Protein AF-0000000076953175 (afdb_homodimer)

Solvent-accessible surface area (backbone atoms only — not comparable to full-atom values): 42336 Å² total; per-residue (Å²): 135,84,92,77,88,82,84,87,78,85,85,77,87,72,84,75,77,73,80,81,76,85,78,78,78,75,76,77,74,78,77,77,80,79,76,82,78,74,74,75,77,75,74,74,71,75,77,72,78,69,76,72,73,77,72,82,75,68,86,70,78,71,70,77,67,73,76,77,66,72,72,71,77,74,44,68,45,70,54,71,80,36,67,68,45,49,49,44,35,42,33,47,74,29,67,67,53,16,61,74,66,42,35,39,68,47,70,28,50,66,33,52,51,50,39,46,75,67,66,64,50,57,43,69,32,35,38,30,36,66,88,61,81,72,60,70,69,53,47,61,60,23,72,66,40,53,33,33,24,32,70,68,33,49,30,61,49,67,68,48,93,70,52,90,81,54,52,28,35,33,35,28,52,51,53,84,43,55,39,65,39,74,71,76,77,61,75,68,53,53,57,75,45,47,80,80,65,45,35,35,42,31,38,42,32,39,57,53,36,50,46,49,11,37,40,43,26,42,37,37,25,26,50,40,57,31,39,38,34,29,67,72,38,49,63,69,75,31,56,57,5,36,56,46,14,52,50,26,69,57,74,39,31,37,35,34,34,49,68,70,55,49,50,51,53,32,62,74,66,62,40,45,48,33,26,64,39,64,76,64,82,77,64,76,66,80,85,59,42,66,62,42,70,66,54,33,60,71,44,63,86,48,29,38,33,42,33,40,35,16,90,88,73,36,61,52,71,69,53,62,72,69,27,50,39,32,15,74,81,53,78,23,90,57,76,71,70,58,56,35,28,49,46,34,38,52,44,60,62,59,33,74,70,75,75,74,70,75,75,73,73,70,129,138,76,92,79,89,82,90,76,79,88,78,74,94,76,90,79,89,87,82,84,89,78,83,79,86,78,77,82,77,82,81,79,82,83,75,85,76,78,76,77,79,77,74,77,72,76,78,72,78,70,77,76,71,80,75,77,83,73,76,71,75,78,68,76,66,72,72,78,65,72,72,70,77,74,44,69,46,70,56,70,80,36,68,67,46,49,50,45,35,42,32,45,73,28,67,68,53,16,62,74,69,42,34,38,66,48,70,28,51,67,33,50,51,51,40,47,73,68,67,63,50,57,42,68,32,32,38,31,36,67,89,59,80,74,58,70,69,54,47,62,60,23,72,64,37,52,32,32,23,32,71,69,34,48,29,59,50,66,68,47,93,69,52,89,80,53,53,27,35,32,34,27,51,52,56,84,43,55,40,66,38,75,69,80,72,58,76,70,52,53,58,73,45,47,80,80,64,46,34,34,41,32,36,42,32,40,58,53,36,50,46,48,11,35,39,44,26,42,36,37,26,26,48,40,56,29,38,38,34,29,68,71,38,50,62,70,74,30,56,57,6,36,56,45,14,52,47,27,68,58,73,39,31,34,35,33,32,49,68,69,56,49,49,49,52,31,63,74,66,63,41,45,47,33,26,61,39,64,75,61,83,76,67,76,73,83,82,59,41,65,63,42,71,66,53,33,60,71,45,63,87,48,29,37,34,40,34,39,35,15,92,86,74,36,61,52,70,68,52,62,71,70,28,48,38,31,15,75,81,52,77,23,89,57,76,71,71,58,57,36,29,50,46,33,39,51,44,60,63,60,33,74,72,77,76,74,72,74,75,74,72,71,127

Secondary structure (DSSP, 8-state):
--------------------------------------------------------------------------EEE--TTSHHHHHHHHHHH-HHHHHHHTEEEEE-HHHHHHHHHTT---EEEEEEETTPPPPHHHHHHTTT-EEEE-HHHHHHHH--S--TT--EEEEEEPPTTEEETTTS--SHHHHHH-SS-SEEEEEES---HHHHHHHHHHHHHTT--EEEE-TTPPPTTSHHHHHHHTTGGGTS-EEE--HHHHHHHHHHHT-EEEEE----STT--S-PEEP-HHHHHHTTTS-EEEEEEBTTTBS-HHHHHHSEEEE---SSS-S---HHHHHHHHHHHTSPP----------/--------------------------------------------------------------------------EEE--TTSHHHHHHHHHHH-HHHHHHHTEEEEE-HHHHHHHHHTT---EEEEEEETTPPPPHHHHHHTTT-EEEE-HHHHHHHH--S--TT--EEEEEEPPTTEEETTSS--SHHHHHH-SS-SEEEEEES---HHHHHHHHHHHHHTT--EEEE-TTPPPTTSHHHHHHHTTGGGTS-EEE--HHHHHHHHHHHT-EEEEE----SS---S-PEEP-HHHHHHTTTS-EEEEEEBTTTBS-HHHHHHSEEEE---SSS-S---HHHHHHHHHHHTSPP----------

Organism: Aegilops tauschii subsp. strangulata (NCBI:txid200361)

InterPro domains:
  IPR001537 tRNA/rRNA methyltransferase, SpoU type [PF00588] (200-348)
  IPR029026 tRNA (guanine-N1-)-methyltransferase, N-terminal [G3DSA:3.40.1280.10] (189-360)
  IPR029028 Alpha/beta knot methyltransferases [SSF75217] (195-348)
  IPR029064 Ribosomal protein eL30-like superfamily [G3DSA:3.30.1330.30] (76-176)
  IPR029064 Ribosomal protein eL30-like superfamily [SSF55315] (76-176)
  IPR051259 Ribosomal RNA Methyltransferase [PTHR43191] (64-355)

Nearest PDB structures (foldseek):
  7qiu-assembly1_B  TM=8.625E-01  e=1.341E-22  Bacillus subtilis
  5l0z-assembly1_B  TM=8.353E-01  e=1.717E-20  Sinorhizobium meliloti 1021
  1x7o-assembly1_B  TM=8.271E-01  e=5.355E-19  Streptomyces viridochromogenes
  1x7p-assembly1_A  TM=8.003E-01  e=8.753E-19  Streptomyces viridochromogenes
  5gmc-assembly1_A  TM=7.758E-01  e=1.680E-09  Pseudomonas aeruginosa

pLDDT: mean 72.5, std 28.85, range [13.16, 98.44]

Structure (mmCIF, N/CA/C/O backbone):
data_AF-0000000076953175-model_v1
#
loop_
_entity.id
_entity.type
_entity.pdbx_description
1 polymer 'tRNA/rRNA methyltransferase SpoU type domain-containing protein'
#
loop_
_atom_site.group_PDB
_atom_site.id
_atom_site.type_symbol
_atom_site.label_atom_id
_atom_site.label_alt_id
_atom_site.label_comp_id
_atom_site.label_asym_id
_atom_site.label_entity_id
_atom_site.label_seq_id
_atom_site.pdbx_PDB_ins_code
_atom_site.Cartn_x
_atom_site.Cartn_y
_atom_site.Cartn_z
_atom_site.occupancy
_atom_site.B_iso_or_equiv
_atom_site.auth_seq_id
_atom_site.auth_comp_id
_atom_site.auth_asym_id
_atom_site.auth_atom_id
_atom_site.pdbx_PDB_model_num
ATOM 1 N N . ARG A 1 1 ? 21.5 -18.016 81.625 1 15.23 1 ARG A N 1
ATOM 2 C CA . ARG A 1 1 ? 20.859 -16.984 82.438 1 15.23 1 ARG A CA 1
ATOM 3 C C . ARG A 1 1 ? 20.047 -16.031 81.562 1 15.23 1 ARG A C 1
ATOM 5 O O . ARG A 1 1 ? 18.859 -15.805 81.812 1 15.23 1 ARG A O 1
ATOM 12 N N . ARG A 1 2 ? 20.562 -14.758 81.188 1 13.16 2 ARG A N 1
ATOM 13 C CA . ARG A 1 2 ? 20.016 -13.641 81.938 1 13.16 2 ARG A CA 1
ATOM 14 C C . ARG A 1 2 ? 18.766 -13.07 81.25 1 13.16 2 ARG A C 1
ATOM 16 O O . ARG A 1 2 ? 17.75 -12.883 81.938 1 13.16 2 ARG A O 1
ATOM 23 N N . ALA A 1 3 ? 19 -12.094 80.312 1 14.31 3 ALA A N 1
ATOM 24 C CA . ALA A 1 3 ? 18.766 -10.68 80.562 1 14.31 3 ALA A CA 1
ATOM 25 C C . ALA A 1 3 ? 17.312 -10.297 80.312 1 14.31 3 ALA A C 1
ATOM 27 O O . ALA A 1 3 ? 16.688 -10.805 79.375 1 14.31 3 ALA A O 1
ATOM 28 N N . LEU A 1 4 ? 16.766 -9.359 81 1 15.67 4 LEU A N 1
ATOM 29 C CA . LEU A 1 4 ? 15.703 -8.695 81.75 1 15.67 4 LEU A CA 1
ATOM 30 C C . LEU A 1 4 ? 14.828 -7.875 80.812 1 15.67 4 LEU A C 1
ATOM 32 O O . LEU A 1 4 ? 13.594 -7.984 80.812 1 15.67 4 LEU A O 1
ATOM 36 N N . SER A 1 5 ? 15.406 -6.754 80.188 1 15.97 5 SER A N 1
ATOM 37 C CA . SER A 1 5 ? 14.867 -5.488 80.688 1 15.97 5 SER A CA 1
ATOM 38 C C . SER A 1 5 ? 13.547 -5.141 80 1 15.97 5 SER A C 1
ATOM 40 O O . SER A 1 5 ? 13.281 -5.613 78.875 1 15.97 5 SER A O 1
ATOM 42 N N . PRO A 1 6 ? 12.742 -4.117 80.438 1 16.41 6 PRO A N 1
ATOM 43 C CA . PRO A 1 6 ? 11.414 -3.627 80.875 1 16.41 6 PRO A CA 1
ATOM 44 C C . PRO A 1 6 ? 10.758 -2.771 79.75 1 16.41 6 PRO A C 1
ATOM 46 O O . PRO A 1 6 ? 9.523 -2.748 79.688 1 16.41 6 PRO A O 1
ATOM 49 N N . ARG A 1 7 ? 11.586 -1.95 78.938 1 15.09 7 ARG A N 1
ATOM 50 C CA . ARG A 1 7 ? 11.359 -0.516 79.062 1 15.09 7 ARG A CA 1
ATOM 51 C C . ARG A 1 7 ? 9.953 -0.138 78.625 1 15.09 7 ARG A C 1
ATOM 53 O O . ARG A 1 7 ? 9.312 -0.897 77.875 1 15.09 7 ARG A O 1
ATOM 60 N N . SER A 1 8 ? 9.758 1.207 78.312 1 15.62 8 SER A N 1
ATOM 61 C CA . SER A 1 8 ? 9.031 2.422 78.688 1 15.62 8 SER A CA 1
ATOM 62 C C . SER A 1 8 ? 7.836 2.633 77.75 1 15.62 8 SER A C 1
ATOM 64 O O . SER A 1 8 ? 7.754 2.016 76.688 1 15.62 8 SER A O 1
ATOM 66 N N . GLU A 1 9 ? 7.156 3.807 77.812 1 16.2 9 GLU A N 1
ATOM 67 C CA . GLU A 1 9 ? 5.926 4.527 78.125 1 16.2 9 GLU A CA 1
ATOM 68 C C . GLU A 1 9 ? 5.273 5.09 76.875 1 16.2 9 GLU A C 1
ATOM 70 O O . GLU A 1 9 ? 4.148 5.586 76.938 1 16.2 9 GLU A O 1
ATOM 75 N N . VAL A 1 10 ? 5.832 4.82 75.625 1 17.19 10 VAL A N 1
ATOM 76 C CA . VAL A 1 10 ? 5.715 5.992 74.75 1 17.19 10 VAL A CA 1
ATOM 77 C C . VAL A 1 10 ? 4.246 6.363 74.562 1 17.19 10 VAL A C 1
ATOM 79 O O . VAL A 1 10 ? 3.396 5.484 74.375 1 17.19 10 VAL A O 1
ATOM 82 N N . GLY A 1 11 ? 3.945 7.672 74.625 1 16.02 11 GLY A N 1
ATOM 83 C CA . GLY A 1 11 ? 2.973 8.719 74.938 1 16.02 11 GLY A CA 1
ATOM 84 C C . GLY A 1 11 ? 1.82 8.742 73.938 1 16.02 11 GLY A C 1
ATOM 85 O O . GLY A 1 11 ? 1.866 8.07 72.875 1 16.02 11 GLY A O 1
ATOM 86 N N . GLY A 1 12 ? 0.849 9.766 74.062 1 16.17 12 GLY A N 1
ATOM 87 C CA . GLY A 1 12 ? -0.542 10.133 74.25 1 16.17 12 GLY A CA 1
ATOM 88 C C . GLY A 1 12 ? -1.206 10.664 73 1 16.17 12 GLY A C 1
ATOM 89 O O . GLY A 1 12 ? -2.406 10.938 73 1 16.17 12 GLY A O 1
ATOM 90 N N . ALA A 1 13 ? -0.376 11 71.812 1 16.91 13 ALA A N 1
ATOM 91 C CA . ALA A 1 13 ? -0.803 12.281 71.25 1 16.91 13 ALA A CA 1
ATOM 92 C C . ALA A 1 13 ? -2.244 12.211 70.75 1 16.91 13 ALA A C 1
ATOM 94 O O . ALA A 1 13 ? -2.664 11.195 70.188 1 16.91 13 ALA A O 1
ATOM 95 N N . SER A 1 14 ? -3.086 13.25 71.062 1 16.61 14 SER A N 1
ATOM 96 C CA . SER A 1 14 ? -4.457 13.695 71.312 1 16.61 14 SER A CA 1
ATOM 97 C C . SER A 1 14 ? -5.16 14.008 70 1 16.61 14 SER A C 1
ATOM 99 O O . SER A 1 14 ? -6.371 14.242 69.938 1 16.61 14 SER A O 1
ATOM 101 N N . ASP A 1 15 ? -4.426 13.977 68.75 1 17.8 15 ASP A N 1
ATOM 102 C CA . ASP A 1 15 ? -4.844 15.102 67.938 1 17.8 15 ASP A CA 1
ATOM 103 C C . ASP A 1 15 ? -6.316 14.984 67.5 1 17.8 15 ASP A C 1
ATOM 105 O O . ASP A 1 15 ? -6.785 13.898 67.188 1 17.8 15 ASP A O 1
ATOM 109 N N . THR A 1 16 ? -7.086 16.031 67.812 1 18.12 16 THR A N 1
ATOM 110 C CA . THR A 1 16 ? -8.445 16.547 68 1 18.12 16 THR A CA 1
ATOM 111 C C . THR A 1 16 ? -9.125 16.703 66.625 1 18.12 16 THR A C 1
ATOM 113 O O . THR A 1 16 ? -8.781 17.594 65.875 1 18.12 16 THR A O 1
ATOM 116 N N . THR A 1 17 ? -9.25 15.641 65.812 1 19.3 17 THR A N 1
ATOM 117 C CA . THR A 1 17 ? -9.703 15.781 64.438 1 19.3 17 THR A CA 1
ATOM 118 C C . THR A 1 17 ? -11.117 16.344 64.375 1 19.3 17 THR A C 1
ATOM 120 O O . THR A 1 17 ? -12.062 15.719 64.812 1 19.3 17 THR A O 1
ATOM 123 N N . PRO A 1 18 ? -11.141 17.719 64.438 1 18.03 18 PRO A N 1
ATOM 124 C CA . PRO A 1 18 ? -12.453 18.312 64.688 1 18.03 18 PRO A CA 1
ATOM 125 C C . PRO A 1 18 ? -13.508 17.891 63.656 1 18.03 18 PRO A C 1
ATOM 127 O O . PRO A 1 18 ? -13.156 17.453 62.562 1 18.03 18 PRO A O 1
ATOM 130 N N . PRO A 1 19 ? -14.82 18.016 64 1 18.75 19 PRO A N 1
ATOM 131 C CA . PRO A 1 19 ? -16.109 17.453 63.625 1 18.75 19 PRO A CA 1
ATOM 132 C C . PRO A 1 19 ? -16.688 18.172 62.375 1 18.75 19 PRO A C 1
ATOM 134 O O . PRO A 1 19 ? -17.797 17.844 61.938 1 18.75 19 PRO A O 1
ATOM 137 N N . LEU A 1 20 ? -15.703 18.828 61.562 1 16.55 20 LEU A N 1
ATOM 138 C CA . LEU A 1 20 ? -16.406 19.969 60.969 1 16.55 20 LEU A CA 1
ATOM 139 C C . LEU A 1 20 ? -17.703 19.516 60.312 1 16.55 20 LEU A C 1
ATOM 141 O O . LEU A 1 20 ? -17.797 18.391 59.812 1 16.55 20 LEU A O 1
ATOM 145 N N . ALA A 1 21 ? -18.656 20.484 60.312 1 16.14 21 ALA A N 1
ATOM 146 C CA . ALA A 1 21 ? -20.078 20.766 60.188 1 16.14 21 ALA A CA 1
ATOM 147 C C . ALA A 1 21 ? -20.609 20.5 58.781 1 16.14 21 ALA A C 1
ATOM 149 O O . ALA A 1 21 ? -19.891 20.719 57.812 1 16.14 21 ALA A O 1
ATOM 150 N N . ALA A 1 22 ? -21.734 19.766 58.656 1 18.44 22 ALA A N 1
ATOM 151 C CA . ALA A 1 22 ? -22.672 19.141 57.719 1 18.44 22 ALA A CA 1
ATOM 152 C C . ALA A 1 22 ? -23.312 20.172 56.812 1 18.44 22 ALA A C 1
ATOM 154 O O . ALA A 1 22 ? -24.328 19.906 56.156 1 18.44 22 ALA A O 1
ATOM 155 N N . GLY A 1 23 ? -22.438 21.344 56.438 1 16.88 23 GLY A N 1
ATOM 156 C CA . GLY A 1 23 ? -23.281 22.422 55.969 1 16.88 23 GLY A CA 1
ATOM 157 C C . GLY A 1 23 ? -24.266 21.984 54.906 1 16.88 23 GLY A C 1
ATOM 158 O O . GLY A 1 23 ? -24.078 20.938 54.25 1 16.88 23 GLY A O 1
ATOM 159 N N . MET A 1 24 ? -25.422 22.75 54.812 1 18.34 24 MET A N 1
ATOM 160 C CA . MET A 1 24 ? -26.797 22.828 54.375 1 18.34 24 MET A CA 1
ATOM 161 C C . MET A 1 24 ? -26.875 22.875 52.844 1 18.34 24 MET A C 1
ATOM 163 O O . MET A 1 24 ? -26.094 23.562 52.219 1 18.34 24 MET A O 1
ATOM 167 N N . LEU A 1 25 ? -27.531 21.875 52.25 1 19.64 25 LEU A N 1
ATOM 168 C CA . LEU A 1 25 ? -27.891 21.359 50.938 1 19.64 25 LEU A CA 1
ATOM 169 C C . LEU A 1 25 ? -28.656 22.422 50.125 1 19.64 25 LEU A C 1
ATOM 171 O O . LEU A 1 25 ? -29.281 22.109 49.125 1 19.64 25 LEU A O 1
ATOM 175 N N . LEU A 1 26 ? -28.156 23.781 50.312 1 17.47 26 LEU A N 1
ATOM 176 C CA . LEU A 1 26 ? -29.188 24.703 49.844 1 17.47 26 LEU A CA 1
ATOM 177 C C . LEU A 1 26 ? -29.609 24.375 48.406 1 17.47 26 LEU A C 1
ATOM 179 O O . LEU A 1 26 ? -28.75 24.125 47.562 1 17.47 26 LEU A O 1
ATOM 183 N N . ALA A 1 27 ? -30.891 24.109 48.188 1 19.84 27 ALA A N 1
ATOM 184 C CA . ALA A 1 27 ? -31.812 23.688 47.125 1 19.84 27 ALA A CA 1
ATOM 185 C C . ALA A 1 27 ? -31.875 24.734 46 1 19.84 27 ALA A C 1
ATOM 187 O O . ALA A 1 27 ? -32.531 25.781 46.156 1 19.84 27 ALA A O 1
ATOM 188 N N . ARG A 1 28 ? -30.609 25.297 45.625 1 18.83 28 ARG A N 1
ATOM 189 C CA . ARG A 1 28 ? -30.844 26.5 44.844 1 18.83 28 ARG A CA 1
ATOM 190 C C . ARG A 1 28 ? -31.828 26.219 43.719 1 18.83 28 ARG A C 1
ATOM 192 O O . ARG A 1 28 ? -31.859 25.125 43.156 1 18.83 28 ARG A O 1
ATOM 199 N N . ALA A 1 29 ? -32.75 27.234 43.562 1 21.25 29 ALA A N 1
ATOM 200 C CA . ALA A 1 29 ? -34 27.469 42.844 1 21.25 29 ALA A CA 1
ATOM 201 C C . ALA A 1 29 ? -33.812 27.297 41.344 1 21.25 29 ALA A C 1
ATOM 203 O O . ALA A 1 29 ? -32.75 27.578 40.812 1 21.25 29 ALA A O 1
ATOM 204 N N . PRO A 1 30 ? -34.75 26.531 40.719 1 25.05 30 PRO A N 1
ATOM 205 C CA . PRO A 1 30 ? -34.812 25.984 39.375 1 25.05 30 PRO A CA 1
ATOM 206 C C . PRO A 1 30 ? -34.812 27.078 38.312 1 25.05 30 PRO A C 1
ATOM 208 O O . PRO A 1 30 ? -35.594 28.031 38.375 1 25.05 30 PRO A O 1
ATOM 211 N N . PRO A 1 31 ? -33.594 27.656 37.969 1 23.56 31 PRO A N 1
ATOM 212 C CA . PRO A 1 31 ? -33.781 28.922 37.25 1 23.56 31 PRO A CA 1
ATOM 213 C C . PRO A 1 31 ? -34.781 28.812 36.125 1 23.56 31 PRO A C 1
ATOM 215 O O . PRO A 1 31 ? -35.062 27.719 35.625 1 23.56 31 PRO A O 1
ATOM 218 N N . PRO A 1 32 ? -35.531 29.938 35.969 1 21.44 32 PRO A N 1
ATOM 219 C CA . PRO A 1 32 ? -36.75 30.125 35.156 1 21.44 32 PRO A CA 1
ATOM 220 C C . PRO A 1 32 ? -36.531 29.828 33.688 1 21.44 32 PRO A C 1
ATOM 222 O O . PRO A 1 32 ? -35.406 29.828 33.188 1 21.44 32 PRO A O 1
ATOM 225 N N . SER A 1 33 ? -37.594 29.281 33.062 1 23.11 33 SER A N 1
ATOM 226 C CA . SER A 1 33 ? -37.906 28.656 31.766 1 23.11 33 SER A CA 1
ATOM 227 C C . SER A 1 33 ? -37.688 29.625 30.609 1 23.11 33 SER A C 1
ATOM 229 O O . SER A 1 33 ? -38.469 30.578 30.469 1 23.11 33 SER A O 1
ATOM 231 N N . PRO A 1 34 ? -36.375 30.062 30.344 1 21.86 34 PRO A N 1
ATOM 232 C CA . PRO A 1 34 ? -36.375 31.234 29.469 1 21.86 34 PRO A CA 1
ATOM 233 C C . PRO A 1 34 ? -37.281 31.062 28.25 1 21.86 34 PRO A C 1
ATOM 235 O O . PRO A 1 34 ? -37.531 29.938 27.828 1 21.86 34 PRO A O 1
ATOM 238 N N . SER A 1 35 ? -38 32.125 27.953 1 19.17 35 SER A N 1
ATOM 239 C CA . SER A 1 35 ? -39.094 32.438 27 1 19.17 35 SER A CA 1
ATOM 240 C C . SER A 1 35 ? -38.656 32.125 25.562 1 19.17 35 SER A C 1
ATOM 242 O O . SER A 1 35 ? -37.469 32.188 25.234 1 19.17 35 SER A O 1
ATOM 244 N N . ALA A 1 36 ? -39.594 31.531 24.844 1 23.23 36 ALA A N 1
ATOM 245 C CA . ALA A 1 36 ? -39.719 30.938 23.516 1 23.23 36 ALA A CA 1
ATOM 246 C C . ALA A 1 36 ? -39.375 31.953 22.438 1 23.23 36 ALA A C 1
ATOM 248 O O . ALA A 1 36 ? -40.125 32.938 22.219 1 23.23 36 ALA A O 1
ATOM 249 N N . PHE A 1 37 ? -38.094 32.594 22.453 1 19.44 37 PHE A N 1
ATOM 250 C CA . PHE A 1 37 ? -37.938 33.719 21.5 1 19.44 37 PHE A CA 1
ATOM 251 C C . PHE A 1 37 ? -38.375 33.281 20.109 1 19.44 37 PHE A C 1
ATOM 253 O O . PHE A 1 37 ? -38.031 32.188 19.641 1 19.44 37 PHE A O 1
ATOM 260 N N . ASN A 1 38 ? -39.531 33.812 19.672 1 20.75 38 ASN A N 1
ATOM 261 C CA . ASN A 1 38 ? -40.312 33.781 18.438 1 20.75 38 ASN A CA 1
ATOM 262 C C . ASN A 1 38 ? -39.438 34.031 17.219 1 20.75 38 ASN A C 1
ATOM 264 O O . ASN A 1 38 ? -38.844 35.094 17.109 1 20.75 38 ASN A O 1
ATOM 268 N N . SER A 1 39 ? -38.625 33.031 16.859 1 22.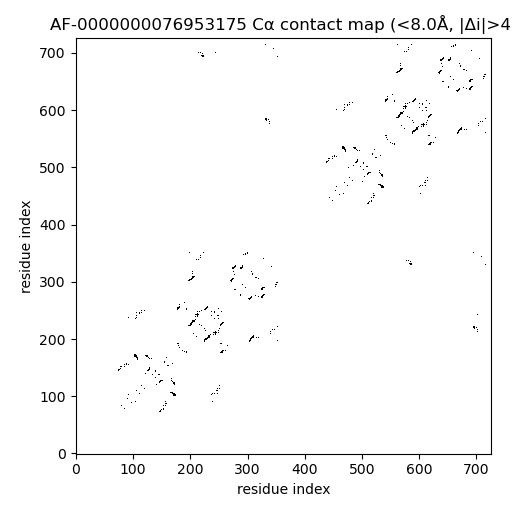17 39 SER A N 1
ATOM 269 C CA . SER A 1 39 ? -37.688 33.25 15.742 1 22.17 39 SER A CA 1
ATOM 270 C C . SER A 1 39 ? -38.438 33.75 14.516 1 22.17 39 SER A C 1
ATOM 272 O O . SER A 1 39 ? -39.438 33.188 14.086 1 22.17 39 SER A O 1
ATOM 274 N N . PRO A 1 40 ? -38.438 35.125 14.398 1 23.22 40 PRO A N 1
ATOM 275 C CA . PRO A 1 40 ? -39.188 35.719 13.297 1 23.22 40 PRO A CA 1
ATOM 276 C C . PRO A 1 40 ? -38.938 35.031 11.961 1 23.22 40 PRO A C 1
ATOM 278 O O . PRO A 1 40 ? -37.875 34.438 11.766 1 23.22 40 PRO A O 1
ATOM 281 N N . THR A 1 41 ? -40.062 34.562 11.398 1 23.53 41 THR A N 1
ATOM 282 C CA . THR A 1 41 ? -40.312 33.875 10.133 1 23.53 41 THR A CA 1
ATOM 283 C C . THR A 1 41 ? -39.75 34.688 8.969 1 23.53 41 THR A C 1
ATOM 285 O O . THR A 1 41 ? -40.219 35.781 8.664 1 23.53 41 THR A O 1
ATOM 288 N N . ILE A 1 42 ? -38.375 34.969 8.969 1 21.55 42 ILE A N 1
ATOM 289 C CA . ILE A 1 42 ? -37.906 35.844 7.906 1 21.55 42 ILE A CA 1
ATOM 290 C C . ILE A 1 42 ? -38.375 35.344 6.555 1 21.55 42 ILE A C 1
ATOM 292 O O . ILE A 1 42 ? -38.188 34.156 6.211 1 21.55 42 ILE A O 1
ATOM 296 N N . SER A 1 43 ? -39.469 35.969 6.129 1 20.89 43 SER A N 1
ATOM 297 C CA . SER A 1 43 ? -40.219 35.844 4.875 1 20.89 43 SER A CA 1
ATOM 298 C C . SER A 1 43 ? -39.281 35.812 3.68 1 20.89 43 SER A C 1
ATOM 300 O O . SER A 1 43 ? -38.469 36.75 3.512 1 20.89 43 SER A O 1
ATOM 302 N N . VAL A 1 44 ? -38.844 34.656 3.369 1 21.5 44 VAL A N 1
ATOM 303 C CA . VAL A 1 44 ? -37.969 34.406 2.213 1 21.5 44 VAL A CA 1
ATOM 304 C C . VAL A 1 44 ? -38.625 35 0.958 1 21.5 44 VAL A C 1
ATOM 306 O O . VAL A 1 44 ? -39.688 34.531 0.53 1 21.5 44 VAL A O 1
ATOM 309 N N . ARG A 1 45 ? -38.688 36.375 0.987 1 19.55 45 ARG A N 1
ATOM 310 C CA . ARG A 1 45 ? -39.281 37 -0.191 1 19.55 45 ARG A CA 1
ATOM 311 C C . ARG A 1 45 ? -38.781 36.344 -1.472 1 19.55 45 ARG A C 1
ATOM 313 O O . ARG A 1 45 ? -37.594 35.969 -1.582 1 19.55 45 ARG A O 1
ATOM 320 N N . ALA A 1 46 ? -39.719 35.719 -2.1 1 22.12 46 ALA A N 1
ATOM 321 C CA . ALA A 1 46 ? -39.75 35.031 -3.389 1 22.12 46 ALA A CA 1
ATOM 322 C C . ALA A 1 46 ? -39.156 35.906 -4.488 1 22.12 46 ALA A C 1
ATOM 324 O O . ALA A 1 46 ? -39.719 36.938 -4.844 1 22.12 46 ALA A O 1
ATOM 325 N N . PHE A 1 47 ? -37.781 36.375 -4.32 1 19.38 47 PHE A N 1
ATOM 326 C CA . PHE A 1 47 ? -37.312 37.281 -5.34 1 19.38 47 PHE A CA 1
ATOM 327 C C . PHE A 1 47 ? -37.688 36.812 -6.734 1 19.38 47 PHE A C 1
ATOM 329 O O . PHE A 1 47 ? -37.469 35.625 -7.066 1 19.38 47 PHE A O 1
ATOM 336 N N . HIS A 1 48 ? -38.812 37.312 -7.215 1 20.38 48 HIS A N 1
ATOM 337 C CA . HIS A 1 48 ? -39.375 37.219 -8.547 1 20.38 48 HIS A CA 1
ATOM 338 C C . HIS A 1 48 ? -38.312 37.344 -9.633 1 20.38 48 HIS A C 1
ATOM 340 O O . HIS A 1 48 ? -37.438 38.188 -9.539 1 20.38 48 HIS A O 1
ATOM 346 N N . ARG A 1 49 ? -38.125 36.188 -10.273 1 21.83 49 ARG A N 1
ATOM 347 C CA . ARG A 1 49 ? -37.281 35.906 -11.414 1 21.83 49 ARG A CA 1
ATOM 348 C C . ARG A 1 49 ? -37.531 36.906 -12.547 1 21.83 49 ARG A C 1
ATOM 350 O O . ARG A 1 49 ? -38.5 36.781 -13.297 1 21.83 49 ARG A O 1
ATOM 357 N N . ARG A 1 50 ? -37.594 38.25 -12.141 1 21.38 50 ARG A N 1
ATOM 358 C CA . ARG A 1 50 ? -37.906 39.094 -13.281 1 21.38 50 ARG A CA 1
ATOM 359 C C . ARG A 1 50 ? -37.094 38.719 -14.508 1 21.38 50 ARG A C 1
ATOM 361 O O . ARG A 1 50 ? -35.906 38.438 -14.398 1 21.38 50 ARG A O 1
ATOM 368 N N . ARG A 1 51 ? -37.812 38.312 -15.516 1 23.42 51 ARG A N 1
ATOM 369 C CA . ARG A 1 51 ? -37.531 37.938 -16.891 1 23.42 51 ARG A CA 1
ATOM 370 C C . ARG A 1 51 ? -36.688 39.031 -17.578 1 23.42 51 ARG A C 1
ATOM 372 O O . ARG A 1 51 ? -37.219 39.844 -18.328 1 23.42 51 ARG A O 1
ATOM 379 N N . LEU A 1 52 ? -35.812 39.781 -16.75 1 20.64 52 LEU A N 1
ATOM 380 C CA . LEU A 1 52 ? -35.344 40.969 -17.438 1 20.64 52 LEU A CA 1
ATOM 381 C C . LEU A 1 52 ? -34.875 40.625 -18.844 1 20.64 52 LEU A C 1
ATOM 383 O O . LEU A 1 52 ? -34.156 39.625 -19.031 1 20.64 52 LEU A O 1
ATOM 387 N N . ALA A 1 53 ? -35.562 41.219 -19.797 1 23.55 53 ALA A N 1
ATOM 388 C CA . ALA A 1 53 ? -35.406 41.406 -21.25 1 23.55 53 ALA A CA 1
ATOM 389 C C . ALA A 1 53 ? -34 41.844 -21.594 1 23.55 53 ALA A C 1
ATOM 391 O O . ALA A 1 53 ? -33.562 42.938 -21.203 1 23.55 53 ALA A O 1
ATOM 392 N N . ALA A 1 54 ? -33 41 -21.438 1 23.38 54 ALA A N 1
ATOM 393 C CA . ALA A 1 54 ? -31.656 41.531 -21.594 1 23.38 54 ALA A CA 1
ATOM 394 C C . ALA A 1 54 ? -31.547 42.344 -22.875 1 23.38 54 ALA A C 1
ATOM 396 O O . ALA A 1 54 ? -31.953 41.906 -23.953 1 23.38 54 ALA A O 1
ATOM 397 N N . PRO A 1 55 ? -31.531 43.688 -22.688 1 24.25 55 PRO A N 1
ATOM 398 C CA . PRO A 1 55 ? -31.391 44.625 -23.797 1 24.25 55 PRO A CA 1
ATOM 399 C C . PRO A 1 55 ? -30.328 44.188 -24.812 1 24.25 55 PRO A C 1
ATOM 401 O O . PRO A 1 55 ? -29.484 43.344 -24.5 1 24.25 55 PRO A O 1
ATOM 404 N N . GLY A 1 56 ? -30.609 44.594 -26.141 1 23.77 56 GLY A N 1
ATOM 405 C CA . GLY A 1 56 ? -29.875 44.5 -27.391 1 23.77 56 GLY A CA 1
ATOM 406 C C . GLY A 1 56 ? -28.469 45.031 -27.312 1 23.77 56 GLY A C 1
ATOM 407 O O . GLY A 1 56 ? -28.281 46.25 -27.203 1 23.77 56 GLY A O 1
ATOM 408 N N . ALA A 1 57 ? -27.641 44.625 -26.391 1 22.95 57 ALA A N 1
ATOM 409 C CA . ALA A 1 57 ? -26.406 45.375 -26.188 1 22.95 57 ALA A CA 1
ATOM 410 C C . ALA A 1 57 ? -25.703 45.656 -27.531 1 22.95 57 ALA A C 1
ATOM 412 O O . ALA A 1 57 ? -25.516 44.75 -28.328 1 22.95 57 ALA A O 1
ATOM 413 N N . ALA A 1 58 ? -25.797 46.906 -27.969 1 21.62 58 ALA A N 1
ATOM 414 C CA . ALA A 1 58 ? -24.984 47.531 -29.016 1 21.62 58 ALA A CA 1
ATOM 415 C C . ALA A 1 58 ? -23.531 47.062 -28.938 1 21.62 58 ALA A C 1
ATOM 417 O O . ALA A 1 58 ? -23.047 46.688 -27.875 1 21.62 58 ALA A O 1
ATOM 418 N N . ALA A 1 59 ? -22.906 46.938 -30.125 1 30.59 59 ALA A N 1
ATOM 419 C CA . ALA A 1 59 ? -21.562 46.531 -30.547 1 30.59 59 ALA A CA 1
ATOM 420 C C . ALA A 1 59 ? -20.5 47.375 -29.844 1 30.59 59 ALA A C 1
ATOM 422 O O . ALA A 1 59 ? -20.25 48.531 -30.219 1 30.59 59 ALA A O 1
ATOM 423 N N . THR A 1 60 ? -20.766 47.656 -28.406 1 23.78 60 THR A N 1
ATOM 424 C CA . THR A 1 60 ? -19.766 48.625 -27.969 1 23.78 60 THR A CA 1
ATOM 425 C C . THR A 1 60 ? -18.359 48.156 -28.312 1 23.78 60 THR A C 1
ATOM 427 O O . THR A 1 60 ? -18.031 47 -28.188 1 23.78 60 THR A O 1
ATOM 430 N N . ALA A 1 61 ? -17.656 48.938 -29.156 1 26.7 61 ALA A N 1
ATOM 431 C CA . ALA A 1 61 ? -16.25 48.938 -29.562 1 26.7 61 ALA A CA 1
ATOM 432 C C . ALA A 1 61 ? -15.344 48.75 -28.359 1 26.7 61 ALA A C 1
ATOM 434 O O . ALA A 1 61 ? -15.25 49.656 -27.516 1 26.7 61 ALA A O 1
ATOM 435 N N . ALA A 1 62 ? -15.398 47.688 -27.719 1 27.94 62 ALA A N 1
ATOM 436 C CA . ALA A 1 62 ? -14.531 47.438 -26.578 1 27.94 62 ALA A CA 1
ATOM 437 C C . ALA A 1 62 ? -13.109 47.938 -26.844 1 27.94 62 ALA A C 1
ATOM 439 O O . ALA A 1 62 ? -12.469 47.5 -27.812 1 27.94 62 ALA A O 1
ATOM 440 N N . SER A 1 63 ? -12.945 49.156 -26.516 1 26.92 63 SER A N 1
ATOM 441 C CA . SER A 1 63 ? -11.57 49.656 -26.547 1 26.92 63 SER A CA 1
ATOM 442 C C . SER A 1 63 ? -10.617 48.656 -25.906 1 26.92 63 SER A C 1
ATOM 444 O O . SER A 1 63 ? -11.008 47.906 -25 1 26.92 63 SER A O 1
ATOM 446 N N . LYS A 1 64 ? -9.539 48.312 -26.609 1 30.28 64 LYS A N 1
ATOM 447 C CA . LYS A 1 64 ? -8.336 47.531 -26.266 1 30.28 64 LYS A CA 1
ATOM 448 C C . LYS A 1 64 ? -7.789 47.969 -24.906 1 30.28 64 LYS A C 1
ATOM 450 O O . LYS A 1 64 ? -7.273 49.094 -24.75 1 30.28 64 LYS A O 1
ATOM 455 N N . SER A 1 65 ? -8.617 47.812 -23.797 1 31.55 65 SER A N 1
ATOM 456 C CA . SER A 1 65 ? -7.859 48.188 -22.609 1 31.55 65 SER A CA 1
ATOM 457 C C . SER A 1 65 ? -6.434 47.625 -22.672 1 31.55 65 SER A C 1
ATOM 459 O O . SER A 1 65 ? -6.211 46.5 -23.094 1 31.55 65 SER A O 1
ATOM 461 N N . PRO A 1 66 ? -5.457 48.438 -22.766 1 30.67 66 PRO A N 1
ATOM 462 C CA . PRO A 1 66 ? -4.082 47.938 -22.766 1 30.67 66 PRO A CA 1
ATOM 463 C C . PRO A 1 66 ? -3.846 46.906 -21.672 1 30.67 66 PRO A C 1
ATOM 465 O O . PRO A 1 66 ? -4.324 47.062 -20.547 1 30.67 66 PRO A O 1
ATOM 468 N N . SER A 1 67 ? -4.027 45.625 -21.953 1 33.66 67 SER A N 1
ATOM 469 C CA . SER A 1 67 ? -3.506 44.594 -21.078 1 33.66 67 SER A CA 1
ATOM 470 C C . SER A 1 67 ? -2.27 45.062 -20.328 1 33.66 67 SER A C 1
ATOM 472 O O . SER A 1 67 ? -1.243 45.375 -20.938 1 33.66 67 SER A O 1
ATOM 474 N N . LEU A 1 68 ? -2.43 46.031 -19.422 1 30.95 68 LEU A N 1
ATOM 475 C CA . LEU A 1 68 ? -1.298 46.344 -18.562 1 30.95 68 LEU A CA 1
ATOM 476 C C . LEU A 1 68 ? -0.515 45.094 -18.219 1 30.95 68 LEU A C 1
ATOM 478 O O . LEU A 1 68 ? -0.974 44.25 -17.422 1 30.95 68 LEU A O 1
ATOM 482 N N . ARG A 1 69 ? 0.034 44.375 -19.172 1 34.5 69 ARG A N 1
ATOM 483 C CA . ARG A 1 69 ? 1.21 43.531 -19.016 1 34.5 69 ARG A CA 1
ATOM 484 C C . ARG A 1 69 ? 2.209 44.125 -18.047 1 34.5 69 ARG A C 1
ATOM 486 O O . ARG A 1 69 ? 3.057 44.938 -18.438 1 34.5 69 ARG A O 1
ATOM 493 N N . VAL A 1 70 ? 1.806 44.875 -17.062 1 34.16 70 VAL A N 1
ATOM 494 C CA . VAL A 1 70 ? 2.922 45.125 -16.156 1 34.16 70 VAL A CA 1
ATOM 495 C C . VAL A 1 70 ? 3.85 43.938 -16.109 1 34.16 70 VAL A C 1
ATOM 497 O O . VAL A 1 70 ? 3.404 42.812 -15.844 1 34.16 70 VAL A O 1
ATOM 500 N N . GLY A 1 71 ? 4.84 43.781 -16.922 1 38.78 71 GLY A N 1
ATOM 501 C CA . GLY A 1 71 ? 5.973 42.875 -17.094 1 38.78 71 GLY A CA 1
ATOM 502 C C . GLY A 1 71 ? 6.457 42.281 -15.781 1 38.78 71 GLY A C 1
ATOM 503 O O . GLY A 1 71 ? 7.391 42.781 -15.164 1 38.78 71 GLY A O 1
ATOM 504 N N . GLN A 1 72 ? 5.695 42.094 -14.805 1 43.59 72 GLN A N 1
ATOM 505 C CA . GLN A 1 72 ? 6.285 41.469 -13.625 1 43.59 72 GLN A CA 1
ATOM 506 C C . GLN A 1 72 ? 7.289 40.406 -14.016 1 43.59 72 GLN A C 1
ATOM 508 O O . GLN A 1 72 ? 6.98 39.5 -14.82 1 43.59 72 GLN A O 1
ATOM 513 N N . LYS A 1 73 ? 8.531 40.719 -14.086 1 48.97 73 LYS A N 1
ATOM 514 C CA . LYS A 1 73 ? 9.719 39.938 -14.422 1 48.97 73 LYS A CA 1
ATOM 515 C C . LYS A 1 73 ? 9.586 38.5 -13.938 1 48.97 73 LYS A C 1
ATOM 517 O O . LYS A 1 73 ? 9.469 38.25 -12.734 1 48.97 73 LYS A O 1
ATOM 522 N N . ARG A 1 74 ? 9.086 37.625 -14.773 1 65.69 74 ARG A N 1
ATOM 523 C CA . ARG A 1 74 ? 9.016 36.188 -14.578 1 65.69 74 ARG A CA 1
ATOM 524 C C . ARG A 1 74 ? 10.383 35.625 -14.188 1 65.69 74 ARG A C 1
ATOM 526 O O . ARG A 1 74 ? 11.336 35.719 -14.953 1 65.69 74 ARG A O 1
ATOM 533 N N . LYS A 1 75 ? 10.633 35.5 -12.875 1 75.44 75 LYS A N 1
ATOM 534 C CA . LYS A 1 75 ? 11.875 34.906 -12.414 1 75.44 75 LYS A CA 1
ATOM 535 C C . LYS A 1 75 ? 12.047 33.5 -13.008 1 75.44 75 LYS A C 1
ATOM 537 O O . LYS A 1 75 ? 11.156 32.656 -12.898 1 75.44 75 LYS A O 1
ATOM 542 N N . GLN A 1 76 ? 13.055 33.375 -13.945 1 81.19 76 GLN A N 1
ATOM 543 C CA . GLN A 1 76 ? 13.352 32.094 -14.586 1 81.19 76 GLN A CA 1
ATOM 544 C C . GLN A 1 76 ? 14.672 31.516 -14.086 1 81.19 76 GLN A C 1
ATOM 546 O O . GLN A 1 76 ? 15.641 32.25 -13.875 1 81.19 76 GLN A O 1
ATOM 551 N N . VAL A 1 77 ? 14.703 30.359 -13.727 1 80.44 77 VAL A N 1
ATOM 552 C CA . VAL A 1 77 ? 15.906 29.656 -13.336 1 80.44 77 VAL A CA 1
ATOM 553 C C . VAL A 1 77 ? 16.109 28.438 -14.242 1 80.44 77 VAL A C 1
ATOM 555 O O . VAL A 1 77 ? 15.281 27.531 -14.266 1 80.44 77 VAL A O 1
ATOM 558 N N . ALA A 1 78 ? 17.203 28.484 -15.016 1 76.19 78 ALA A N 1
ATOM 559 C CA . ALA A 1 78 ? 17.469 27.406 -15.961 1 76.19 78 ALA A CA 1
ATOM 560 C C . ALA A 1 78 ? 18.688 26.594 -15.516 1 76.19 78 ALA A C 1
ATOM 562 O O . ALA A 1 78 ? 18.891 25.469 -15.984 1 76.19 78 ALA A O 1
ATOM 563 N N . SER A 1 79 ? 19.438 27.25 -14.562 1 78.75 79 SER A N 1
ATOM 564 C CA . SER A 1 79 ? 20.703 26.594 -14.195 1 78.75 79 SER A CA 1
ATOM 565 C C . SER A 1 79 ? 20.547 25.766 -12.93 1 78.75 79 SER A C 1
ATOM 567 O O . SER A 1 79 ? 19.984 26.25 -11.938 1 78.75 79 SER A O 1
ATOM 569 N N . VAL A 1 80 ? 21.172 24.562 -12.898 1 83.25 80 VAL A N 1
ATOM 570 C CA . VAL A 1 80 ? 21.156 23.641 -11.766 1 83.25 80 VAL A CA 1
ATOM 571 C C . VAL A 1 80 ? 22.078 24.188 -10.664 1 83.25 80 VAL A C 1
ATOM 573 O O . VAL A 1 80 ? 21.984 23.766 -9.508 1 83.25 80 VAL A O 1
ATOM 576 N N . ALA A 1 81 ? 22.875 25.156 -11.016 1 82.94 81 ALA A N 1
ATOM 577 C CA . ALA A 1 81 ? 23.844 25.703 -10.055 1 82.94 81 ALA A CA 1
ATOM 578 C C . ALA A 1 81 ? 23.234 26.859 -9.273 1 82.94 81 ALA A C 1
ATOM 580 O O . ALA A 1 81 ? 23.844 27.375 -8.336 1 82.94 81 ALA A O 1
ATOM 581 N N . ASN A 1 82 ? 22.047 27.234 -9.609 1 88.5 82 ASN A N 1
ATOM 582 C CA . ASN A 1 82 ? 21.359 28.328 -8.93 1 88.5 82 ASN A CA 1
ATOM 583 C C . ASN A 1 82 ? 21.172 28.031 -7.441 1 88.5 82 ASN A C 1
ATOM 585 O O . ASN A 1 82 ? 20.844 26.906 -7.062 1 88.5 82 ASN A O 1
ATOM 589 N N . PRO A 1 83 ? 21.453 29.016 -6.598 1 92.12 83 PRO A N 1
ATOM 590 C CA . PRO A 1 83 ? 21.344 28.828 -5.148 1 92.12 83 PRO A CA 1
ATOM 591 C C . PRO A 1 83 ? 19.969 28.312 -4.727 1 92.12 83 PRO A C 1
ATOM 593 O O . PRO A 1 83 ? 19.859 27.531 -3.771 1 92.12 83 PRO A O 1
ATOM 596 N N . LEU A 1 84 ? 18.984 28.719 -5.383 1 93 84 LEU A N 1
ATOM 597 C CA . LEU A 1 84 ? 17.641 28.25 -5.078 1 93 84 LEU A CA 1
ATOM 598 C C . LEU A 1 84 ? 17.531 26.75 -5.332 1 93 84 LEU A C 1
ATOM 600 O O . LEU A 1 84 ? 16.906 26.031 -4.539 1 93 84 LEU A O 1
ATOM 604 N N . VAL A 1 85 ? 18.109 26.312 -6.426 1 94.75 85 VAL A N 1
ATOM 605 C CA . VAL A 1 85 ? 18.094 24.906 -6.773 1 94.75 85 VAL A CA 1
ATOM 606 C C . VAL A 1 85 ? 18.828 24.094 -5.711 1 94.75 85 VAL A C 1
ATOM 608 O O . VAL A 1 85 ? 18.344 23.062 -5.238 1 94.75 85 VAL A O 1
ATOM 611 N N . LYS A 1 86 ? 19.969 24.578 -5.309 1 95.06 86 LYS A N 1
ATOM 612 C CA . LYS A 1 86 ? 20.766 23.922 -4.277 1 95.06 86 LYS A CA 1
ATOM 613 C C . LYS A 1 86 ? 20 23.859 -2.957 1 95.06 86 LYS A C 1
ATOM 615 O O . LYS A 1 86 ? 20.031 22.828 -2.262 1 95.06 86 LYS A O 1
ATOM 620 N N . HIS A 1 87 ? 19.391 25 -2.697 1 95.75 87 HIS A N 1
ATOM 621 C CA . HIS A 1 87 ? 18.562 25.078 -1.498 1 95.75 87 HIS A CA 1
ATOM 622 C C . HIS A 1 87 ? 17.469 24.016 -1.516 1 95.75 87 HIS A C 1
ATOM 624 O O . HIS A 1 87 ? 17.312 23.25 -0.553 1 95.75 87 HIS A O 1
ATOM 630 N N . CYS A 1 88 ? 16.781 23.859 -2.598 1 95.94 88 CYS A N 1
ATOM 631 C CA . CYS A 1 88 ? 15.68 22.906 -2.727 1 95.94 88 CYS A CA 1
ATOM 632 C C . CYS A 1 88 ? 16.172 21.469 -2.65 1 95.94 88 CYS A C 1
ATOM 634 O O . CYS A 1 88 ? 15.562 20.625 -1.997 1 95.94 88 CYS A O 1
ATOM 636 N N . VAL A 1 89 ? 17.25 21.188 -3.262 1 96.06 89 VAL A N 1
ATOM 637 C CA . VAL A 1 89 ? 17.828 19.844 -3.252 1 96.06 89 VAL A CA 1
ATOM 638 C C . VAL A 1 89 ? 18.25 19.484 -1.834 1 96.06 89 VAL A C 1
ATOM 640 O O .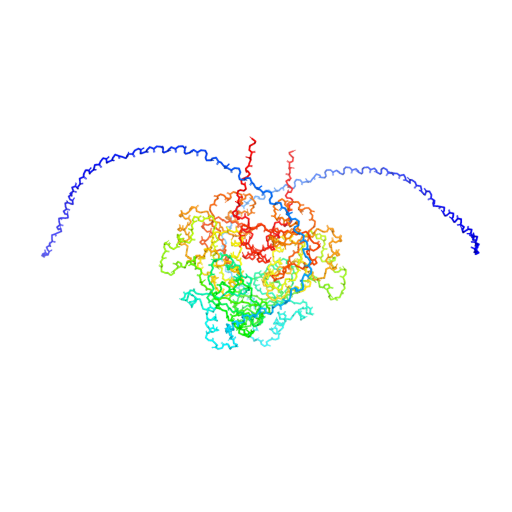 VAL A 1 89 ? 18.031 18.359 -1.385 1 96.06 89 VAL A O 1
ATOM 643 N N . LYS A 1 90 ? 18.828 20.438 -1.155 1 95.88 90 LYS A N 1
ATOM 644 C CA . LYS A 1 90 ? 19.25 20.203 0.222 1 95.88 90 LYS A CA 1
ATOM 645 C C . LYS A 1 90 ? 18.047 19.938 1.128 1 95.88 90 LYS A C 1
ATOM 647 O O . LYS A 1 90 ? 18.109 19.094 2.018 1 95.88 90 LYS A O 1
ATOM 652 N N . LEU A 1 91 ? 16.984 20.703 0.917 1 95.69 91 LEU A N 1
ATOM 653 C CA . LEU A 1 91 ? 15.75 20.469 1.655 1 95.69 91 LEU A CA 1
ATOM 654 C C . LEU A 1 91 ? 15.234 19.062 1.416 1 95.69 91 LEU A C 1
ATOM 656 O O . LEU A 1 91 ? 14.742 18.406 2.34 1 95.69 91 LEU A O 1
ATOM 660 N N . ARG A 1 92 ? 15.352 18.547 0.246 1 94.31 92 ARG A N 1
ATOM 661 C CA . ARG A 1 92 ? 14.859 17.219 -0.117 1 94.31 92 ARG A CA 1
ATOM 662 C C . ARG A 1 92 ? 15.727 16.125 0.492 1 94.31 92 ARG A C 1
ATOM 664 O O . ARG A 1 92 ? 15.211 15.148 1.042 1 94.31 92 ARG A O 1
ATOM 671 N N . ASP A 1 93 ? 17.016 16.359 0.623 1 93.62 93 ASP A N 1
ATOM 672 C CA . ASP A 1 93 ? 17.969 15.297 0.925 1 93.62 93 ASP A CA 1
ATOM 673 C C . ASP A 1 93 ? 18.297 15.25 2.416 1 93.62 93 ASP A C 1
ATOM 675 O O . ASP A 1 93 ? 18.641 14.195 2.953 1 93.62 93 ASP A O 1
ATOM 679 N N . SER A 1 94 ? 18.203 16.438 3.076 1 94.5 94 SER A N 1
ATOM 680 C CA . SER A 1 94 ? 18.703 16.516 4.445 1 94.5 94 SER A CA 1
ATOM 681 C C . SER A 1 94 ? 17.578 16.812 5.43 1 94.5 94 SER A C 1
ATOM 683 O O . SER A 1 94 ? 17.047 17.922 5.453 1 94.5 94 SER A O 1
ATOM 685 N N . ALA A 1 95 ? 17.391 15.891 6.258 1 91.12 95 ALA A N 1
ATOM 686 C CA . ALA A 1 95 ? 16.406 16.078 7.309 1 91.12 95 ALA A CA 1
ATOM 687 C C . ALA A 1 95 ? 16.812 17.188 8.266 1 91.12 95 ALA A C 1
ATOM 689 O O . ALA A 1 95 ? 15.984 18 8.68 1 91.12 95 ALA A O 1
ATOM 690 N N . ALA A 1 96 ? 18.031 17.156 8.602 1 91.31 96 ALA A N 1
ATOM 691 C CA . ALA A 1 96 ? 18.562 18.172 9.508 1 91.31 96 ALA A CA 1
ATOM 692 C C . ALA A 1 96 ? 18.359 19.578 8.93 1 91.31 96 ALA A C 1
ATOM 694 O O . ALA A 1 96 ? 17.969 20.5 9.656 1 91.31 96 ALA A O 1
ATOM 695 N N . TYR A 1 97 ? 18.656 19.703 7.684 1 94.56 97 TYR A N 1
ATOM 696 C CA . TYR A 1 97 ? 18.5 20.984 7.023 1 94.56 97 TYR A CA 1
ATOM 697 C C . TYR A 1 97 ? 17.031 21.422 7.012 1 94.56 97 TYR A C 1
ATOM 699 O O . TYR A 1 97 ? 16.719 22.578 7.281 1 94.56 97 TYR A O 1
ATOM 707 N N . ARG A 1 98 ? 16.094 20.531 6.754 1 93.75 98 ARG A N 1
ATOM 708 C CA . ARG A 1 98 ? 14.664 20.812 6.801 1 93.75 98 ARG A CA 1
ATOM 709 C C . ARG A 1 98 ? 14.25 21.328 8.172 1 93.75 98 ARG A C 1
ATOM 711 O O . ARG A 1 98 ? 13.516 22.312 8.281 1 93.75 98 ARG A O 1
ATOM 718 N N . ARG A 1 99 ? 14.711 20.719 9.125 1 88.44 99 ARG A N 1
ATOM 719 C CA . ARG A 1 99 ? 14.344 21.078 10.484 1 88.44 99 ARG A CA 1
ATOM 720 C C . ARG A 1 99 ? 14.93 22.438 10.867 1 88.44 99 ARG A C 1
ATOM 722 O O . ARG A 1 99 ? 14.258 23.25 11.508 1 88.44 99 ARG A O 1
ATOM 729 N N . SER A 1 100 ? 16.156 22.609 10.477 1 91.75 100 SER A N 1
ATOM 730 C CA . SER A 1 100 ? 16.812 23.875 10.797 1 91.75 100 SER A CA 1
ATOM 731 C C . SER A 1 100 ? 16.125 25.047 10.109 1 91.75 100 SER A C 1
ATOM 733 O O . SER A 1 100 ? 15.93 26.109 10.719 1 91.75 100 SER A O 1
ATOM 735 N N . CYS A 1 101 ? 15.695 24.859 8.852 1 92.25 101 CYS A N 1
ATOM 736 C CA . CYS A 1 101 ? 15.047 25.922 8.078 1 92.25 101 CYS A CA 1
ATOM 737 C C . CYS A 1 101 ? 13.547 25.953 8.344 1 92.25 101 CYS A C 1
ATOM 739 O O . CYS A 1 101 ? 12.875 26.922 7.996 1 92.25 101 CYS A O 1
ATOM 741 N N . ARG A 1 102 ? 13.016 24.844 8.867 1 90.75 102 ARG A N 1
ATOM 742 C CA . ARG A 1 102 ? 11.586 24.672 9.062 1 90.75 102 ARG A CA 1
ATOM 743 C C . ARG A 1 102 ? 10.828 24.828 7.742 1 90.75 102 ARG A C 1
ATOM 745 O O . ARG A 1 102 ? 9.812 25.516 7.676 1 90.75 102 ARG A O 1
ATOM 752 N N . ARG A 1 103 ? 11.492 24.219 6.715 1 93.75 103 ARG A N 1
ATOM 753 C CA . ARG A 1 103 ? 10.914 24.234 5.375 1 93.75 103 ARG A CA 1
ATOM 754 C C . ARG A 1 103 ? 10.984 22.844 4.738 1 93.75 103 ARG A C 1
ATOM 756 O O . ARG A 1 103 ? 11.781 22 5.156 1 93.75 103 ARG A O 1
ATOM 763 N N . LEU A 1 104 ? 10.062 22.609 3.777 1 94.69 104 LEU A N 1
ATOM 764 C CA . LEU A 1 104 ? 10.078 21.375 3.012 1 94.69 104 LEU A CA 1
ATOM 765 C C . LEU A 1 104 ? 9.711 21.625 1.555 1 94.69 104 LEU A C 1
ATOM 767 O O . LEU A 1 104 ? 9.266 22.719 1.206 1 94.69 104 LEU A O 1
ATOM 771 N N . VAL A 1 105 ? 9.992 20.641 0.71 1 95.19 105 VAL A N 1
ATOM 772 C CA . VAL A 1 105 ? 9.664 20.719 -0.71 1 95.19 105 VAL A CA 1
ATOM 773 C C . VAL A 1 105 ? 8.492 19.781 -1.016 1 95.19 105 VAL A C 1
ATOM 775 O O . VAL A 1 105 ? 8.562 18.578 -0.742 1 95.19 105 VAL A O 1
ATOM 778 N N . LEU A 1 106 ? 7.414 20.328 -1.483 1 94.06 106 LEU A N 1
ATOM 779 C CA . LEU A 1 106 ? 6.266 19.547 -1.914 1 94.06 106 LEU A CA 1
ATOM 780 C C . LEU A 1 106 ? 6.176 19.5 -3.436 1 94.06 106 LEU A C 1
ATOM 782 O O . LEU A 1 106 ? 6.066 20.547 -4.086 1 94.06 106 LEU A O 1
ATOM 786 N N . VAL A 1 107 ? 6.195 18.312 -3.906 1 92.5 107 VAL A N 1
ATOM 787 C CA . VAL A 1 107 ? 6.227 18.109 -5.352 1 92.5 107 VAL A CA 1
ATOM 788 C C . VAL A 1 107 ? 4.832 17.734 -5.848 1 92.5 107 VAL A C 1
ATOM 790 O O . VAL A 1 107 ? 4.168 16.875 -5.266 1 92.5 107 VAL A O 1
ATOM 793 N N . GLY A 1 108 ? 4.371 18.375 -6.914 1 89.44 108 GLY A N 1
ATOM 794 C CA . GLY A 1 108 ? 3.117 18.031 -7.566 1 89.44 108 GLY A CA 1
ATOM 795 C C . GLY A 1 108 ? 2.072 19.125 -7.449 1 89.44 108 GLY A C 1
ATOM 796 O O . GLY A 1 108 ? 1.884 19.703 -6.371 1 89.44 108 GLY A O 1
ATOM 797 N N . LEU A 1 109 ? 1.38 19.359 -8.516 1 87.38 109 LEU A N 1
ATOM 798 C CA . LEU A 1 109 ? 0.39 20.422 -8.555 1 87.38 109 LEU A CA 1
ATOM 799 C C . LEU A 1 109 ? -0.816 20.078 -7.688 1 87.38 109 LEU A C 1
ATOM 801 O O . LEU A 1 109 ? -1.294 20.922 -6.922 1 87.38 109 LEU A O 1
ATOM 805 N N . ALA A 1 110 ? -1.243 18.891 -7.711 1 83.19 110 ALA A N 1
ATOM 806 C CA . ALA A 1 110 ? -2.467 18.484 -7.02 1 83.19 110 ALA A CA 1
ATOM 807 C C . ALA A 1 110 ? -2.307 18.609 -5.508 1 83.19 110 ALA A C 1
ATOM 809 O O . ALA A 1 110 ? -3.121 19.25 -4.84 1 83.19 110 ALA A O 1
ATOM 810 N N . PRO A 1 111 ? -1.249 18.062 -4.98 1 88.19 111 PRO A N 1
ATOM 811 C CA . PRO A 1 111 ? -1.099 18.219 -3.531 1 88.19 111 PRO A CA 1
ATOM 812 C C . PRO A 1 111 ? -0.894 19.672 -3.109 1 88.19 111 PRO A C 1
ATOM 814 O O . PRO A 1 111 ? -1.371 20.078 -2.051 1 88.19 111 PRO A O 1
ATOM 817 N N . ILE A 1 112 ? -0.224 20.469 -3.898 1 90.19 112 ILE A N 1
ATOM 818 C CA . ILE A 1 112 ? 0.005 21.875 -3.576 1 90.19 112 ILE A CA 1
ATOM 819 C C . ILE A 1 112 ? -1.329 22.609 -3.531 1 90.19 112 ILE A C 1
ATOM 821 O O . ILE A 1 112 ? -1.602 23.359 -2.584 1 90.19 112 ILE A O 1
ATOM 825 N N . LEU A 1 113 ? -2.121 22.344 -4.496 1 85.44 113 LEU A N 1
ATOM 826 C CA . LEU A 1 113 ? -3.426 22.984 -4.566 1 85.44 113 LEU A CA 1
ATOM 827 C C . LEU A 1 113 ? -4.297 22.594 -3.377 1 85.44 113 LEU A C 1
ATOM 829 O O . LEU A 1 113 ? -4.984 23.438 -2.795 1 85.44 113 LEU A O 1
ATOM 833 N N . GLU A 1 114 ? -4.184 21.391 -3.057 1 83.12 114 GLU A N 1
ATOM 834 C CA . GLU A 1 114 ? -4.988 20.875 -1.947 1 83.12 114 GLU A CA 1
ATOM 835 C C . GLU A 1 114 ? -4.59 21.547 -0.631 1 83.12 114 GLU A C 1
ATOM 837 O O . GLU A 1 114 ? -5.453 22 0.122 1 83.12 114 GLU A O 1
ATOM 842 N N . ILE A 1 115 ? -3.393 21.641 -0.395 1 85.94 115 ILE A N 1
ATOM 843 C CA . ILE A 1 115 ? -2.891 22.219 0.847 1 85.94 115 ILE A CA 1
ATOM 844 C C . ILE A 1 115 ? -3.221 23.703 0.891 1 85.94 115 ILE A C 1
ATOM 846 O O . ILE A 1 115 ? -3.604 24.234 1.938 1 85.94 115 ILE A O 1
ATOM 850 N N . CYS A 1 116 ? -3.121 24.312 -0.214 1 83.94 116 CYS A N 1
ATOM 851 C CA . CYS A 1 116 ? -3.402 25.734 -0.285 1 83.94 116 CYS A CA 1
ATOM 852 C C . CYS A 1 116 ? -4.887 26.016 -0.079 1 83.94 116 CYS A C 1
ATOM 854 O O . CYS A 1 116 ? -5.258 26.969 0.6 1 83.94 116 CYS A O 1
ATOM 856 N N . ARG A 1 117 ? -5.625 25.188 -0.658 1 79.88 117 ARG A N 1
ATOM 857 C CA . ARG A 1 117 ? -7.07 25.344 -0.527 1 79.88 117 ARG A CA 1
ATOM 858 C C . ARG A 1 117 ? -7.508 25.188 0.926 1 79.88 117 ARG A C 1
ATOM 860 O O . ARG A 1 117 ? -8.461 25.844 1.363 1 79.88 117 ARG A O 1
ATOM 867 N N . LEU A 1 118 ? -6.816 24.406 1.616 1 81.31 118 LEU A N 1
ATOM 868 C CA . LEU A 1 118 ? -7.145 24.172 3.018 1 81.31 118 LEU A CA 1
ATOM 869 C C . LEU A 1 118 ? -6.52 25.234 3.91 1 81.31 118 LEU A C 1
ATOM 871 O O . LEU A 1 118 ? -6.809 25.297 5.105 1 81.31 118 LEU A O 1
ATOM 875 N N . GLY A 1 119 ? -5.719 26.078 3.373 1 79.25 119 GLY A N 1
ATOM 876 C CA . GLY A 1 119 ? -5.086 27.141 4.137 1 79.25 119 GLY A CA 1
ATOM 877 C C . GLY A 1 119 ? -4.109 26.625 5.18 1 79.25 119 GLY A C 1
ATOM 878 O O . GLY A 1 119 ? -3.908 27.266 6.219 1 79.25 119 GLY A O 1
ATOM 879 N N . LEU A 1 120 ? -3.521 25.5 4.945 1 76.19 120 LEU A N 1
ATOM 880 C CA . LEU A 1 120 ? -2.754 24.828 5.98 1 76.19 120 LEU A CA 1
ATOM 881 C C . LEU A 1 120 ? -1.289 25.234 5.938 1 76.19 120 LEU A C 1
ATOM 883 O O . LEU A 1 120 ? -0.568 25.109 6.93 1 76.19 120 LEU A O 1
ATOM 887 N N . ALA A 1 121 ? -0.836 25.656 4.797 1 71.81 121 ALA A N 1
ATOM 888 C CA . ALA A 1 121 ? 0.581 26.016 4.719 1 71.81 121 ALA A CA 1
ATOM 889 C C . ALA A 1 121 ? 0.804 27.172 3.764 1 71.81 121 ALA A C 1
ATOM 891 O O . ALA A 1 121 ? 0.125 27.297 2.742 1 71.81 121 ALA A O 1
ATOM 892 N N . ALA A 1 122 ? 1.759 27.953 4.168 1 80.5 122 ALA A N 1
ATOM 893 C CA . ALA A 1 122 ? 2.168 29.078 3.324 1 80.5 122 ALA A CA 1
ATOM 894 C C . ALA A 1 122 ? 3.246 28.641 2.334 1 80.5 122 ALA A C 1
ATOM 896 O O . ALA A 1 122 ? 4.105 27.828 2.658 1 80.5 122 ALA A O 1
ATOM 897 N N . ILE A 1 123 ? 3.068 29.172 1.166 1 88.06 123 ILE A N 1
ATOM 898 C CA . ILE A 1 123 ? 4.066 28.906 0.135 1 88.06 123 ILE A CA 1
ATOM 899 C C . ILE A 1 123 ? 5.164 29.969 0.202 1 88.06 123 ILE A C 1
ATOM 901 O O . ILE A 1 123 ? 4.879 31.172 0.135 1 88.06 123 ILE A O 1
ATOM 905 N N . ASP A 1 124 ? 6.363 29.547 0.406 1 89.94 124 ASP A N 1
ATOM 906 C CA . ASP A 1 124 ? 7.504 30.469 0.352 1 89.94 124 ASP A CA 1
ATOM 907 C C . ASP A 1 124 ? 7.902 30.75 -1.092 1 89.94 124 ASP A C 1
ATOM 909 O O . ASP A 1 124 ? 8.227 31.891 -1.43 1 89.94 124 ASP A O 1
ATOM 913 N N . CYS A 1 125 ? 7.895 29.688 -1.847 1 91.94 125 CYS A N 1
ATOM 914 C CA . CYS A 1 125 ? 8.305 29.781 -3.244 1 91.94 125 CYS A CA 1
ATOM 915 C C . CYS A 1 125 ? 7.625 28.703 -4.086 1 91.94 125 CYS A C 1
ATOM 917 O O . CYS A 1 125 ? 7.523 27.547 -3.662 1 91.94 125 CYS A O 1
ATOM 919 N N . LEU A 1 126 ? 7.043 29.156 -5.203 1 92.56 126 LEU A N 1
ATOM 920 C CA . LEU A 1 126 ? 6.418 28.234 -6.145 1 92.56 126 LEU A CA 1
ATOM 921 C C . LEU A 1 126 ? 7.258 28.094 -7.41 1 92.56 126 LEU A C 1
ATOM 923 O O . LEU A 1 126 ? 7.547 29.094 -8.078 1 92.56 126 LEU A O 1
ATOM 927 N N . LEU A 1 127 ? 7.695 26.922 -7.691 1 93.12 127 LEU A N 1
ATOM 928 C CA . LEU A 1 127 ? 8.438 26.625 -8.914 1 93.12 127 LEU A CA 1
ATOM 929 C C . LEU A 1 127 ? 7.543 25.969 -9.953 1 93.12 127 LEU A C 1
ATOM 931 O O . LEU A 1 127 ? 6.902 24.953 -9.672 1 93.12 127 LEU A O 1
ATOM 935 N N . LEU A 1 128 ? 7.512 26.531 -11.094 1 91.5 128 LEU A N 1
ATOM 936 C CA . LEU A 1 128 ? 6.688 26.031 -12.188 1 91.5 128 LEU A CA 1
ATOM 937 C C . LEU A 1 128 ? 7.539 25.688 -13.398 1 91.5 128 LEU A C 1
ATOM 939 O O . LEU A 1 128 ? 8.516 26.375 -13.688 1 91.5 128 LEU A O 1
ATOM 943 N N . LEU A 1 129 ? 7.105 24.578 -13.992 1 89.81 129 LEU A N 1
ATOM 944 C CA . LEU A 1 129 ? 7.766 24.25 -15.25 1 89.81 129 LEU A CA 1
ATOM 945 C C . LEU A 1 129 ? 7.52 25.344 -16.281 1 89.81 129 LEU A C 1
ATOM 947 O O . LEU A 1 129 ? 6.402 25.844 -16.406 1 89.81 129 LEU A O 1
ATOM 951 N N . ASP A 1 130 ? 8.562 25.531 -17.047 1 86.56 130 ASP A N 1
ATOM 952 C CA . ASP A 1 130 ? 8.453 26.562 -18.094 1 86.56 130 ASP A CA 1
ATOM 953 C C . ASP A 1 130 ? 7.32 26.234 -19.062 1 86.56 130 ASP A C 1
ATOM 955 O O . ASP A 1 130 ? 7.207 25.109 -19.531 1 86.56 130 ASP A O 1
ATOM 959 N N . GLY A 1 131 ? 6.43 27.172 -19.266 1 81.56 131 GLY A N 1
ATOM 960 C CA . GLY A 1 131 ? 5.316 26.984 -20.172 1 81.56 131 GLY A CA 1
ATOM 961 C C . GLY A 1 131 ? 4.059 26.484 -19.484 1 81.56 131 GLY A C 1
ATOM 962 O O . GLY A 1 131 ? 2.988 26.438 -20.094 1 81.56 131 GLY A O 1
ATOM 963 N N . ALA A 1 132 ? 4.266 26.078 -18.281 1 81.06 132 ALA A N 1
ATOM 964 C CA . ALA A 1 132 ? 3.098 25.594 -17.562 1 81.06 132 ALA A CA 1
ATOM 965 C C . ALA A 1 132 ? 2.164 26.734 -17.172 1 81.06 132 ALA A C 1
ATOM 967 O O . ALA A 1 132 ? 2.611 27.859 -16.969 1 81.06 132 ALA A O 1
ATOM 968 N N . GLU A 1 133 ? 0.872 26.484 -17.312 1 77.12 133 GLU A N 1
ATOM 969 C CA . GLU A 1 133 ? -0.118 27.469 -16.875 1 77.12 133 GLU A CA 1
ATOM 970 C C . GLU A 1 133 ? -0.375 27.359 -15.367 1 77.12 133 GLU A C 1
ATOM 972 O O . GLU A 1 133 ? -0.435 26.25 -14.82 1 77.12 133 GLU A O 1
ATOM 977 N N . VAL A 1 134 ? -0.202 28.484 -14.742 1 71.44 134 VAL A N 1
ATOM 978 C CA . VAL A 1 134 ? -0.425 28.5 -13.297 1 71.44 134 VAL A CA 1
ATOM 979 C C . VAL A 1 134 ? -1.914 28.672 -13.008 1 71.44 134 VAL A C 1
ATOM 981 O O . VAL A 1 134 ? -2.541 29.609 -13.484 1 71.44 134 VAL A O 1
ATOM 984 N N . PRO A 1 135 ? -2.416 27.688 -12.25 1 74.38 135 PRO A N 1
ATOM 985 C CA . PRO A 1 135 ? -3.758 28.016 -11.781 1 74.38 135 PRO A CA 1
ATOM 986 C C . PRO A 1 135 ? -3.793 29.328 -11 1 74.38 135 PRO A C 1
ATOM 988 O O . PRO A 1 135 ? -2.881 29.609 -10.211 1 74.38 135 PRO A O 1
ATOM 991 N N . GLY A 1 136 ? -4.668 30.266 -11.344 1 74.19 136 GLY A N 1
ATOM 992 C CA . GLY A 1 136 ? -4.781 31.578 -10.734 1 74.19 136 GLY A CA 1
ATOM 993 C C . GLY A 1 136 ? -4.75 31.531 -9.219 1 74.19 136 GLY A C 1
ATOM 994 O O . GLY A 1 136 ? -4.098 32.375 -8.586 1 74.19 136 GLY A O 1
ATOM 995 N N . GLU A 1 137 ? -5.301 30.5 -8.688 1 77.94 137 GLU A N 1
ATOM 996 C CA . GLU A 1 137 ? -5.371 30.344 -7.234 1 77.94 137 GLU A CA 1
ATOM 997 C C . GLU A 1 137 ? -3.98 30.203 -6.625 1 77.94 137 GLU A C 1
ATOM 999 O O . GLU A 1 137 ? -3.711 30.75 -5.551 1 77.94 137 GLU A O 1
ATOM 1004 N N . LEU A 1 138 ? -3.084 29.641 -7.328 1 82.12 138 LEU A N 1
ATOM 1005 C CA . LEU A 1 138 ? -1.748 29.391 -6.797 1 82.12 138 LEU A CA 1
ATOM 1006 C C . LEU A 1 138 ? -0.89 30.641 -6.859 1 82.12 138 LEU A C 1
ATOM 1008 O O . LEU A 1 138 ? -0.028 30.859 -6.004 1 82.12 138 LEU A O 1
ATOM 1012 N N . HIS A 1 139 ? -1.211 31.422 -7.836 1 77.56 139 HIS A N 1
ATOM 1013 C CA . HIS A 1 139 ? -0.474 32.656 -7.949 1 77.56 139 HIS A CA 1
ATOM 1014 C C . HIS A 1 139 ? -0.743 33.562 -6.75 1 77.56 139 HIS A C 1
ATOM 1016 O O . HIS A 1 139 ? 0.188 34.156 -6.18 1 77.56 139 HIS A O 1
ATOM 1022 N N . GLU A 1 140 ? -1.9 33.594 -6.371 1 77.62 140 GLU A N 1
ATOM 1023 C CA . GLU A 1 140 ? -2.289 34.438 -5.242 1 77.62 140 GLU A CA 1
ATOM 1024 C C . GLU A 1 140 ? -1.746 33.906 -3.928 1 77.62 140 GLU A C 1
ATOM 1026 O O . GLU A 1 140 ? -1.25 34.656 -3.088 1 77.62 140 GLU A O 1
ATOM 1031 N N . LEU A 1 141 ? -1.792 32.625 -3.854 1 79.94 141 LEU A N 1
ATOM 1032 C CA . LEU A 1 141 ? -1.414 31.969 -2.602 1 79.94 141 LEU A CA 1
ATOM 1033 C C . LEU A 1 141 ? 0.098 32 -2.408 1 79.94 141 LEU A C 1
ATOM 1035 O O . LEU A 1 141 ? 0.584 31.953 -1.275 1 79.94 141 LEU A O 1
ATOM 1039 N N . SER A 1 142 ? 0.819 32.156 -3.465 1 80.56 142 SER A N 1
ATOM 1040 C CA . SER A 1 142 ? 2.275 32.188 -3.385 1 80.56 142 SER A CA 1
ATOM 1041 C C . SER A 1 142 ? 2.777 33.594 -3.162 1 80.56 142 SER A C 1
ATOM 1043 O O . SER A 1 142 ? 3.984 33.844 -3.08 1 80.56 142 SER A O 1
ATOM 1045 N N . GLY A 1 143 ? 1.852 34.531 -3.055 1 77.38 143 GLY A N 1
ATOM 1046 C CA . GLY A 1 143 ? 2.242 35.938 -2.895 1 77.38 143 GLY A CA 1
ATOM 1047 C C . GLY A 1 143 ? 3.061 36.469 -4.059 1 77.38 143 GLY A C 1
ATOM 1048 O O . GLY A 1 143 ? 3.902 37.344 -3.881 1 77.38 143 GLY A O 1
ATOM 1049 N N . GLY A 1 144 ? 3.014 35.781 -5.078 1 78 144 GLY A N 1
ATOM 1050 C CA . GLY A 1 144 ? 3.715 36.25 -6.266 1 78 144 GLY A CA 1
ATOM 1051 C C . GLY A 1 144 ? 5.121 35.688 -6.383 1 78 144 GLY A C 1
ATOM 1052 O O . GLY A 1 144 ? 5.816 35.938 -7.367 1 78 144 GLY A O 1
ATOM 1053 N N . ASN A 1 145 ? 5.539 34.969 -5.426 1 87.38 145 ASN A N 1
ATOM 1054 C CA . ASN A 1 145 ? 6.875 34.406 -5.496 1 87.38 145 ASN A CA 1
ATOM 1055 C C . ASN A 1 145 ? 6.883 33.125 -6.324 1 87.38 145 ASN A C 1
ATOM 1057 O O . ASN A 1 145 ? 7.016 32 -5.781 1 87.38 145 ASN A O 1
ATOM 1061 N N . VAL A 1 146 ? 6.762 33.344 -7.625 1 89.88 146 VAL A N 1
ATOM 1062 C CA . VAL A 1 146 ? 6.715 32.25 -8.594 1 89.88 146 VAL A CA 1
ATOM 1063 C C . VAL A 1 146 ? 7.973 32.281 -9.453 1 89.88 146 VAL A C 1
ATOM 1065 O O . VAL A 1 146 ? 8.367 33.312 -9.969 1 89.88 146 VAL A O 1
ATOM 1068 N N . VAL A 1 147 ? 8.625 31.156 -9.555 1 91.75 147 VAL A N 1
ATOM 1069 C CA . VAL A 1 147 ? 9.82 31.016 -10.367 1 91.75 147 VAL A CA 1
ATOM 1070 C C . VAL A 1 147 ? 9.594 29.938 -11.438 1 91.75 147 VAL A C 1
ATOM 1072 O O . VAL A 1 147 ? 9.148 28.828 -11.133 1 91.75 147 VAL A O 1
ATOM 1075 N N . TYR A 1 148 ? 9.82 30.25 -12.648 1 91.31 148 TYR A N 1
ATOM 1076 C CA . TYR A 1 148 ? 9.719 29.297 -13.742 1 91.31 148 TYR A CA 1
ATOM 1077 C C . TYR A 1 148 ? 11.055 28.594 -13.969 1 91.31 148 TYR A C 1
ATOM 1079 O O . TYR A 1 148 ? 12.102 29.234 -14.008 1 91.31 148 TYR A O 1
ATOM 1087 N N . VAL A 1 149 ? 10.953 27.297 -14.109 1 92.62 149 VAL A N 1
ATOM 1088 C CA . VAL A 1 149 ? 12.195 26.531 -14.18 1 92.62 149 VAL A CA 1
ATOM 1089 C C . VAL A 1 149 ? 12.164 25.594 -15.391 1 92.62 149 VAL A C 1
ATOM 1091 O O . VAL A 1 149 ? 11.086 25.25 -15.891 1 92.62 149 VAL A O 1
ATOM 1094 N N . SER A 1 150 ? 13.375 25.188 -15.828 1 90 150 SER A N 1
ATOM 1095 C CA . SER A 1 150 ? 13.508 24.25 -16.938 1 90 150 SER A CA 1
ATOM 1096 C C . SER A 1 150 ? 13.188 22.828 -16.5 1 90 150 SER A C 1
ATOM 1098 O O . SER A 1 150 ? 13.125 22.547 -15.305 1 90 150 SER A O 1
ATOM 1100 N N . ALA A 1 151 ? 13.047 21.984 -17.484 1 88.31 151 ALA A N 1
ATOM 1101 C CA . ALA A 1 151 ? 12.781 20.562 -17.219 1 88.31 151 ALA A CA 1
ATOM 1102 C C . ALA A 1 151 ? 13.945 19.922 -16.469 1 88.31 151 ALA A C 1
ATOM 1104 O O . ALA A 1 151 ? 13.734 19.078 -15.594 1 88.31 151 ALA A O 1
ATOM 1105 N N . THR A 1 152 ? 15.086 20.359 -16.797 1 89.69 152 THR A N 1
ATOM 1106 C CA . THR A 1 152 ? 16.281 19.828 -16.156 1 89.69 152 THR A CA 1
ATOM 1107 C C . THR A 1 152 ? 16.328 20.203 -14.688 1 89.69 152 THR A C 1
ATOM 1109 O O . THR A 1 152 ? 16.625 19.359 -13.836 1 89.69 152 THR A O 1
ATOM 1112 N N . VAL A 1 153 ? 15.984 21.453 -14.453 1 92.06 153 VAL A N 1
ATOM 1113 C CA . VAL A 1 153 ? 15.977 21.938 -13.078 1 92.06 153 VAL A CA 1
ATOM 1114 C C . VAL A 1 153 ? 14.852 21.25 -12.305 1 92.06 153 VAL A C 1
ATOM 1116 O O . VAL A 1 153 ? 15.047 20.828 -11.164 1 92.06 153 VAL A O 1
ATOM 1119 N N . MET A 1 154 ? 13.766 21.094 -12.906 1 91.88 154 MET A N 1
ATOM 1120 C CA . MET A 1 154 ? 12.625 20.422 -12.289 1 91.88 154 MET A CA 1
ATOM 1121 C C . MET A 1 154 ? 12.977 19 -11.883 1 91.88 154 MET A C 1
ATOM 1123 O O . MET A 1 154 ? 12.648 18.562 -10.781 1 91.88 154 MET A O 1
ATOM 1127 N N . LYS A 1 155 ? 13.594 18.328 -12.719 1 90.94 155 LYS A N 1
ATOM 1128 C CA . LYS A 1 155 ? 14.016 16.953 -12.461 1 90.94 155 LYS A CA 1
ATOM 1129 C C . LYS A 1 155 ? 14.984 16.891 -11.289 1 90.94 155 LYS A C 1
ATOM 1131 O O . LYS A 1 155 ? 14.852 16.031 -10.414 1 90.94 155 LYS A O 1
ATOM 1136 N N . LYS A 1 156 ? 15.898 17.75 -11.273 1 91.62 156 LYS A N 1
ATOM 1137 C CA . LYS A 1 156 ? 16.906 17.781 -10.219 1 91.62 156 LYS A CA 1
ATOM 1138 C C . LYS A 1 156 ? 16.266 18.031 -8.859 1 91.62 156 LYS A C 1
ATOM 1140 O O . LYS A 1 156 ? 16.578 17.344 -7.879 1 91.62 156 LYS A O 1
ATOM 1145 N N . ILE A 1 157 ? 15.344 18.984 -8.836 1 93.5 157 ILE A N 1
ATOM 1146 C CA . ILE A 1 157 ? 14.734 19.375 -7.574 1 93.5 157 ILE A CA 1
ATOM 1147 C C . ILE A 1 157 ? 13.773 18.281 -7.105 1 93.5 157 ILE A C 1
ATOM 1149 O O . ILE A 1 157 ? 13.734 17.953 -5.918 1 93.5 157 ILE A O 1
ATOM 1153 N N . SER A 1 158 ? 13.055 17.688 -7.984 1 91.69 158 SER A N 1
ATOM 1154 C CA . SER A 1 158 ? 12.047 16.688 -7.621 1 91.69 158 SER A CA 1
ATOM 1155 C C . SER A 1 158 ? 12.695 15.367 -7.223 1 91.69 158 SER A C 1
ATOM 1157 O O . SER A 1 158 ? 12.125 14.602 -6.445 1 91.69 158 SER A O 1
ATOM 1159 N N . GLY A 1 159 ? 13.797 15.055 -7.801 1 87 159 GLY A N 1
ATOM 1160 C CA . GLY A 1 159 ? 14.445 13.773 -7.559 1 87 159 GLY A CA 1
ATOM 1161 C C . GLY A 1 159 ? 13.773 12.617 -8.281 1 87 159 GLY A C 1
ATOM 1162 O O . GLY A 1 159 ? 14.07 11.453 -8.016 1 87 159 GLY A O 1
ATOM 1163 N N . MET A 1 160 ? 12.898 12.867 -9.148 1 82.81 160 MET A N 1
ATOM 1164 C CA . MET A 1 160 ? 12.172 11.836 -9.875 1 82.81 160 MET A CA 1
ATOM 1165 C C . MET A 1 160 ? 12.875 11.477 -11.18 1 82.81 160 MET A C 1
ATOM 1167 O O . MET A 1 160 ? 13.633 12.289 -11.719 1 82.81 160 MET A O 1
ATOM 1171 N N . GLN A 1 161 ? 12.586 10.25 -11.586 1 73.81 161 GLN A N 1
ATOM 1172 C CA . GLN A 1 161 ? 13.188 9.812 -12.836 1 73.81 161 GLN A CA 1
ATOM 1173 C C . GLN A 1 161 ? 12.469 10.414 -14.039 1 73.81 161 GLN A C 1
ATOM 1175 O O . GLN A 1 161 ? 13.094 10.758 -15.047 1 73.81 161 GLN A O 1
ATOM 1180 N N . SER A 1 162 ? 11.195 10.477 -13.906 1 69.62 162 SER A N 1
ATOM 1181 C CA . SER A 1 162 ? 10.391 11.102 -14.953 1 69.62 162 SER A CA 1
ATOM 1182 C C . SER A 1 162 ? 9.586 12.273 -14.398 1 69.62 162 SER A C 1
ATOM 1184 O O . SER A 1 162 ? 9.086 12.211 -13.273 1 69.62 162 SER A O 1
ATOM 1186 N N . VAL A 1 163 ? 9.68 13.391 -15.164 1 62.66 163 VAL A N 1
ATOM 1187 C CA . VAL A 1 163 ? 8.992 14.586 -14.68 1 62.66 163 VAL A CA 1
ATOM 1188 C C . VAL A 1 163 ? 7.809 14.914 -15.594 1 62.66 163 VAL A C 1
ATOM 1190 O O . VAL A 1 163 ? 7.281 16.031 -15.562 1 62.66 163 VAL A O 1
ATOM 1193 N N . ASP A 1 164 ? 7.391 13.961 -16.328 1 61.31 164 ASP A N 1
ATOM 1194 C CA . ASP A 1 164 ? 6.348 14.25 -17.312 1 61.31 164 ASP A CA 1
ATOM 1195 C C . ASP A 1 164 ? 5.066 14.727 -16.625 1 61.31 164 ASP A C 1
ATOM 1197 O O . ASP A 1 164 ? 4.344 15.57 -17.156 1 61.31 164 ASP A O 1
ATOM 1201 N N . SER A 1 165 ? 5 14.344 -15.391 1 65.69 165 SER A N 1
ATOM 1202 C CA . SER A 1 165 ? 3.736 14.688 -14.742 1 65.69 165 SER A CA 1
ATOM 1203 C C . SER A 1 165 ? 3.949 15.711 -13.625 1 65.69 165 SER A C 1
ATOM 1205 O O . SER A 1 165 ? 3.02 16.016 -12.883 1 65.69 165 SER A O 1
ATOM 1207 N N . THR A 1 166 ? 5.25 16.172 -13.602 1 74.06 166 THR A N 1
ATOM 1208 C CA . THR A 1 166 ? 5.527 17.125 -12.539 1 74.06 166 THR A CA 1
ATOM 1209 C C . THR A 1 166 ? 5.512 18.562 -13.078 1 74.06 166 THR A C 1
ATOM 1211 O O . THR A 1 166 ? 6.43 18.969 -13.797 1 74.06 166 THR A O 1
ATOM 1214 N N . GLU A 1 167 ? 4.48 19.328 -12.648 1 81.56 167 GLU A N 1
ATOM 1215 C CA . GLU A 1 167 ? 4.301 20.672 -13.188 1 81.56 167 GLU A CA 1
ATOM 1216 C C . GLU A 1 167 ? 4.652 21.734 -12.141 1 81.56 167 GLU A C 1
ATOM 1218 O O . GLU A 1 167 ? 4.93 22.891 -12.484 1 81.56 167 GLU A O 1
ATOM 1223 N N . ALA A 1 168 ? 4.688 21.344 -10.961 1 91.12 168 ALA A N 1
ATOM 1224 C CA . ALA A 1 168 ? 4.855 22.359 -9.922 1 91.12 168 ALA A CA 1
ATOM 1225 C C . ALA A 1 168 ? 5.559 21.781 -8.695 1 91.12 168 ALA A C 1
ATOM 1227 O O . ALA A 1 168 ? 5.359 20.609 -8.352 1 91.12 168 ALA A O 1
ATOM 1228 N N . ILE A 1 169 ? 6.395 22.594 -8.125 1 93.94 169 ILE A N 1
ATOM 1229 C CA . ILE A 1 169 ? 7.031 22.312 -6.848 1 93.94 169 ILE A CA 1
ATOM 1230 C C . ILE A 1 169 ? 6.891 23.516 -5.922 1 93.94 169 ILE A C 1
ATOM 1232 O O . ILE A 1 169 ? 7.055 24.656 -6.355 1 93.94 169 ILE A O 1
ATOM 1236 N N . ALA A 1 170 ? 6.625 23.312 -4.668 1 94.25 170 ALA A N 1
ATOM 1237 C CA . ALA A 1 170 ? 6.48 24.406 -3.709 1 94.25 170 ALA A CA 1
ATOM 1238 C C . ALA A 1 170 ? 7.406 24.203 -2.51 1 94.25 170 ALA A C 1
ATOM 1240 O O . ALA A 1 170 ? 7.547 23.078 -2.008 1 94.25 170 ALA A O 1
ATOM 1241 N N . VAL A 1 171 ? 8.047 25.219 -2.191 1 94.62 171 VAL A N 1
ATOM 1242 C CA . VAL A 1 171 ? 8.711 25.281 -0.892 1 94.62 171 VAL A CA 1
ATOM 1243 C C . VAL A 1 171 ? 7.746 25.812 0.159 1 94.62 171 VAL A C 1
ATOM 1245 O O . VAL A 1 171 ? 7.211 26.922 0.014 1 94.62 171 VAL A O 1
ATOM 1248 N N . MET A 1 172 ? 7.59 25.016 1.177 1 92.94 172 MET A N 1
ATOM 1249 C CA . MET A 1 172 ? 6.578 25.359 2.172 1 92.94 172 MET A CA 1
ATOM 1250 C C . MET A 1 172 ? 7.148 25.25 3.584 1 92.94 172 MET A C 1
ATOM 1252 O O . MET A 1 172 ? 8.18 24.609 3.797 1 92.94 172 MET A O 1
ATOM 1256 N N . HIS A 1 173 ? 6.395 25.953 4.477 1 90.06 173 HIS A N 1
ATOM 1257 C CA . HIS A 1 173 ? 6.742 25.844 5.891 1 90.06 173 HIS A CA 1
ATOM 1258 C C . HIS A 1 173 ? 6.371 24.453 6.43 1 90.06 173 HIS A C 1
ATOM 1260 O O . HIS A 1 173 ? 5.328 23.906 6.074 1 90.06 173 HIS A O 1
ATOM 1266 N N . MET A 1 174 ? 7.199 23.953 7.238 1 88.19 174 MET A N 1
ATOM 1267 C CA . MET A 1 174 ? 6.844 22.719 7.949 1 88.19 174 MET A CA 1
ATOM 1268 C C . MET A 1 174 ? 5.668 22.953 8.883 1 88.19 174 MET A C 1
ATOM 1270 O O . MET A 1 174 ? 5.52 24.047 9.438 1 88.19 174 MET A O 1
ATOM 1274 N N . PRO A 1 175 ? 4.922 21.906 9.023 1 83.31 175 PRO A N 1
ATOM 1275 C CA . PRO A 1 175 ? 3.758 22.109 9.891 1 83.31 175 PRO A CA 1
ATOM 1276 C C . PRO A 1 175 ? 4.145 22.344 11.352 1 83.31 175 PRO A C 1
ATOM 1278 O O . PRO A 1 175 ? 5.152 21.812 11.82 1 83.31 175 PRO A O 1
ATOM 1281 N N . LYS A 1 176 ? 3.301 23.156 12.047 1 72.62 176 LYS A N 1
ATOM 1282 C CA . LYS A 1 176 ? 3.521 23.484 13.453 1 72.62 176 LYS A CA 1
ATOM 1283 C C . LYS A 1 176 ? 3.27 22.281 14.344 1 72.62 176 LYS A C 1
ATOM 1285 O O . LYS A 1 176 ? 3.871 22.141 15.414 1 72.62 176 LYS A O 1
ATOM 1290 N N . HIS A 1 177 ? 2.453 21.438 13.844 1 67.44 177 HIS A N 1
ATOM 1291 C CA . HIS A 1 177 ? 1.99 20.328 14.672 1 67.44 177 HIS A CA 1
ATOM 1292 C C . HIS A 1 177 ? 2.924 19.125 14.562 1 67.44 177 HIS A C 1
ATOM 1294 O O . HIS A 1 177 ? 2.598 18.031 15.039 1 67.44 177 HIS A O 1
ATOM 1300 N N . PHE A 1 178 ? 3.965 19.297 13.883 1 71.06 178 PHE A N 1
ATOM 1301 C CA . PHE A 1 178 ? 4.988 18.25 13.961 1 71.06 178 PHE A CA 1
ATOM 1302 C C . PHE A 1 178 ? 5.848 18.438 15.211 1 71.06 178 PHE A C 1
ATOM 1304 O O . PHE A 1 178 ? 6.422 19.5 15.43 1 71.06 178 PHE A O 1
ATOM 1311 N N . CYS A 1 179 ? 5.73 17.391 16.094 1 71.38 179 CYS A N 1
ATOM 1312 C CA . CYS A 1 179 ? 6.484 17.453 17.344 1 71.38 179 CYS A CA 1
ATOM 1313 C C . CYS A 1 179 ? 7.445 16.281 17.469 1 71.38 179 CYS A C 1
ATOM 1315 O O . CYS A 1 179 ? 7.047 15.125 17.297 1 71.38 179 CYS A O 1
ATOM 1317 N N . ASP A 1 180 ? 8.703 16.531 17.453 1 70.25 180 ASP A N 1
ATOM 1318 C CA . ASP A 1 180 ? 9.719 15.531 17.75 1 70.25 180 ASP A CA 1
ATOM 1319 C C . ASP A 1 180 ? 10.102 15.555 19.219 1 70.25 180 ASP A C 1
ATOM 1321 O O . ASP A 1 180 ? 10.82 16.453 19.672 1 70.25 180 ASP A O 1
ATOM 1325 N N . LEU A 1 181 ? 9.555 14.695 20 1 66.31 181 LEU A N 1
ATOM 1326 C CA . LEU A 1 181 ? 9.727 14.688 21.438 1 66.31 181 LEU A CA 1
ATOM 1327 C C . LEU A 1 181 ? 11.125 14.203 21.812 1 66.31 181 LEU A C 1
ATOM 1329 O O . LEU A 1 181 ? 11.539 14.32 22.969 1 66.31 181 LEU A O 1
ATOM 1333 N N . GLY A 1 182 ? 11.773 13.305 20.969 1 58.62 182 GLY A N 1
ATOM 1334 C CA . GLY A 1 182 ? 13.109 12.8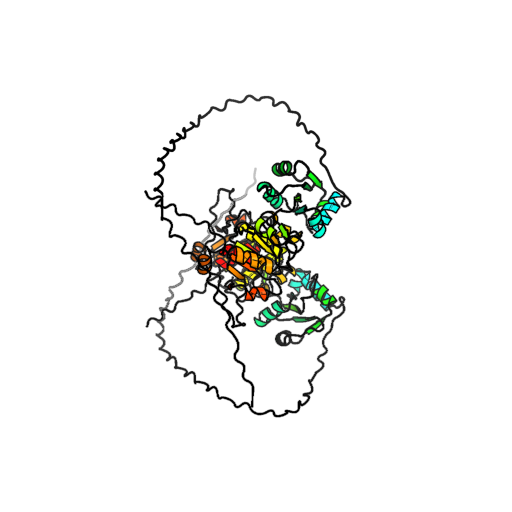52 21.312 1 58.62 182 GLY A CA 1
ATOM 1335 C C . GLY A 1 182 ? 14.07 13.984 21.609 1 58.62 182 GLY A C 1
ATOM 1336 O O . GLY A 1 182 ? 15.086 13.789 22.281 1 58.62 182 GLY A O 1
ATOM 1337 N N . ASP A 1 183 ? 14.172 14.969 20.719 1 52.97 183 ASP A N 1
ATOM 1338 C CA . ASP A 1 183 ? 15.172 15.984 21.016 1 52.97 183 ASP A CA 1
ATOM 1339 C C . ASP A 1 183 ? 14.852 16.719 22.312 1 52.97 183 ASP A C 1
ATOM 1341 O O . ASP A 1 183 ? 15.734 16.922 23.156 1 52.97 183 ASP A O 1
ATOM 1345 N N . ASP A 1 184 ? 14.273 18.062 22.391 1 44.31 184 ASP A N 1
ATOM 1346 C CA . ASP A 1 184 ? 14.258 18.891 23.578 1 44.31 184 ASP A CA 1
ATOM 1347 C C . ASP A 1 184 ? 13.133 18.484 24.531 1 44.31 184 ASP A C 1
ATOM 1349 O O . ASP A 1 184 ? 13.367 17.844 25.547 1 44.31 184 ASP A O 1
ATOM 1353 N N . GLU A 1 185 ? 11.992 19.5 24.703 1 43.34 185 GLU A N 1
ATOM 1354 C CA . GLU A 1 185 ? 11.102 19.812 25.828 1 43.34 185 GLU A CA 1
ATOM 1355 C C . GLU A 1 185 ? 9.945 18.828 25.906 1 43.34 185 GLU A C 1
ATOM 1357 O O . GLU A 1 185 ? 9.195 18.656 24.953 1 43.34 185 GLU A O 1
ATOM 1362 N N . GLY A 1 186 ? 10.016 17.797 26.656 1 44.28 186 GLY A N 1
ATOM 1363 C CA . GLY A 1 186 ? 9.234 16.625 27.047 1 44.28 186 GLY A CA 1
ATOM 1364 C C . GLY A 1 186 ? 7.77 16.75 26.688 1 44.28 186 GLY A C 1
ATOM 1365 O O . GLY A 1 186 ? 7.309 16.141 25.719 1 44.28 186 GLY A O 1
ATOM 1366 N N . GLY A 1 187 ? 6.859 16.859 27.844 1 46.78 187 GLY A N 1
ATOM 1367 C CA . GLY A 1 187 ? 5.457 16.734 28.219 1 46.78 187 GLY A CA 1
ATOM 1368 C C . GLY A 1 187 ? 4.562 17.734 27.516 1 46.78 187 GLY A C 1
ATOM 1369 O O . GLY A 1 187 ? 3.447 17.406 27.109 1 46.78 187 GLY A O 1
ATOM 1370 N N . ALA A 1 188 ? 4.945 18.844 27.406 1 46.84 188 ALA A N 1
ATOM 1371 C CA . ALA A 1 188 ? 4.094 19.969 27.016 1 46.84 188 ALA A CA 1
ATOM 1372 C C . ALA A 1 188 ? 3.768 19.922 25.531 1 46.84 188 ALA A C 1
ATOM 1374 O O . ALA A 1 188 ? 2.693 20.359 25.109 1 46.84 188 ALA A O 1
ATOM 1375 N N . GLY A 1 189 ? 4.578 19.25 24.781 1 54.78 189 GLY A N 1
ATOM 1376 C CA . GLY A 1 189 ? 4.441 19.234 23.328 1 54.78 189 GLY A CA 1
ATOM 1377 C C . GLY A 1 189 ? 3.312 18.344 22.844 1 54.78 189 GLY A C 1
ATOM 1378 O O . GLY A 1 189 ? 2.664 18.656 21.844 1 54.78 189 GLY A O 1
ATOM 1379 N N . LEU A 1 190 ? 3.01 17.344 23.625 1 58.38 190 LEU A N 1
ATOM 1380 C CA . LEU A 1 190 ? 1.952 16.422 23.234 1 58.38 190 LEU A CA 1
ATOM 1381 C C . LEU A 1 190 ? 0.586 17.094 23.297 1 58.38 190 LEU A C 1
ATOM 1383 O O . LEU A 1 190 ? -0.264 16.875 22.438 1 58.38 190 LEU A O 1
ATOM 1387 N N . ASP A 1 191 ? 0.441 17.875 24.359 1 57.41 191 ASP A N 1
ATOM 1388 C CA . ASP A 1 191 ? -0.847 18.531 24.562 1 57.41 191 ASP A CA 1
ATOM 1389 C C . ASP A 1 191 ? -1.15 19.5 23.422 1 57.41 191 ASP A C 1
ATOM 1391 O O . ASP A 1 191 ? -2.309 19.672 23.031 1 57.41 191 ASP A O 1
ATOM 1395 N N . ALA A 1 192 ? -0.143 20 23.047 1 58.38 192 ALA A N 1
ATOM 1396 C CA . ALA A 1 192 ? -0.336 20.984 21.984 1 58.38 192 ALA A CA 1
ATOM 1397 C C . ALA A 1 192 ? -0.661 20.281 20.656 1 58.38 192 ALA A C 1
ATOM 1399 O O . ALA A 1 192 ? -1.323 20.859 19.797 1 58.38 192 ALA A O 1
ATOM 1400 N N . SER A 1 193 ? -0.394 19.016 20.672 1 64.5 193 SER A N 1
ATOM 1401 C CA . SER A 1 193 ? -0.507 18.344 19.391 1 64.5 193 SER A CA 1
ATOM 1402 C C . SER A 1 193 ? -1.83 17.609 19.266 1 64.5 193 SER A C 1
ATOM 1404 O O . SER A 1 193 ? -2.441 17.578 18.188 1 64.5 193 SER A O 1
ATOM 1406 N N . PHE A 1 194 ? -2.184 17.031 20.391 1 70 194 PHE A N 1
ATOM 1407 C CA . PHE A 1 194 ? -3.414 16.25 20.344 1 70 194 PHE A CA 1
ATOM 1408 C C . PHE A 1 194 ? -4.473 16.859 21.266 1 70 194 PHE A C 1
ATOM 1410 O O . PHE A 1 194 ? -4.266 16.953 22.484 1 70 194 PHE A O 1
ATOM 1417 N N . GLN A 1 195 ? -5.461 17.547 20.75 1 71.31 195 GLN A N 1
ATOM 1418 C CA . GLN A 1 195 ? -6.566 18.016 21.578 1 71.31 195 GLN A CA 1
ATOM 1419 C C . GLN A 1 195 ? -7.664 16.969 21.688 1 71.31 195 GLN A C 1
ATOM 1421 O O . GLN A 1 195 ? -8.547 16.875 20.828 1 71.31 195 GLN A O 1
ATOM 1426 N N . SER A 1 196 ? -7.664 16.141 22.734 1 76.31 196 SER A N 1
ATOM 1427 C CA . SER A 1 196 ? -8.633 15.094 23.047 1 76.31 196 SER A CA 1
ATOM 1428 C C . SER A 1 196 ? -8.789 14.125 21.891 1 76.31 196 SER A C 1
ATOM 1430 O O . SER A 1 196 ? -9.875 13.992 21.312 1 76.31 196 SER A O 1
ATOM 1432 N N . PRO A 1 197 ? -7.691 13.484 21.609 1 88 197 PRO A N 1
ATOM 1433 C CA . PRO A 1 197 ? -7.742 12.609 20.438 1 88 197 PRO A CA 1
ATOM 1434 C C . PRO A 1 197 ? -8.625 11.383 20.656 1 88 197 PRO A C 1
ATOM 1436 O O . PRO A 1 197 ? -8.641 10.812 21.75 1 88 197 PRO A O 1
ATOM 1439 N N . LYS A 1 198 ? -9.352 11.031 19.609 1 92.5 198 LYS A N 1
ATOM 1440 C CA . LYS A 1 198 ? -10.195 9.844 19.625 1 92.5 198 LYS A CA 1
ATOM 1441 C C . LYS A 1 198 ? -9.547 8.695 18.859 1 92.5 198 LYS A C 1
ATOM 1443 O O . LYS A 1 198 ? -9.695 7.527 19.234 1 92.5 198 LYS A O 1
ATOM 1448 N N . ARG A 1 199 ? -8.852 9.016 17.828 1 96.88 199 ARG A N 1
ATOM 1449 C CA . ARG A 1 199 ? -8.219 8.016 16.969 1 96.88 199 ARG A CA 1
ATOM 1450 C C . ARG A 1 199 ? -6.773 8.383 16.656 1 96.88 199 ARG A C 1
ATOM 1452 O O . ARG A 1 199 ? -6.512 9.359 15.953 1 96.88 199 ARG A O 1
ATOM 1459 N N . ILE A 1 200 ? -5.871 7.574 17.094 1 97.19 200 ILE A N 1
ATOM 1460 C CA . ILE A 1 200 ? -4.457 7.828 16.844 1 97.19 200 ILE A CA 1
ATOM 1461 C C . ILE A 1 200 ? -3.822 6.605 16.188 1 97.19 200 ILE A C 1
ATOM 1463 O O . ILE A 1 200 ? -3.973 5.484 16.672 1 97.19 200 ILE A O 1
ATOM 1467 N N . LEU A 1 201 ? -3.143 6.805 15.109 1 98.25 201 LEU A N 1
ATOM 1468 C CA . LEU A 1 201 ? -2.35 5.762 14.469 1 98.25 201 LEU A CA 1
ATOM 1469 C C . LEU A 1 201 ? -0.916 5.773 14.992 1 98.25 201 LEU A C 1
ATOM 1471 O O . LEU A 1 201 ? -0.243 6.805 14.945 1 98.25 201 LEU A O 1
ATOM 1475 N N . VAL A 1 202 ? -0.486 4.695 15.492 1 98.38 202 VAL A N 1
ATOM 1476 C CA . VAL A 1 202 ? 0.877 4.551 15.992 1 98.38 202 VAL A CA 1
ATOM 1477 C C . VAL A 1 202 ? 1.676 3.639 15.062 1 98.38 202 VAL A C 1
ATOM 1479 O O . VAL A 1 202 ? 1.236 2.533 14.734 1 98.38 202 VAL A O 1
ATOM 1482 N N . LEU A 1 203 ? 2.791 4.117 14.633 1 98.19 203 LEU A N 1
ATOM 1483 C CA . LEU A 1 203 ? 3.652 3.33 13.758 1 98.19 203 LEU A CA 1
ATOM 1484 C C . LEU A 1 203 ? 4.902 2.863 14.508 1 98.19 203 LEU A C 1
ATOM 1486 O O . LEU A 1 203 ? 5.637 3.682 15.062 1 98.19 203 LEU A O 1
ATOM 1490 N N . ASP A 1 204 ? 5.098 1.589 14.5 1 97.38 204 ASP A N 1
ATOM 1491 C CA . ASP A 1 204 ? 6.18 0.939 15.234 1 97.38 204 ASP A CA 1
ATOM 1492 C C . ASP A 1 204 ? 7.27 0.441 14.289 1 97.38 204 ASP A C 1
ATOM 1494 O O . ASP A 1 204 ? 7.285 -0.736 13.922 1 97.38 204 ASP A O 1
ATOM 1498 N N . GLY A 1 205 ? 8.148 1.366 13.961 1 95.5 205 GLY A N 1
ATOM 1499 C CA . GLY A 1 205 ? 9.336 0.985 13.211 1 95.5 205 GLY A CA 1
ATOM 1500 C C . GLY A 1 205 ? 9.094 0.869 11.719 1 95.5 205 GLY A C 1
ATOM 1501 O O . GLY A 1 205 ? 9.672 0.005 11.055 1 95.5 205 GLY A O 1
ATOM 1502 N N . ILE A 1 206 ? 8.18 1.633 11.141 1 96.25 206 ILE A N 1
ATOM 1503 C CA . ILE A 1 206 ? 7.977 1.644 9.695 1 96.25 206 ILE A CA 1
ATOM 1504 C C . ILE A 1 206 ? 9.172 2.312 9.016 1 96.25 206 ILE A C 1
ATOM 1506 O O . ILE A 1 206 ? 9.422 3.502 9.219 1 96.25 206 ILE A O 1
ATOM 1510 N N . GLN A 1 207 ? 9.836 1.61 8.156 1 92.69 207 GLN A N 1
ATOM 1511 C CA . GLN A 1 207 ? 11.094 2.104 7.613 1 92.69 207 GLN A CA 1
ATOM 1512 C C . GLN A 1 207 ? 10.938 2.523 6.152 1 92.69 207 GLN A C 1
ATOM 1514 O O . GLN A 1 207 ? 11.719 3.334 5.648 1 92.69 207 GLN A O 1
ATOM 1519 N N . ASP A 1 208 ? 10.023 1.944 5.453 1 93.44 208 ASP A N 1
ATOM 1520 C CA . ASP A 1 208 ? 9.812 2.303 4.055 1 93.44 208 ASP A CA 1
ATOM 1521 C C . ASP A 1 208 ? 9.047 3.619 3.939 1 93.44 208 ASP A C 1
ATOM 1523 O O . ASP A 1 208 ? 7.898 3.719 4.379 1 93.44 208 ASP A O 1
ATOM 1527 N N . PRO A 1 209 ? 9.586 4.637 3.336 1 95.19 209 PRO A N 1
ATOM 1528 C CA . PRO A 1 209 ? 8.922 5.941 3.248 1 95.19 209 PRO A CA 1
ATOM 1529 C C . PRO A 1 209 ? 7.613 5.891 2.467 1 95.19 209 PRO A C 1
ATOM 1531 O O . PRO A 1 209 ? 6.676 6.633 2.773 1 95.19 209 PRO A O 1
ATOM 1534 N N . GLY A 1 210 ? 7.555 5.043 1.435 1 95.62 210 GLY A N 1
ATOM 1535 C CA . GLY A 1 210 ? 6.301 4.887 0.71 1 95.62 210 GLY A CA 1
ATOM 1536 C C . GLY A 1 210 ? 5.164 4.391 1.583 1 95.62 210 GLY A C 1
ATOM 1537 O O . GLY A 1 210 ? 4.055 4.93 1.532 1 95.62 210 GLY A O 1
ATOM 1538 N N . ASN A 1 211 ? 5.484 3.383 2.373 1 96.94 211 ASN A N 1
ATOM 1539 C CA . ASN A 1 211 ? 4.484 2.861 3.303 1 96.94 211 ASN A CA 1
ATOM 1540 C C . ASN A 1 211 ? 4.078 3.91 4.332 1 96.94 211 ASN A C 1
ATOM 1542 O O . ASN A 1 211 ? 2.893 4.082 4.613 1 96.94 211 ASN A O 1
ATOM 1546 N N . LEU A 1 212 ? 5.051 4.578 4.875 1 97.56 212 LEU A N 1
ATOM 1547 C CA . LEU A 1 212 ? 4.77 5.594 5.883 1 97.56 212 LEU A CA 1
ATOM 1548 C C . LEU A 1 212 ? 3.857 6.68 5.32 1 97.56 212 LEU A C 1
ATOM 1550 O O . LEU A 1 212 ? 2.836 7.012 5.926 1 97.56 212 LEU A O 1
ATOM 1554 N N . GLY A 1 213 ? 4.258 7.23 4.191 1 97.31 213 GLY A N 1
ATOM 1555 C CA . GLY A 1 213 ? 3.438 8.25 3.555 1 97.31 213 GLY A CA 1
ATOM 1556 C C . GLY A 1 213 ? 2.029 7.777 3.25 1 97.31 213 GLY A C 1
ATOM 1557 O O . GLY A 1 213 ? 1.062 8.508 3.473 1 97.31 213 GLY A O 1
ATOM 1558 N N . THR A 1 214 ? 1.904 6.57 2.754 1 97.38 214 THR A N 1
ATOM 1559 C CA . THR A 1 214 ? 0.609 5.996 2.41 1 97.38 214 THR A CA 1
ATOM 1560 C C . THR A 1 214 ? -0.262 5.844 3.654 1 97.38 214 THR A C 1
ATOM 1562 O O . THR A 1 214 ? -1.466 6.109 3.611 1 97.38 214 THR A O 1
ATOM 1565 N N . LEU A 1 215 ? 0.343 5.449 4.715 1 98.44 215 LEU A N 1
ATOM 1566 C CA . LEU A 1 215 ? -0.385 5.289 5.969 1 98.44 215 LEU A CA 1
ATOM 1567 C C . LEU A 1 215 ? -0.874 6.641 6.488 1 98.44 215 LEU A C 1
ATOM 1569 O O . LEU A 1 215 ? -2.012 6.758 6.949 1 98.44 215 LEU A O 1
ATOM 1573 N N . ILE A 1 216 ? -0.066 7.66 6.418 1 97.12 216 ILE A N 1
ATOM 1574 C CA . ILE A 1 216 ? -0.456 9.008 6.824 1 97.12 216 ILE A CA 1
ATOM 1575 C C . ILE A 1 216 ? -1.611 9.492 5.953 1 97.12 216 ILE A C 1
ATOM 1577 O O . ILE A 1 216 ? -2.58 10.062 6.461 1 97.12 216 ILE A O 1
ATOM 1581 N N . ARG A 1 217 ? -1.479 9.211 4.656 1 96.38 217 ARG A N 1
ATOM 1582 C CA . ARG A 1 217 ? -2.535 9.57 3.717 1 96.38 217 ARG A CA 1
ATOM 1583 C C . ARG A 1 217 ? -3.857 8.914 4.102 1 96.38 217 ARG A C 1
ATOM 1585 O O . ARG A 1 217 ? -4.898 9.57 4.121 1 96.38 217 ARG A O 1
ATOM 1592 N N . SER A 1 218 ? -3.787 7.664 4.414 1 98 218 SER A N 1
ATOM 1593 C CA . SER A 1 218 ? -4.984 6.934 4.812 1 98 218 SER A CA 1
ATOM 1594 C C . SER A 1 218 ? -5.555 7.477 6.121 1 98 218 SER A C 1
ATOM 1596 O O . SER A 1 218 ? -6.773 7.605 6.27 1 98 218 SER A O 1
ATOM 1598 N N . ALA A 1 219 ? -4.707 7.766 7.078 1 97.44 219 ALA A N 1
ATOM 1599 C CA . ALA A 1 219 ? -5.156 8.328 8.352 1 97.44 219 ALA A CA 1
ATOM 1600 C C . ALA A 1 219 ? -5.906 9.641 8.141 1 97.44 219 ALA A C 1
ATOM 1602 O O . ALA A 1 219 ? -6.941 9.875 8.766 1 97.44 219 ALA A O 1
ATOM 1603 N N . CYS A 1 220 ? -5.383 10.445 7.273 1 94.69 220 CYS A N 1
ATOM 1604 C CA . CYS A 1 220 ? -6.031 11.711 6.949 1 94.69 220 CYS A CA 1
ATOM 1605 C C . CYS A 1 220 ? -7.375 11.477 6.266 1 94.69 220 CYS A C 1
ATOM 1607 O O . CYS A 1 220 ? -8.383 12.07 6.645 1 94.69 220 CYS A O 1
ATOM 1609 N N . ALA A 1 221 ? -7.391 10.609 5.32 1 94.69 221 ALA A N 1
ATOM 1610 C CA . ALA A 1 221 ? -8.586 10.328 4.527 1 94.69 221 ALA A CA 1
ATOM 1611 C C . ALA A 1 221 ? -9.719 9.812 5.414 1 94.69 221 ALA A C 1
ATOM 1613 O O . ALA A 1 221 ? -10.883 10.117 5.176 1 94.69 221 ALA A O 1
ATOM 1614 N N . PHE A 1 222 ? -9.359 9.031 6.395 1 96.44 222 PHE A N 1
ATOM 1615 C CA . PHE A 1 222 ? -10.383 8.406 7.227 1 96.44 222 PHE A CA 1
ATOM 1616 C C . PHE A 1 222 ? -10.57 9.188 8.523 1 96.44 222 PHE A C 1
ATOM 1618 O O . PHE A 1 222 ? -11.148 8.664 9.484 1 96.44 222 PHE A O 1
ATOM 1625 N N . LYS A 1 223 ? -10.008 10.352 8.648 1 95 223 LYS A N 1
ATOM 1626 C CA . LYS A 1 223 ? -10.227 11.359 9.68 1 95 223 LYS A CA 1
ATOM 1627 C C . LYS A 1 223 ? -9.703 10.883 11.039 1 95 223 LYS A C 1
ATOM 1629 O O . LYS A 1 223 ? -10.367 11.055 12.062 1 95 223 LYS A O 1
ATOM 1634 N N . TRP A 1 224 ? -8.68 10.219 10.977 1 96.12 224 TRP A N 1
ATOM 1635 C CA . TRP A 1 224 ? -7.953 9.984 12.219 1 96.12 224 TRP A CA 1
ATOM 1636 C C . TRP A 1 224 ? -7.297 11.266 12.727 1 96.12 224 TRP A C 1
ATOM 1638 O O . TRP A 1 224 ? -7 12.172 11.938 1 96.12 224 TRP A O 1
ATOM 1648 N N . ASP A 1 225 ? -7.062 11.344 14 1 94.44 225 ASP A N 1
ATOM 1649 C CA . ASP A 1 225 ? -6.738 12.625 14.617 1 94.44 225 ASP A CA 1
ATOM 1650 C C . ASP A 1 225 ? -5.242 12.914 14.523 1 94.44 225 ASP A C 1
ATOM 1652 O O . ASP A 1 225 ? -4.82 14.07 14.656 1 94.44 225 ASP A O 1
ATOM 1656 N N . GLY A 1 226 ? -4.48 11.859 14.375 1 94.5 226 GLY A N 1
ATOM 1657 C CA . GLY A 1 226 ? -3.043 12.07 14.297 1 94.5 226 GLY A CA 1
ATOM 1658 C C . GLY A 1 226 ? -2.262 10.773 14.148 1 94.5 226 GLY A C 1
ATOM 1659 O O . GLY A 1 226 ? -2.842 9.688 14.156 1 94.5 226 GLY A O 1
ATOM 1660 N N . VAL A 1 227 ? -0.931 10.992 14.016 1 96.62 227 VAL A N 1
ATOM 1661 C CA . VAL A 1 227 ? -0.016 9.867 13.859 1 96.62 227 VAL A CA 1
ATOM 1662 C C . VAL A 1 227 ? 1.129 9.992 14.867 1 96.62 227 VAL A C 1
ATOM 1664 O O . VAL A 1 227 ? 1.698 11.07 15.039 1 96.62 227 VAL A O 1
ATOM 1667 N N . PHE A 1 228 ? 1.381 8.938 15.539 1 96.56 228 PHE A N 1
ATOM 1668 C CA . PHE A 1 228 ? 2.494 8.852 16.484 1 96.56 228 PHE A CA 1
ATOM 1669 C C . PHE A 1 228 ? 3.578 7.922 15.945 1 96.56 228 PHE A C 1
ATOM 1671 O O . PHE A 1 228 ? 3.316 6.75 15.672 1 96.56 228 PHE A O 1
ATOM 1678 N N . LEU A 1 229 ? 4.766 8.445 15.828 1 96.38 229 LEU A N 1
ATOM 1679 C CA . LEU A 1 229 ? 5.887 7.676 15.297 1 96.38 229 LEU A CA 1
ATOM 1680 C C . LEU A 1 229 ? 6.812 7.223 16.422 1 96.38 229 LEU A C 1
ATOM 1682 O O . LEU A 1 229 ? 7.43 8.047 17.094 1 96.38 229 LEU A O 1
ATOM 1686 N N . LEU A 1 230 ? 6.863 5.965 16.594 1 95.88 230 LEU A N 1
ATOM 1687 C CA . LEU A 1 230 ? 7.836 5.406 17.516 1 95.88 230 LEU A CA 1
ATOM 1688 C C . LEU A 1 230 ? 9.227 5.367 16.906 1 95.88 230 LEU A C 1
ATOM 1690 O O . LEU A 1 230 ? 9.383 5.59 15.703 1 95.88 230 LEU A O 1
ATOM 1694 N N . PRO A 1 231 ? 10.227 5.055 17.688 1 91.88 231 PRO A N 1
ATOM 1695 C CA . PRO A 1 231 ? 11.594 5.078 17.172 1 91.88 231 PRO A CA 1
ATOM 1696 C C . PRO A 1 231 ? 11.805 4.133 15.992 1 91.88 231 PRO A C 1
ATOM 1698 O O . PRO A 1 231 ? 11.117 3.115 15.883 1 91.88 231 PRO A O 1
ATOM 1701 N N . ALA A 1 232 ? 12.727 4.461 15.148 1 91.75 232 ALA A N 1
ATOM 1702 C CA . ALA A 1 232 ? 13.18 3.664 14.008 1 91.75 232 ALA A CA 1
ATOM 1703 C C . ALA A 1 232 ? 12.289 3.9 12.789 1 91.75 232 ALA A C 1
ATOM 1705 O O . ALA A 1 232 ? 12.586 3.41 11.695 1 91.75 232 ALA A O 1
ATOM 1706 N N . CYS A 1 233 ? 11.219 4.664 12.969 1 94.44 233 CYS A N 1
ATOM 1707 C CA . CYS A 1 233 ? 10.445 5.051 11.797 1 94.44 233 CYS A CA 1
ATOM 1708 C C . CYS A 1 233 ? 11.227 6.023 10.922 1 94.44 233 CYS A C 1
ATOM 1710 O O . CYS A 1 233 ? 12.039 6.805 11.43 1 94.44 233 CYS A O 1
ATOM 1712 N N . CYS A 1 234 ? 11.008 5.969 9.703 1 93.56 234 CYS A N 1
ATOM 1713 C CA . CYS A 1 234 ? 11.672 6.906 8.805 1 93.56 234 CYS A CA 1
ATOM 1714 C C . CYS A 1 234 ? 11.07 8.297 8.93 1 93.56 234 CYS A C 1
ATOM 1716 O O . CYS A 1 234 ? 10.031 8.477 9.562 1 93.56 234 CYS A O 1
ATOM 1718 N N . ASP A 1 235 ? 11.734 9.289 8.328 1 93 235 ASP A N 1
ATOM 1719 C CA . ASP A 1 235 ? 11.32 10.688 8.367 1 93 235 ASP A CA 1
ATOM 1720 C C . ASP A 1 235 ? 10.047 10.906 7.555 1 93 235 ASP A C 1
ATOM 1722 O O . ASP A 1 235 ? 10.016 10.664 6.348 1 93 235 ASP A O 1
ATOM 1726 N N . PRO A 1 236 ? 8.961 11.398 8.234 1 94 236 PRO A N 1
ATOM 1727 C CA . PRO A 1 236 ? 7.688 11.578 7.523 1 94 236 PRO A CA 1
ATOM 1728 C C . PRO A 1 236 ? 7.75 12.688 6.48 1 94 236 PRO A C 1
ATOM 1730 O O . PRO A 1 236 ? 6.84 12.82 5.656 1 94 236 PRO A O 1
ATOM 1733 N N . PHE A 1 237 ? 8.844 13.406 6.414 1 93.38 237 PHE A N 1
ATOM 1734 C CA . PHE A 1 237 ? 8.961 14.516 5.48 1 93.38 237 PHE A CA 1
ATOM 1735 C C . PHE A 1 237 ? 10.062 14.258 4.461 1 93.38 237 PHE A C 1
ATOM 1737 O O . PHE A 1 237 ? 10.461 15.172 3.73 1 93.38 237 PHE A O 1
ATOM 1744 N N . ASN A 1 238 ? 10.469 13.062 4.488 1 92.19 238 ASN A N 1
ATOM 1745 C CA . ASN A 1 238 ? 11.336 12.695 3.375 1 92.19 238 ASN A CA 1
ATOM 1746 C C . ASN A 1 238 ? 10.602 12.773 2.041 1 92.19 238 ASN A C 1
ATOM 1748 O O . ASN A 1 238 ? 9.367 12.688 2 1 92.19 238 ASN A O 1
ATOM 1752 N N . GLU A 1 239 ? 11.359 12.914 0.999 1 91.25 239 GLU A N 1
ATOM 1753 C CA . GLU A 1 239 ? 10.766 13.195 -0.307 1 91.25 239 GLU A CA 1
ATOM 1754 C C . GLU A 1 239 ? 9.812 12.078 -0.731 1 91.25 239 GLU A C 1
ATOM 1756 O O . GLU A 1 239 ? 8.734 12.352 -1.267 1 91.25 239 GLU A O 1
ATOM 1761 N N . LYS A 1 240 ? 10.211 10.844 -0.49 1 91.88 240 LYS A N 1
ATOM 1762 C CA . LYS A 1 240 ? 9.375 9.711 -0.899 1 91.88 240 LYS A CA 1
ATOM 1763 C C . LYS A 1 240 ? 8.117 9.625 -0.043 1 91.88 240 LYS A C 1
ATOM 1765 O O . LYS A 1 240 ? 7.031 9.328 -0.552 1 91.88 240 LYS A O 1
ATOM 1770 N N . ALA A 1 241 ? 8.281 9.875 1.241 1 95.5 241 ALA A N 1
ATOM 1771 C CA . ALA A 1 241 ? 7.141 9.852 2.148 1 95.5 241 ALA A CA 1
ATOM 1772 C C . ALA A 1 241 ? 6.152 10.969 1.817 1 95.5 241 ALA A C 1
ATOM 1774 O O . ALA A 1 241 ? 4.941 10.742 1.789 1 95.5 241 ALA A O 1
ATOM 1775 N N . LEU A 1 242 ? 6.633 12.117 1.53 1 93.5 242 LEU A N 1
ATOM 1776 C CA . LEU A 1 242 ? 5.789 13.258 1.187 1 93.5 242 LEU A CA 1
ATOM 1777 C C . LEU A 1 242 ? 5.008 12.984 -0.094 1 93.5 242 LEU A C 1
ATOM 1779 O O . LEU A 1 242 ? 3.816 13.297 -0.176 1 93.5 242 LEU A O 1
ATOM 1783 N N . ARG A 1 243 ? 5.633 12.438 -0.997 1 91.12 243 ARG A N 1
ATOM 1784 C CA . ARG A 1 243 ? 4.969 12.109 -2.254 1 91.12 243 ARG A CA 1
ATOM 1785 C C . ARG A 1 243 ? 3.867 11.078 -2.039 1 91.12 243 ARG A C 1
ATOM 1787 O O . ARG A 1 243 ? 2.762 11.227 -2.564 1 91.12 243 ARG A O 1
ATOM 1794 N N . ALA A 1 244 ? 4.203 10.062 -1.283 1 94 244 ALA A N 1
ATOM 1795 C CA . ALA A 1 244 ? 3.227 9.016 -1.005 1 94 244 ALA A CA 1
ATOM 1796 C C . ALA A 1 244 ? 2.062 9.555 -0.178 1 94 244 ALA A C 1
ATOM 1798 O O . ALA A 1 244 ? 0.923 9.109 -0.334 1 94 244 ALA A O 1
ATOM 1799 N N . ALA A 1 245 ? 2.326 10.531 0.638 1 95 245 ALA A N 1
ATOM 1800 C CA . ALA A 1 245 ? 1.309 11.102 1.519 1 95 245 ALA A CA 1
ATOM 1801 C C . ALA A 1 245 ? 0.408 12.07 0.761 1 95 245 ALA A C 1
ATOM 1803 O O . ALA A 1 245 ? -0.699 12.383 1.208 1 95 245 ALA A O 1
ATOM 1804 N N . ARG A 1 246 ? 0.964 12.617 -0.322 1 90.31 246 ARG A N 1
ATOM 1805 C CA . ARG A 1 246 ? 0.243 13.57 -1.158 1 90.31 246 ARG A CA 1
ATOM 1806 C C . ARG A 1 246 ? -0.282 14.742 -0.33 1 90.31 246 ARG A C 1
ATOM 1808 O O . ARG A 1 246 ? -1.453 15.109 -0.439 1 90.31 246 ARG A O 1
ATOM 1815 N N . GLY A 1 247 ? 0.506 15.281 0.541 1 88.44 247 GLY A N 1
ATOM 1816 C CA . GLY A 1 247 ? 0.157 16.469 1.294 1 88.44 247 GLY A CA 1
ATOM 1817 C C . GLY A 1 247 ? -0.462 16.172 2.645 1 88.44 247 GLY A C 1
ATOM 1818 O O . GLY A 1 247 ? -0.589 17.062 3.49 1 88.44 247 GLY A O 1
ATOM 1819 N N . ALA A 1 248 ? -0.818 14.93 2.918 1 92.25 248 ALA A N 1
ATOM 1820 C CA . ALA A 1 248 ? -1.47 14.547 4.168 1 92.25 248 ALA A CA 1
ATOM 1821 C C . ALA A 1 248 ? -0.58 14.859 5.367 1 92.25 248 ALA A C 1
ATOM 1823 O O . ALA A 1 248 ? -1.075 15.172 6.449 1 92.25 248 ALA A O 1
ATOM 1824 N N . SER A 1 249 ? 0.679 14.797 5.191 1 91.75 249 SER A N 1
ATOM 1825 C CA . SER A 1 249 ? 1.633 15.055 6.266 1 91.75 249 SER A CA 1
ATOM 1826 C C . SER A 1 249 ? 1.519 16.484 6.77 1 91.75 249 SER A C 1
ATOM 1828 O O . SER A 1 249 ? 1.977 16.797 7.871 1 91.75 249 SER A O 1
ATOM 1830 N N . LEU A 1 250 ? 0.962 17.344 5.992 1 89.94 250 LEU A N 1
ATOM 1831 C CA . LEU A 1 250 ? 0.807 18.75 6.375 1 89.94 250 LEU A CA 1
ATOM 1832 C C . LEU A 1 250 ? -0.574 19 6.969 1 89.94 250 LEU A C 1
ATOM 1834 O O . LEU A 1 250 ? -0.842 20.078 7.492 1 89.94 250 LEU A O 1
ATOM 1838 N N . GLN A 1 251 ? -1.405 18.016 6.961 1 88.25 251 GLN A N 1
ATOM 1839 C CA . GLN A 1 251 ? -2.791 18.188 7.387 1 88.25 251 GLN A CA 1
ATOM 1840 C C . GLN A 1 251 ? -3.023 17.562 8.758 1 88.25 251 GLN A C 1
ATOM 1842 O O . GLN A 1 251 ? -3.934 17.969 9.484 1 88.25 251 GLN A O 1
ATOM 1847 N N . LEU A 1 252 ? -2.225 16.594 9.062 1 88.88 252 LEU A N 1
ATOM 1848 C CA . LEU A 1 252 ? -2.428 15.797 10.273 1 88.88 252 LEU A CA 1
ATOM 1849 C C . LEU A 1 252 ? -1.284 16.016 11.258 1 88.88 252 LEU A C 1
ATOM 1851 O O . LEU A 1 252 ? -0.118 16.062 10.859 1 88.88 252 LEU A O 1
ATOM 1855 N N . PRO A 1 253 ? -1.661 16.109 12.586 1 91.69 253 PRO A N 1
ATOM 1856 C CA . PRO A 1 253 ? -0.584 16.125 13.578 1 91.69 253 PRO A CA 1
ATOM 1857 C C . PRO A 1 253 ? 0.266 14.859 13.555 1 91.69 253 PRO A C 1
ATOM 1859 O O . PRO A 1 253 ? -0.273 13.75 13.547 1 91.69 253 PRO A O 1
ATOM 1862 N N . ILE A 1 254 ? 1.546 15.062 13.492 1 93.38 254 ILE A N 1
ATOM 1863 C CA . ILE A 1 254 ? 2.506 13.961 13.555 1 93.38 254 ILE A CA 1
ATOM 1864 C C . ILE A 1 254 ? 3.465 14.18 14.719 1 93.38 254 ILE A C 1
ATOM 1866 O O . ILE A 1 254 ? 4.105 15.227 14.82 1 93.38 254 ILE A O 1
ATOM 1870 N N . VAL A 1 255 ? 3.533 13.219 15.562 1 92.19 255 VAL A N 1
ATOM 1871 C CA . VAL A 1 255 ? 4.398 13.305 16.734 1 92.19 255 VAL A CA 1
ATOM 1872 C C . VAL A 1 255 ? 5.398 12.148 16.719 1 92.19 255 VAL A C 1
ATOM 1874 O O . VAL A 1 255 ? 5.02 11 16.5 1 92.19 255 VAL A O 1
ATOM 1877 N N . SER A 1 256 ? 6.602 12.484 16.859 1 92.38 256 SER A N 1
ATOM 1878 C CA . SER A 1 256 ? 7.629 11.469 17.078 1 92.38 256 SER A CA 1
ATOM 1879 C C . SER A 1 256 ? 8.023 11.383 18.547 1 92.38 256 SER A C 1
ATOM 1881 O O . SER A 1 256 ? 8.312 12.398 19.172 1 92.38 256 SER A O 1
ATOM 1883 N N . GLY A 1 257 ? 7.949 10.188 19.094 1 92 257 GLY A N 1
ATOM 1884 C CA . GLY A 1 257 ? 8.297 9.961 20.484 1 92 257 GLY A CA 1
ATOM 1885 C C . GLY A 1 257 ? 8.609 8.516 20.797 1 92 257 GLY A C 1
ATOM 1886 O O . GLY A 1 257 ? 8.656 7.672 19.891 1 92 257 GLY A O 1
ATOM 1887 N N . ASN A 1 258 ? 8.891 8.289 22.047 1 93.06 258 ASN A N 1
ATOM 1888 C CA . ASN A 1 258 ? 9.172 6.93 22.484 1 93.06 258 ASN A CA 1
ATOM 1889 C C . ASN A 1 258 ? 7.977 6.312 23.203 1 93.06 258 ASN A C 1
ATOM 1891 O O . ASN A 1 258 ? 6.906 6.914 23.266 1 93.06 258 ASN A O 1
ATOM 1895 N N . TRP A 1 259 ? 8.164 5.137 23.719 1 93.25 259 TRP A N 1
ATOM 1896 C CA . TRP A 1 259 ? 7.082 4.398 24.359 1 93.25 259 TRP A CA 1
ATOM 1897 C C . TRP A 1 259 ? 6.605 5.109 25.609 1 93.25 259 TRP A C 1
ATOM 1899 O O . TRP A 1 259 ? 5.418 5.07 25.938 1 93.25 259 TRP A O 1
ATOM 1909 N N . CYS A 1 260 ? 7.484 5.727 26.312 1 92.5 260 CYS A N 1
ATOM 1910 C CA . CYS A 1 260 ? 7.102 6.477 27.5 1 92.5 260 CYS A CA 1
ATOM 1911 C C . CYS A 1 260 ? 6.137 7.602 27.141 1 92.5 260 CYS A C 1
ATOM 1913 O O . CYS A 1 260 ? 5.137 7.809 27.828 1 92.5 260 CYS A O 1
ATOM 1915 N N . ASP A 1 261 ? 6.457 8.281 26.078 1 91.88 261 ASP A N 1
ATOM 1916 C CA . ASP A 1 261 ? 5.59 9.359 25.609 1 91.88 261 ASP A CA 1
ATOM 1917 C C . ASP A 1 261 ? 4.223 8.82 25.203 1 91.88 261 ASP A C 1
ATOM 1919 O O . ASP A 1 261 ? 3.193 9.43 25.5 1 91.88 261 ASP A O 1
ATOM 1923 N N . LEU A 1 262 ? 4.25 7.711 24.531 1 93.5 262 LEU A N 1
ATOM 1924 C CA . LEU A 1 262 ? 3.006 7.102 24.078 1 93.5 262 LEU A CA 1
ATOM 1925 C C . LEU A 1 262 ? 2.152 6.66 25.266 1 93.5 262 LEU A C 1
ATOM 1927 O O . LEU A 1 262 ? 0.941 6.887 25.281 1 93.5 262 LEU A O 1
ATOM 1931 N N . HIS A 1 263 ? 2.77 6.059 26.234 1 93.44 263 HIS A N 1
ATOM 1932 C CA . HIS A 1 263 ? 2.045 5.625 27.422 1 93.44 263 HIS A CA 1
ATOM 1933 C C . HIS A 1 263 ? 1.416 6.805 28.141 1 93.44 263 HIS A C 1
ATOM 1935 O O . HIS A 1 263 ? 0.298 6.703 28.656 1 93.44 263 HIS A O 1
ATOM 1941 N N . ASP A 1 264 ? 2.133 7.879 28.219 1 91.19 264 ASP A N 1
ATOM 1942 C CA . ASP A 1 264 ? 1.59 9.086 28.828 1 91.19 264 ASP A CA 1
ATOM 1943 C C . ASP A 1 264 ? 0.327 9.547 28.109 1 91.19 264 ASP A C 1
ATOM 1945 O O . ASP A 1 264 ? -0.664 9.914 28.734 1 91.19 264 ASP A O 1
ATOM 1949 N N . LEU A 1 265 ? 0.397 9.523 26.828 1 90.75 265 LEU A N 1
ATOM 1950 C CA . LEU A 1 265 ? -0.744 9.914 26.016 1 90.75 265 LEU A CA 1
ATOM 1951 C C . LEU A 1 265 ? -1.934 8.992 26.266 1 90.75 265 LEU A C 1
ATOM 1953 O O . LEU A 1 265 ? -3.053 9.461 26.469 1 90.75 265 LEU A O 1
ATOM 1957 N N . VAL A 1 266 ? -1.701 7.758 26.25 1 93.94 266 VAL A N 1
ATOM 1958 C CA . VAL A 1 266 ? -2.729 6.734 26.422 1 93.94 266 VAL A CA 1
ATOM 1959 C C . VAL A 1 266 ? -3.375 6.879 27.797 1 93.94 266 VAL A C 1
ATOM 1961 O O . VAL A 1 266 ? -4.598 6.789 27.922 1 93.94 266 VAL A O 1
ATOM 1964 N N . THR A 1 267 ? -2.564 7.062 28.766 1 93.19 267 THR A N 1
ATOM 1965 C CA . THR A 1 267 ? -3.047 7.188 30.141 1 93.19 267 THR A CA 1
ATOM 1966 C C . THR A 1 267 ? -3.838 8.484 30.312 1 93.19 267 THR A C 1
ATOM 1968 O O . THR A 1 267 ? -4.914 8.484 30.906 1 93.19 267 THR A O 1
ATOM 1971 N N . ARG A 1 268 ? -3.354 9.492 29.812 1 90.81 268 ARG A N 1
ATOM 1972 C CA . ARG A 1 268 ? -3.963 10.805 29.969 1 90.81 268 ARG A CA 1
ATOM 1973 C C . ARG A 1 268 ? -5.367 10.836 29.375 1 90.81 268 ARG A C 1
ATOM 1975 O O . ARG A 1 268 ? -6.277 11.438 29.953 1 90.81 268 ARG A O 1
ATOM 1982 N N . TYR A 1 269 ? -5.559 10.164 28.281 1 91.75 269 TYR A N 1
ATOM 1983 C CA . TYR A 1 269 ? -6.828 10.281 27.578 1 91.75 269 TYR A CA 1
ATOM 1984 C C . TYR A 1 269 ? -7.629 8.984 27.672 1 91.75 269 TYR A C 1
ATOM 1986 O O . TYR A 1 269 ? -8.695 8.859 27.062 1 91.75 269 TYR A O 1
ATOM 1994 N N . GLY A 1 270 ? -7.121 8.055 28.422 1 93.75 270 GLY A N 1
ATOM 1995 C CA . GLY A 1 270 ? -7.836 6.805 28.594 1 93.75 270 GLY A CA 1
ATOM 1996 C C . GLY A 1 270 ? -8.07 6.055 27.297 1 93.75 270 GLY A C 1
ATOM 1997 O O . GLY A 1 270 ? -9.188 5.605 27.031 1 93.75 270 GLY A O 1
ATOM 1998 N N . MET A 1 271 ? -7.039 5.891 26.516 1 95.69 271 MET A N 1
ATOM 1999 C CA . MET A 1 271 ? -7.188 5.277 25.203 1 95.69 271 MET A CA 1
ATOM 2000 C C . MET A 1 271 ? -6.973 3.771 25.281 1 95.69 271 MET A C 1
ATOM 2002 O O . MET A 1 271 ? -6.133 3.295 26.047 1 95.69 271 MET A O 1
ATOM 2006 N N . LYS A 1 272 ? -7.719 3.062 24.422 1 96.88 272 LYS A N 1
ATOM 2007 C CA . LYS A 1 272 ? -7.484 1.636 24.219 1 96.88 272 LYS A CA 1
ATOM 2008 C C . LYS A 1 272 ? -6.402 1.403 23.172 1 96.88 272 LYS A C 1
ATOM 2010 O O . LYS A 1 272 ? -6.383 2.07 22.141 1 96.88 272 LYS A O 1
ATOM 2015 N N . MET A 1 273 ? -5.543 0.432 23.469 1 97.56 273 MET A N 1
ATOM 2016 C CA . MET A 1 273 ? -4.453 0.148 22.531 1 97.56 273 MET A CA 1
ATOM 2017 C C . MET A 1 273 ? -4.715 -1.149 21.781 1 97.56 273 MET A C 1
ATOM 2019 O O . MET A 1 273 ? -4.844 -2.213 22.391 1 97.56 273 MET A O 1
ATOM 2023 N N . LEU A 1 274 ? -4.793 -1.032 20.484 1 97.69 274 LEU A N 1
ATOM 2024 C CA . LEU A 1 274 ? -4.895 -2.17 19.578 1 97.69 274 LEU A CA 1
ATOM 2025 C C . LEU A 1 274 ? -3.65 -2.281 18.703 1 97.69 274 LEU A C 1
ATOM 2027 O O . LEU A 1 274 ? -2.996 -1.275 18.406 1 97.69 274 LEU A O 1
ATOM 2031 N N . ALA A 1 275 ? -3.324 -3.471 18.297 1 97.62 275 ALA A N 1
ATOM 2032 C CA . ALA A 1 275 ? -2.225 -3.686 17.359 1 97.62 275 ALA A CA 1
ATOM 2033 C C . ALA A 1 275 ? -2.623 -4.672 16.266 1 97.62 275 ALA A C 1
ATOM 2035 O O . ALA A 1 275 ? -3.232 -5.707 16.547 1 97.62 275 ALA A O 1
ATOM 2036 N N . GLY A 1 276 ? -2.33 -4.297 15.023 1 95.25 276 GLY A N 1
ATOM 2037 C CA . GLY A 1 276 ? -2.562 -5.227 13.93 1 95.25 276 GLY A CA 1
ATOM 2038 C C . GLY A 1 276 ? -1.556 -6.363 13.891 1 95.25 276 GLY A C 1
ATOM 2039 O O . GLY A 1 276 ? -0.347 -6.125 13.844 1 95.25 276 GLY A O 1
ATOM 2040 N N . HIS A 1 277 ? -2.051 -7.551 13.82 1 89.81 277 HIS A N 1
ATOM 2041 C CA . HIS A 1 277 ? -1.199 -8.734 13.805 1 89.81 277 HIS A CA 1
ATOM 2042 C C . HIS A 1 277 ? -1.79 -9.828 12.922 1 89.81 277 HIS A C 1
ATOM 2044 O O . HIS A 1 277 ? -2.971 -10.164 13.047 1 89.81 277 HIS A O 1
ATOM 2050 N N . PRO A 1 278 ? -0.842 -10.336 11.969 1 83.25 278 PRO A N 1
ATOM 2051 C CA . PRO A 1 278 ? -1.384 -11.438 11.172 1 83.25 278 PRO A CA 1
ATOM 2052 C C . PRO A 1 278 ? -1.756 -12.656 12.023 1 83.25 278 PRO A C 1
ATOM 2054 O O . PRO A 1 278 ? -1.158 -12.883 13.078 1 83.25 278 PRO A O 1
ATOM 2057 N N . GLU A 1 279 ? -2.869 -13.352 11.688 1 69.06 279 GLU A N 1
ATOM 2058 C CA . GLU A 1 279 ? -3.291 -14.531 12.438 1 69.06 279 GLU A CA 1
ATOM 2059 C C . GLU A 1 279 ? -2.26 -15.656 12.328 1 69.06 279 GLU A C 1
ATOM 2061 O O . GLU A 1 279 ? -1.747 -15.93 11.242 1 69.06 279 GLU A O 1
ATOM 2066 N N . SER A 1 280 ? -1.321 -15.75 13.188 1 56.06 280 SER A N 1
ATOM 2067 C CA . SER A 1 280 ? -0.384 -16.875 13.102 1 56.06 280 SER A CA 1
ATOM 2068 C C . SER A 1 280 ? -0.999 -18.141 13.656 1 56.06 280 SER A C 1
ATOM 2070 O O . SER A 1 280 ? -1.68 -18.125 14.688 1 56.06 280 SER A O 1
ATOM 2072 N N . SER A 1 281 ? -1.281 -19.188 12.734 1 48.66 281 SER A N 1
ATOM 2073 C CA . SER A 1 281 ? -1.676 -20.516 13.211 1 48.66 281 SER A CA 1
ATOM 2074 C C . SER A 1 281 ? -0.81 -20.953 14.383 1 48.66 281 SER A C 1
ATOM 2076 O O . SER A 1 281 ? -1.256 -21.734 15.227 1 48.66 281 SER A O 1
ATOM 2078 N N . SER A 1 282 ? 0.513 -20.875 14.148 1 43.34 282 SER A N 1
ATOM 2079 C CA . SER A 1 282 ? 1.4 -21.656 15 1 43.34 282 SER A CA 1
ATOM 2080 C C . SER A 1 282 ? 1.324 -21.188 16.453 1 43.34 282 SER A C 1
ATOM 2082 O O . SER A 1 282 ? 1.843 -21.844 17.344 1 43.34 282 SER A O 1
ATOM 2084 N N . ASP A 1 283 ? 1.469 -19.906 16.547 1 44.88 283 ASP A N 1
ATOM 2085 C CA . ASP A 1 283 ? 1.851 -19.641 17.938 1 44.88 283 ASP A CA 1
ATOM 2086 C C . ASP A 1 283 ? 0.662 -19.812 18.875 1 44.88 283 ASP A C 1
ATOM 2088 O O . ASP A 1 283 ? 0.413 -18.969 19.734 1 44.88 283 ASP A O 1
ATOM 2092 N N . GLY A 1 284 ? -0.127 -20.875 18.781 1 42.16 284 GLY A N 1
ATOM 2093 C CA . GLY A 1 284 ? -1.019 -21.312 19.844 1 42.16 284 GLY A CA 1
ATOM 2094 C C . GLY A 1 284 ? -1.522 -20.188 20.719 1 42.16 284 GLY A C 1
ATOM 2095 O O . GLY A 1 284 ? -2.262 -20.422 21.672 1 42.16 284 GLY A O 1
ATOM 2096 N N . SER A 1 285 ? -0.556 -19.344 21.172 1 46.59 285 SER A N 1
ATOM 2097 C CA . SER A 1 285 ? -0.79 -18.562 22.391 1 46.59 285 SER A CA 1
ATOM 2098 C C . SER A 1 285 ? -2.07 -17.734 22.266 1 46.59 285 SER A C 1
ATOM 2100 O O . SER A 1 285 ? -2.742 -17.766 21.234 1 46.59 285 SER A O 1
ATOM 2102 N N . GLU A 1 286 ? -1.857 -16.25 22.516 1 54.34 286 GLU A N 1
ATOM 2103 C CA . GLU A 1 286 ? -2.711 -15.18 23.016 1 54.34 286 GLU A CA 1
ATOM 2104 C C . GLU A 1 286 ? -3.74 -14.766 21.984 1 54.34 286 GLU A C 1
ATOM 2106 O O . GLU A 1 286 ? -3.5 -14.891 20.781 1 54.34 286 GLU A O 1
ATOM 2111 N N . ARG A 1 287 ? -5.094 -14.602 22.422 1 66.62 287 ARG A N 1
ATOM 2112 C CA . ARG A 1 287 ? -6.414 -14.328 21.875 1 66.62 287 ARG A CA 1
ATOM 2113 C C . ARG A 1 287 ? -6.371 -13.133 20.922 1 66.62 287 ARG A C 1
ATOM 2115 O O . ARG A 1 287 ? -6.223 -11.992 21.359 1 66.62 287 ARG A O 1
ATOM 2122 N N . THR A 1 288 ? -5.863 -13.266 19.656 1 87.25 288 THR A N 1
ATOM 2123 C CA . THR A 1 288 ? -6.027 -12.242 18.641 1 87.25 288 THR A CA 1
ATOM 2124 C C . THR A 1 288 ? -7.492 -12.117 18.219 1 87.25 288 THR A C 1
ATOM 2126 O O . THR A 1 288 ? -8.133 -13.125 17.906 1 87.25 288 THR A O 1
ATOM 2129 N N . HIS A 1 289 ? -7.988 -10.898 18.438 1 92.19 289 HIS A N 1
ATOM 2130 C CA . HIS A 1 289 ? -9.344 -10.641 17.953 1 92.19 289 HIS A CA 1
ATOM 2131 C C . HIS A 1 289 ? -9.383 -10.539 16.438 1 92.19 289 HIS A C 1
ATOM 2133 O O . HIS A 1 289 ? -8.406 -10.094 15.82 1 92.19 289 HIS A O 1
ATOM 2139 N N . THR A 1 290 ? -10.461 -10.992 15.93 1 93.81 290 THR A N 1
ATOM 2140 C CA . THR A 1 290 ? -10.656 -10.852 14.492 1 93.81 290 THR A CA 1
ATOM 2141 C C . THR A 1 290 ? -11.375 -9.547 14.172 1 93.81 290 THR A C 1
ATOM 2143 O O . THR A 1 290 ? -12.391 -9.227 14.781 1 93.81 290 THR A O 1
ATOM 2146 N N . LEU A 1 291 ? -10.789 -8.82 13.25 1 95.44 291 LEU A N 1
ATOM 2147 C CA . LEU A 1 291 ? -11.438 -7.59 12.805 1 95.44 291 LEU A CA 1
ATOM 2148 C C . LEU A 1 291 ? -12.797 -7.887 12.18 1 95.44 291 LEU A C 1
ATOM 2150 O O . LEU A 1 291 ? -12.906 -8.75 11.305 1 95.44 291 LEU A O 1
ATOM 2154 N N . SER A 1 292 ? -13.836 -7.25 12.695 1 94.31 292 SER A N 1
ATOM 2155 C CA . SER A 1 292 ? -15.211 -7.438 12.25 1 94.31 292 SER A CA 1
ATOM 2156 C C . SER A 1 292 ? -16.047 -6.18 12.469 1 94.31 292 SER A C 1
ATOM 2158 O O . SER A 1 292 ? -15.602 -5.254 13.156 1 94.31 292 SER A O 1
ATOM 2160 N N . ASN A 1 293 ? -17.156 -6.223 11.844 1 92.44 293 ASN A N 1
ATOM 2161 C CA . ASN A 1 293 ? -18.078 -5.105 12.07 1 92.44 293 ASN A CA 1
ATOM 2162 C C . ASN A 1 293 ? -18.5 -5.012 13.531 1 92.44 293 ASN A C 1
ATOM 2164 O O . ASN A 1 293 ? -18.672 -3.914 14.062 1 92.44 293 ASN A O 1
ATOM 2168 N N . GLU A 1 294 ? -18.656 -6.141 14.062 1 93.62 294 GLU A N 1
ATOM 2169 C CA . GLU A 1 294 ? -19.047 -6.184 15.469 1 93.62 294 GLU A CA 1
ATOM 2170 C C . GLU A 1 294 ? -17.969 -5.562 16.359 1 93.62 294 GLU A C 1
ATOM 2172 O O . GLU A 1 294 ? -18.266 -4.781 17.25 1 93.62 294 GLU A O 1
ATOM 2177 N N . LEU A 1 295 ? -16.797 -5.906 16.078 1 95.06 295 LEU A N 1
ATOM 2178 C CA . LEU A 1 295 ? -15.688 -5.332 16.844 1 95.06 295 LEU A CA 1
ATOM 2179 C C . LEU A 1 295 ? -15.602 -3.826 16.625 1 95.06 295 LEU A C 1
ATOM 2181 O O . LEU A 1 295 ? -15.453 -3.064 17.594 1 95.06 295 LEU A O 1
ATOM 2185 N N . ALA A 1 296 ? -15.672 -3.418 15.43 1 95.19 296 ALA A N 1
ATOM 2186 C CA . ALA A 1 296 ? -15.617 -1.997 15.094 1 95.19 296 ALA A CA 1
ATOM 2187 C C . ALA A 1 296 ? -16.719 -1.221 15.82 1 95.19 296 ALA A C 1
ATOM 2189 O O . ALA A 1 296 ? -16.453 -0.149 16.375 1 95.19 296 ALA A O 1
ATOM 2190 N N . ASP A 1 297 ? -17.875 -1.786 15.828 1 93.94 297 ASP A N 1
ATOM 2191 C CA . ASP A 1 297 ? -19.016 -1.145 16.484 1 93.94 297 ASP A CA 1
ATOM 2192 C C . ASP A 1 297 ? -18.781 -1.025 17.984 1 93.94 297 ASP A C 1
ATOM 2194 O O . ASP A 1 297 ? -19.125 -0.014 18.609 1 93.94 297 ASP A O 1
ATOM 2198 N N . SER A 1 298 ? -18.219 -1.995 18.5 1 94.88 298 SER A N 1
ATOM 2199 C CA . SER A 1 298 ? -17.969 -2.004 19.938 1 94.88 298 SER A CA 1
ATOM 2200 C C . SER A 1 298 ? -16.922 -0.952 20.328 1 94.88 298 SER A C 1
ATOM 2202 O O . SER A 1 298 ? -16.875 -0.521 21.484 1 94.88 298 SER A O 1
ATOM 2204 N N . LEU A 1 299 ? -16.172 -0.514 19.359 1 95.5 299 LEU A N 1
ATOM 2205 C CA . LEU A 1 299 ? -15.086 0.419 19.641 1 95.5 299 LEU A CA 1
ATOM 2206 C C . LEU A 1 299 ? -15.461 1.834 19.219 1 95.5 299 LEU A C 1
ATOM 2208 O O . LEU A 1 299 ? -14.656 2.762 19.359 1 95.5 299 LEU A O 1
ATOM 2212 N N . MET A 1 300 ? -16.609 2.041 18.781 1 92.81 300 MET A N 1
ATOM 2213 C CA . MET A 1 300 ? -17.031 3.299 18.172 1 92.81 300 MET A CA 1
ATOM 2214 C C . MET A 1 300 ? -16.953 4.441 19.172 1 92.81 300 MET A C 1
ATOM 2216 O O . MET A 1 300 ? -16.578 5.562 18.828 1 92.81 300 MET A O 1
ATOM 2220 N N . SER A 1 301 ? -17.234 4.184 20.422 1 91.38 301 SER A N 1
ATOM 2221 C CA . SER A 1 301 ? -17.281 5.242 21.422 1 91.38 301 SER A CA 1
ATOM 2222 C C . SER A 1 301 ? -15.977 5.332 22.203 1 91.38 301 SER A C 1
ATOM 2224 O O . SER A 1 301 ? -15.797 6.238 23.016 1 91.38 301 SER A O 1
ATOM 2226 N N . GLU A 1 302 ? -15.117 4.484 21.891 1 93.88 302 GLU A N 1
ATOM 2227 C CA . GLU A 1 302 ? -13.852 4.457 22.625 1 93.88 302 GLU A CA 1
ATOM 2228 C C . GLU A 1 302 ? -12.797 5.32 21.922 1 93.88 302 GLU A C 1
ATOM 2230 O O . GLU A 1 302 ? -12.875 5.547 20.719 1 93.88 302 GLU A O 1
ATOM 2235 N N . SER A 1 303 ? -11.945 5.855 22.781 1 95.5 303 SER A N 1
ATOM 2236 C CA . SER A 1 303 ? -10.719 6.41 22.219 1 95.5 303 SER A CA 1
ATOM 2237 C C . SER A 1 303 ? -9.688 5.316 21.938 1 95.5 303 SER A C 1
ATOM 2239 O O . SER A 1 303 ? -9.469 4.441 22.781 1 95.5 303 SER A O 1
ATOM 2241 N N . LEU A 1 304 ? -9.102 5.375 20.719 1 96.62 304 LEU A N 1
ATOM 2242 C CA . LEU A 1 304 ? -8.336 4.211 20.281 1 96.62 304 LEU A CA 1
ATOM 2243 C C . LEU A 1 304 ? -6.973 4.633 19.75 1 96.62 304 LEU A C 1
ATOM 2245 O O . LEU A 1 304 ? -6.863 5.629 19.031 1 96.62 304 LEU A O 1
ATOM 2249 N N . CYS A 1 305 ? -5.953 3.869 20.125 1 97.12 305 CYS A N 1
ATOM 2250 C CA . CYS A 1 305 ? -4.66 3.844 19.453 1 97.12 305 CYS A CA 1
ATOM 2251 C C . CYS A 1 305 ? -4.461 2.533 18.703 1 97.12 305 CYS A C 1
ATOM 2253 O O . CYS A 1 305 ? -4.629 1.454 19.266 1 97.12 305 CYS A O 1
ATOM 2255 N N . LEU A 1 306 ? -4.16 2.656 17.469 1 98.31 306 LEU A N 1
ATOM 2256 C CA . LEU A 1 306 ? -3.857 1.479 16.672 1 98.31 306 LEU A CA 1
ATOM 2257 C C . LEU A 1 306 ? -2.377 1.436 16.297 1 98.31 306 LEU A C 1
ATOM 2259 O O . LEU A 1 306 ? -1.867 2.35 15.648 1 98.31 306 LEU A O 1
ATOM 2263 N N . VAL A 1 307 ? -1.743 0.389 16.688 1 98.44 307 VAL A N 1
ATOM 2264 C CA . VAL A 1 307 ? -0.315 0.244 16.422 1 98.44 307 VAL A CA 1
ATOM 2265 C C . VAL A 1 307 ? -0.101 -0.71 15.258 1 98.44 307 VAL A C 1
ATOM 2267 O O . VAL A 1 307 ? -0.661 -1.809 15.234 1 98.44 307 VAL A O 1
ATOM 2270 N N . LEU A 1 308 ? 0.667 -0.301 14.273 1 97.88 308 LEU A N 1
ATOM 2271 C CA . LEU A 1 308 ? 1.095 -1.135 13.156 1 97.88 308 LEU A CA 1
ATOM 2272 C C . LEU A 1 308 ? 2.607 -1.32 13.164 1 97.88 308 LEU A C 1
ATOM 2274 O O . LEU A 1 308 ? 3.354 -0.361 13.375 1 97.88 308 LEU A O 1
ATOM 2278 N N . GLY A 1 309 ? 3.021 -2.512 12.859 1 95.06 309 GLY A N 1
ATOM 2279 C CA . GLY A 1 309 ? 4.43 -2.852 12.961 1 95.06 309 GLY A CA 1
ATOM 2280 C C . GLY A 1 309 ? 5.16 -2.775 11.633 1 95.06 309 GLY A C 1
ATOM 2281 O O . GLY A 1 309 ? 4.535 -2.576 10.586 1 95.06 309 GLY A O 1
ATOM 2282 N N . SER A 1 310 ? 6.434 -3.037 11.742 1 88.88 310 SER A N 1
ATOM 2283 C CA . SER A 1 310 ? 7.336 -2.881 10.602 1 88.88 310 SER A CA 1
ATOM 2284 C C . SER A 1 310 ? 7.148 -4.004 9.594 1 88.88 310 SER A C 1
ATOM 2286 O O . SER A 1 310 ? 6.633 -5.074 9.93 1 88.88 310 SER A O 1
ATOM 2288 N N . GLU A 1 311 ? 7.543 -3.867 8.281 1 77.19 311 GLU A N 1
ATOM 2289 C CA . GLU A 1 311 ? 7.418 -4.777 7.148 1 77.19 311 GLU A CA 1
ATOM 2290 C C . GLU A 1 311 ? 8.242 -6.043 7.363 1 77.19 311 GLU A C 1
ATOM 2292 O O . GLU A 1 311 ? 7.82 -7.137 6.973 1 77.19 311 GLU A O 1
ATOM 2297 N N . GLY A 1 312 ? 9.391 -5.941 8 1 73.5 312 GLY A N 1
ATOM 2298 C CA . GLY A 1 312 ? 10.297 -7.07 8.156 1 73.5 312 GLY A CA 1
ATOM 2299 C C . GLY A 1 312 ? 10.086 -7.82 9.461 1 73.5 312 GLY A C 1
ATOM 2300 O O . GLY A 1 312 ? 9.883 -9.039 9.453 1 73.5 312 GLY A O 1
ATOM 2301 N N . ASN A 1 313 ? 9.891 -7.117 10.516 1 77.25 313 ASN A N 1
ATOM 2302 C CA . ASN A 1 313 ? 9.93 -7.73 11.844 1 77.25 313 ASN A CA 1
ATOM 2303 C C . ASN A 1 313 ? 8.555 -7.738 12.5 1 77.25 313 ASN A C 1
ATOM 2305 O O . ASN A 1 313 ? 8.336 -8.438 13.492 1 77.25 313 ASN A O 1
ATOM 2309 N N . GLY A 1 314 ? 7.68 -7.082 11.891 1 85.94 314 GLY A N 1
ATOM 2310 C CA . GLY A 1 314 ? 6.367 -6.988 12.516 1 85.94 314 GLY A CA 1
ATOM 2311 C C . GLY A 1 314 ? 6.359 -6.117 13.758 1 85.94 314 GLY A C 1
ATOM 2312 O O . GLY A 1 314 ? 6.965 -5.043 13.773 1 85.94 314 GLY A O 1
ATOM 2313 N N . LEU A 1 315 ? 5.672 -6.523 14.758 1 89.19 315 LEU A N 1
ATOM 2314 C CA . LEU A 1 315 ? 5.504 -5.758 15.984 1 89.19 315 LEU A CA 1
ATOM 2315 C C . LEU A 1 315 ? 6.672 -5.992 16.938 1 89.19 315 LEU A C 1
ATOM 2317 O O . LEU A 1 315 ? 7.176 -7.113 17.047 1 89.19 315 LEU A O 1
ATOM 2321 N N . SER A 1 316 ? 6.984 -4.922 17.594 1 90.25 316 SER A N 1
ATOM 2322 C CA . SER A 1 316 ? 7.953 -5.094 18.672 1 90.25 316 SER A CA 1
ATOM 2323 C C . SER A 1 316 ? 7.352 -5.871 19.828 1 90.25 316 SER A C 1
ATOM 2325 O O . SER A 1 316 ? 6.129 -5.969 19.953 1 90.25 316 SER A O 1
ATOM 2327 N N . GLU A 1 317 ? 8.188 -6.359 20.656 1 90.56 317 GLU A N 1
ATOM 2328 C CA . GLU A 1 317 ? 7.734 -7.078 21.844 1 90.56 317 GLU A CA 1
ATOM 2329 C C . GLU A 1 317 ? 6.934 -6.164 22.781 1 90.56 317 GLU A C 1
ATOM 2331 O O . GLU A 1 317 ? 5.941 -6.59 23.359 1 90.56 317 GLU A O 1
ATOM 2336 N N . GLU A 1 318 ? 7.391 -4.973 22.875 1 91.75 318 GLU A N 1
ATOM 2337 C CA . GLU A 1 318 ? 6.691 -3.994 23.703 1 91.75 318 GLU A CA 1
ATOM 2338 C C . GLU A 1 318 ? 5.262 -3.785 23.219 1 91.75 318 GLU A C 1
ATOM 2340 O O . GLU A 1 318 ? 4.332 -3.701 24.016 1 91.75 318 GLU A O 1
ATOM 2345 N N . THR A 1 319 ? 5.109 -3.727 21.953 1 92.56 319 THR A N 1
ATOM 2346 C CA . THR A 1 319 ? 3.787 -3.545 21.375 1 92.56 319 THR A CA 1
ATOM 2347 C C . THR A 1 319 ? 2.895 -4.746 21.656 1 92.56 319 THR A C 1
ATOM 2349 O O . THR A 1 319 ? 1.736 -4.59 22.047 1 92.56 319 THR A O 1
ATOM 2352 N N . VAL A 1 320 ? 3.42 -5.938 21.484 1 91.25 320 VAL A N 1
ATOM 2353 C CA . VAL A 1 320 ? 2.658 -7.168 21.688 1 91.25 320 VAL A CA 1
ATOM 2354 C C . VAL A 1 320 ? 2.18 -7.258 23.125 1 91.25 320 VAL A C 1
ATOM 2356 O O . VAL A 1 320 ? 1.054 -7.688 23.391 1 91.25 320 VAL A O 1
ATOM 2359 N N . GLN A 1 321 ? 2.902 -6.77 24 1 91.19 321 GLN A N 1
ATOM 2360 C CA . GLN A 1 321 ? 2.578 -6.848 25.422 1 91.19 321 GLN A CA 1
ATOM 2361 C C . GLN A 1 321 ? 1.584 -5.762 25.828 1 91.19 321 GLN A C 1
ATOM 2363 O O . GLN A 1 321 ? 0.727 -5.98 26.688 1 91.19 321 GLN A O 1
ATOM 2368 N N . ALA A 1 322 ? 1.63 -4.652 25.203 1 93.38 322 ALA A N 1
ATOM 2369 C CA . ALA A 1 322 ? 0.884 -3.475 25.641 1 93.38 322 ALA A CA 1
ATOM 2370 C C . ALA A 1 322 ? -0.481 -3.406 24.969 1 93.38 322 ALA A C 1
ATOM 2372 O O . ALA A 1 322 ? -1.371 -2.684 25.422 1 93.38 322 ALA A O 1
ATOM 2373 N N . CYS A 1 323 ? -0.689 -4.223 23.922 1 95.94 323 CYS A N 1
ATOM 2374 C CA . CYS A 1 323 ? -1.868 -3.992 23.094 1 95.94 323 CYS A CA 1
ATOM 2375 C C . CYS A 1 323 ? -2.729 -5.246 23.016 1 95.94 323 CYS A C 1
ATOM 2377 O O . CYS A 1 323 ? -2.23 -6.359 23.188 1 95.94 323 CYS A O 1
ATOM 2379 N N . ASP A 1 324 ? -4.051 -5.016 22.766 1 95.25 324 ASP A N 1
ATOM 2380 C CA . ASP A 1 324 ? -4.887 -6.102 22.266 1 95.25 324 ASP A CA 1
ATOM 2381 C C . ASP A 1 324 ? -4.629 -6.355 20.781 1 95.25 324 ASP A C 1
ATOM 2383 O O . ASP A 1 324 ? -4.684 -5.43 19.969 1 95.25 324 ASP A O 1
ATOM 2387 N N . LEU A 1 325 ? -4.383 -7.586 20.469 1 95.31 325 LEU A N 1
ATOM 2388 C CA . LEU A 1 325 ? -4.039 -7.926 19.094 1 95.31 325 LEU A CA 1
ATOM 2389 C C . LEU A 1 325 ? -5.297 -8.156 18.25 1 95.31 325 LEU A C 1
ATOM 2391 O O . LEU A 1 325 ? -6.258 -8.766 18.734 1 95.31 325 LEU A O 1
ATOM 2395 N N . VAL A 1 326 ? -5.316 -7.574 17.062 1 95.62 326 VAL A N 1
ATOM 2396 C CA . VAL A 1 326 ? -6.43 -7.719 16.125 1 95.62 326 VAL A CA 1
ATOM 2397 C C . VAL A 1 326 ? -5.91 -8.156 14.766 1 95.62 326 VAL A C 1
ATOM 2399 O O . VAL A 1 326 ? -4.91 -7.621 14.273 1 95.62 326 VAL A O 1
ATOM 2402 N N . SER A 1 327 ? -6.57 -9.117 14.141 1 94.62 327 SER A N 1
ATOM 2403 C CA . SER A 1 327 ? -6.156 -9.617 12.836 1 94.62 327 SER A CA 1
ATOM 2404 C C . SER A 1 327 ? -7.227 -9.352 11.781 1 94.62 327 SER A C 1
ATOM 2406 O O . SER A 1 327 ? -8.414 -9.305 12.094 1 94.62 327 SER A O 1
ATOM 2408 N N . ILE A 1 328 ? -6.781 -9.109 10.578 1 95.19 328 ILE A N 1
ATOM 2409 C CA . ILE A 1 328 ? -7.676 -9.008 9.422 1 95.19 328 ILE A CA 1
ATOM 2410 C C . ILE A 1 328 ? -7.977 -10.406 8.883 1 95.19 328 ILE A C 1
ATOM 2412 O O . ILE A 1 328 ? -7.062 -11.133 8.492 1 95.19 328 ILE A O 1
ATOM 2416 N N . PRO A 1 329 ? -9.203 -10.773 8.922 1 93.06 329 PRO A N 1
ATOM 2417 C CA . PRO A 1 329 ? -9.5 -12.102 8.391 1 93.06 329 PRO A CA 1
ATOM 2418 C C . PRO A 1 329 ? -9.195 -12.219 6.895 1 93.06 329 PRO A C 1
ATOM 2420 O O . PRO A 1 329 ? -9.633 -11.383 6.105 1 93.06 329 PRO A O 1
ATOM 2423 N N . MET A 1 330 ? -8.469 -13.172 6.527 1 91.25 330 MET A N 1
ATOM 2424 C CA . MET A 1 330 ? -8.086 -13.469 5.148 1 91.25 330 MET A CA 1
ATOM 2425 C C . MET A 1 330 ? -8.547 -14.867 4.746 1 91.25 330 MET A C 1
ATOM 2427 O O . MET A 1 330 ? -8.148 -15.852 5.355 1 91.25 330 MET A O 1
ATOM 2431 N N . GLU A 1 331 ? -9.258 -14.984 3.703 1 86.38 331 GLU A N 1
ATOM 2432 C CA . GLU A 1 331 ? -9.773 -16.281 3.266 1 86.38 331 GLU A CA 1
ATOM 2433 C C . GLU A 1 331 ? -8.719 -17.047 2.467 1 86.38 331 GLU A C 1
ATOM 2435 O O . GLU A 1 331 ? -8.828 -18.266 2.289 1 86.38 331 GLU A O 1
ATOM 2440 N N . GLY A 1 332 ? -7.742 -16.328 1.979 1 81.5 332 GLY A N 1
ATOM 2441 C CA . GLY A 1 332 ? -6.68 -16.953 1.209 1 81.5 332 GLY A CA 1
ATOM 2442 C C . GLY A 1 332 ? -5.504 -17.391 2.061 1 81.5 332 GLY A C 1
ATOM 2443 O O . GLY A 1 332 ? -5.473 -17.125 3.264 1 81.5 332 GLY A O 1
ATOM 2444 N N . ILE A 1 333 ? -4.59 -18.078 1.404 1 73.19 333 ILE A N 1
ATOM 2445 C CA . ILE A 1 333 ? -3.389 -18.562 2.074 1 73.19 333 ILE A CA 1
ATOM 2446 C C . ILE A 1 333 ? -2.25 -17.578 1.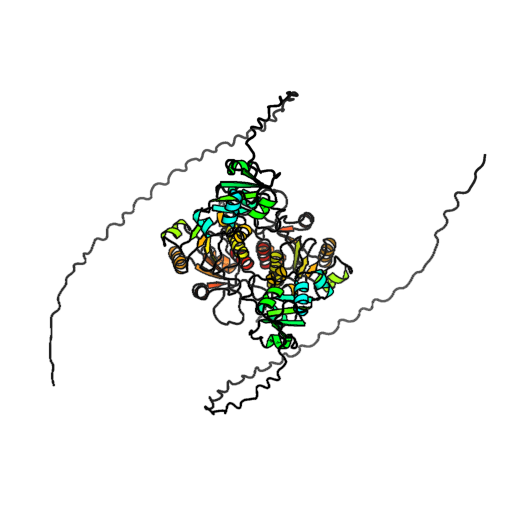875 1 73.19 333 ILE A C 1
ATOM 2448 O O . ILE A 1 333 ? -1.568 -17.594 0.848 1 73.19 333 ILE A O 1
ATOM 2452 N N . PHE A 1 334 ? -2.125 -16.766 2.85 1 78.44 334 PHE A N 1
ATOM 2453 C CA . PHE A 1 334 ? -1.037 -15.789 2.795 1 78.44 334 PHE A CA 1
ATOM 2454 C C . PHE A 1 334 ? -0.632 -15.352 4.199 1 78.44 334 PHE A C 1
ATOM 2456 O O . PHE A 1 334 ? -1.473 -15.273 5.098 1 78.44 334 PHE A O 1
ATOM 2463 N N . GLU A 1 335 ? 0.606 -15.094 4.324 1 75.44 335 GLU A N 1
ATOM 2464 C CA . GLU A 1 335 ? 1.15 -14.82 5.648 1 75.44 335 GLU A CA 1
ATOM 2465 C C . GLU A 1 335 ? 0.727 -13.445 6.152 1 75.44 335 GLU A C 1
ATOM 2467 O O . GLU A 1 335 ? 0.364 -13.289 7.32 1 75.44 335 GLU A O 1
ATOM 2472 N N . SER A 1 336 ? 0.914 -12.469 5.297 1 87.69 336 SER A N 1
ATOM 2473 C CA . SER A 1 336 ? 0.586 -11.125 5.758 1 87.69 336 SER A CA 1
ATOM 2474 C C . SER A 1 336 ? 0.317 -10.188 4.582 1 87.69 336 SER A C 1
ATOM 2476 O O . SER A 1 336 ? 0.666 -10.5 3.441 1 87.69 336 SER A O 1
ATOM 2478 N N . LEU A 1 337 ? -0.365 -9.141 4.906 1 93.81 337 LEU A N 1
ATOM 2479 C CA . LEU A 1 337 ? -0.614 -8.07 3.945 1 93.81 337 LEU A CA 1
ATOM 2480 C C . LEU A 1 337 ? 0.49 -7.016 4.004 1 93.81 337 LEU A C 1
ATOM 2482 O O . LEU A 1 337 ? 1.267 -6.98 4.961 1 93.81 337 LEU A O 1
ATOM 2486 N N . ASN A 1 338 ? 0.658 -6.281 2.914 1 94.88 338 ASN A N 1
ATOM 2487 C CA . ASN A 1 338 ? 1.446 -5.055 2.996 1 94.88 338 ASN A CA 1
ATOM 2488 C C . ASN A 1 338 ? 0.945 -4.141 4.109 1 94.88 338 ASN A C 1
ATOM 2490 O O . ASN A 1 338 ? -0.262 -3.947 4.266 1 94.88 338 ASN A O 1
ATOM 2494 N N . VAL A 1 339 ? 1.812 -3.557 4.828 1 96.81 339 VAL A N 1
ATOM 2495 C CA . VAL A 1 339 ? 1.439 -2.832 6.039 1 96.81 339 VAL A CA 1
ATOM 2496 C C . VAL A 1 339 ? 0.521 -1.666 5.68 1 96.81 339 VAL A C 1
ATOM 2498 O O . 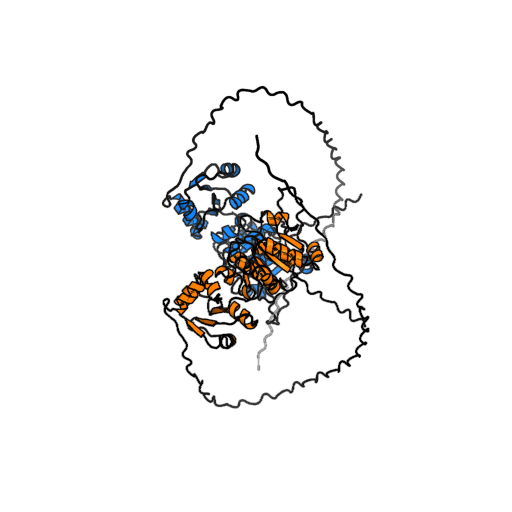VAL A 1 339 ? -0.382 -1.321 6.449 1 96.81 339 VAL A O 1
ATOM 2501 N N . SER A 1 340 ? 0.738 -0.983 4.543 1 97.69 340 SER A N 1
ATOM 2502 C CA . SER A 1 340 ? -0.122 0.135 4.168 1 97.69 340 SER A CA 1
ATOM 2503 C C . SER A 1 340 ? -1.528 -0.342 3.822 1 97.69 340 SER A C 1
ATOM 2505 O O . SER A 1 340 ? -2.51 0.354 4.09 1 97.69 340 SER A O 1
ATOM 2507 N N . VAL A 1 341 ? -1.596 -1.55 3.211 1 98.06 341 VAL A N 1
ATOM 2508 C CA . VAL A 1 341 ? -2.898 -2.127 2.898 1 98.06 341 VAL A CA 1
ATOM 2509 C C . VAL A 1 341 ? -3.613 -2.521 4.188 1 98.06 341 VAL A C 1
ATOM 2511 O O . VAL A 1 341 ? -4.781 -2.18 4.387 1 98.06 341 VAL A O 1
ATOM 2514 N N . ALA A 1 342 ? -2.895 -3.227 5.059 1 97.62 342 ALA A N 1
ATOM 2515 C CA . ALA A 1 342 ? -3.467 -3.594 6.352 1 97.62 342 ALA A CA 1
ATOM 2516 C C . ALA A 1 342 ? -3.932 -2.357 7.113 1 97.62 342 ALA A C 1
ATOM 2518 O O . ALA A 1 342 ? -5.051 -2.324 7.633 1 97.62 342 ALA A O 1
ATOM 2519 N N . GLY A 1 343 ? -3.025 -1.392 7.168 1 98.38 343 GLY A N 1
ATOM 2520 C CA . GLY A 1 343 ? -3.387 -0.142 7.82 1 98.38 343 GLY A CA 1
ATOM 2521 C C . GLY A 1 343 ? -4.621 0.506 7.223 1 98.38 343 GLY A C 1
ATOM 2522 O O . GLY A 1 343 ? -5.492 0.981 7.953 1 98.38 343 GLY A O 1
ATOM 2523 N N . GLY A 1 344 ? -4.707 0.551 5.883 1 98.38 344 GLY A N 1
ATOM 2524 C CA . GLY A 1 344 ? -5.879 1.101 5.223 1 98.38 344 GLY A CA 1
ATOM 2525 C C . GLY A 1 344 ? -7.168 0.419 5.637 1 98.38 344 GLY A C 1
ATOM 2526 O O . GLY A 1 344 ? -8.18 1.083 5.871 1 98.38 344 GLY A O 1
ATOM 2527 N N . ILE A 1 345 ? -7.16 -0.901 5.742 1 98.25 345 ILE A N 1
ATOM 2528 C CA . ILE A 1 345 ? -8.336 -1.677 6.125 1 98.25 345 ILE A CA 1
ATOM 2529 C C . ILE A 1 345 ? -8.719 -1.354 7.566 1 98.25 345 ILE A C 1
ATOM 2531 O O . ILE A 1 345 ? -9.883 -1.087 7.863 1 98.25 345 ILE A O 1
ATOM 2535 N N . PHE A 1 346 ? -7.754 -1.339 8.469 1 98.31 346 PHE A N 1
ATOM 2536 C CA . PHE A 1 346 ? -8.008 -1.032 9.867 1 98.31 346 PHE A CA 1
ATOM 2537 C C . PHE A 1 346 ? -8.586 0.368 10.023 1 98.31 346 PHE A C 1
ATOM 2539 O O . PHE A 1 346 ? -9.594 0.556 10.711 1 98.31 346 PHE A O 1
ATOM 2546 N N . LEU A 1 347 ? -7.91 1.325 9.375 1 98.19 347 LEU A N 1
ATOM 2547 C CA . LEU A 1 347 ? -8.32 2.719 9.516 1 98.19 347 LEU A CA 1
ATOM 2548 C C . LEU A 1 347 ? -9.719 2.936 8.953 1 98.19 347 LEU A C 1
ATOM 2550 O O . LEU A 1 347 ? -10.5 3.707 9.508 1 98.19 347 LEU A O 1
ATOM 2554 N N . PHE A 1 348 ? -10.07 2.24 7.891 1 97.88 348 PHE A N 1
ATOM 2555 C CA . PHE A 1 348 ? -11.391 2.32 7.273 1 97.88 348 PHE A CA 1
ATOM 2556 C C . PHE A 1 348 ? -12.461 1.76 8.203 1 97.88 348 PHE A C 1
ATOM 2558 O O . PHE A 1 348 ? -13.477 2.41 8.445 1 97.88 348 PHE A O 1
ATOM 2565 N N . MET A 1 349 ? -12.172 0.603 8.758 1 97.19 349 MET A N 1
ATOM 2566 C CA . MET A 1 349 ? -13.156 -0.097 9.578 1 97.19 349 MET A CA 1
ATOM 2567 C C . MET A 1 349 ? -13.352 0.611 10.914 1 97.19 349 MET A C 1
ATOM 2569 O O . MET A 1 349 ? -14.445 0.594 11.477 1 97.19 349 MET A O 1
ATOM 2573 N N . LEU A 1 350 ? -12.344 1.281 11.406 1 97 350 LEU A N 1
ATOM 2574 C CA . LEU A 1 350 ? -12.375 1.841 12.75 1 97 350 LEU A CA 1
ATOM 2575 C C . LEU A 1 350 ? -12.484 3.361 12.711 1 97 350 LEU A C 1
ATOM 2577 O O . LEU A 1 350 ? -12.25 4.035 13.719 1 97 350 LEU A O 1
ATOM 2581 N N . GLN A 1 351 ? -12.75 3.893 11.492 1 94.81 351 GLN A N 1
ATOM 2582 C CA . GLN A 1 351 ? -12.859 5.344 11.406 1 94.81 351 GLN A CA 1
ATOM 2583 C C . GLN A 1 351 ? -14.023 5.863 12.242 1 94.81 351 GLN A C 1
ATOM 2585 O O . GLN A 1 351 ? -15 5.145 12.477 1 94.81 351 GLN A O 1
ATOM 2590 N N . PRO A 1 352 ? -13.906 7.117 12.711 1 89.62 352 PRO A N 1
ATOM 2591 C CA . PRO A 1 352 ? -15.008 7.672 13.5 1 89.62 352 PRO A CA 1
ATOM 2592 C C . PRO A 1 352 ? -16.281 7.863 12.68 1 89.62 352 PRO A C 1
ATOM 2594 O O . PRO A 1 352 ? -16.203 8.164 11.484 1 89.62 352 PRO A O 1
ATOM 2597 N N . LYS A 1 353 ? -17.359 7.203 13.008 1 78.19 353 LYS A N 1
ATOM 2598 C CA . LYS A 1 353 ? -18.609 7.375 12.273 1 78.19 353 LYS A CA 1
ATOM 2599 C C . LYS A 1 353 ? -19.422 8.539 12.836 1 78.19 353 LYS A C 1
ATOM 2601 O O . LYS A 1 353 ? -19.438 8.766 14.055 1 78.19 353 LYS A O 1
ATOM 2606 N N . GLN A 1 354 ? -19.75 9.516 12.008 1 60.91 354 GLN A N 1
ATOM 2607 C CA . GLN A 1 354 ? -20.625 10.594 12.453 1 60.91 354 GLN A CA 1
ATOM 2608 C C . GLN A 1 354 ? -21.984 10.047 12.867 1 60.91 354 GLN A C 1
ATOM 2610 O O . GLN A 1 354 ? -22.531 9.141 12.219 1 60.91 354 GLN A O 1
ATOM 2615 N N . GLN A 1 355 ? -22.266 9.844 14.039 1 48.69 355 GLN A N 1
ATOM 2616 C CA . GLN A 1 355 ? -23.609 9.531 14.531 1 48.69 355 GLN A CA 1
ATOM 2617 C C . GLN A 1 355 ? -24.672 10.211 13.68 1 48.69 355 GLN A C 1
ATOM 2619 O O . GLN A 1 355 ? -24.703 11.438 13.562 1 48.69 355 GLN A O 1
ATOM 2624 N N . THR A 1 356 ? -24.922 9.727 12.531 1 41.75 356 THR A N 1
ATOM 2625 C CA . THR A 1 356 ? -26.172 10.266 11.992 1 41.75 356 THR A CA 1
ATOM 2626 C C . THR A 1 356 ? -27.25 10.289 13.07 1 41.75 356 THR A C 1
ATOM 2628 O O . THR A 1 356 ? -27.641 9.234 13.578 1 41.75 356 THR A O 1
ATOM 2631 N N . TYR A 1 357 ? -27.297 11.227 13.906 1 33.69 357 TYR A N 1
ATOM 2632 C CA . TYR A 1 357 ? -28.531 11.492 14.648 1 33.69 357 TYR A CA 1
ATOM 2633 C C . TYR A 1 357 ? -29.75 11.398 13.742 1 33.69 357 TYR A C 1
ATOM 2635 O O . TYR A 1 357 ? -29.844 12.125 12.75 1 33.69 357 TYR A O 1
ATOM 2643 N N . SER A 1 358 ? -30.234 10.273 13.453 1 34.03 358 SER A N 1
ATOM 2644 C CA . SER A 1 358 ? -31.641 10.281 13.055 1 34.03 358 SER A CA 1
ATOM 2645 C C . SER A 1 358 ? -32.438 11.32 13.836 1 34.03 358 SER A C 1
ATOM 2647 O O . SER A 1 358 ? -32.625 11.188 15.047 1 34.03 358 SER A O 1
ATOM 2649 N N . ARG A 1 359 ? -32.438 12.617 13.547 1 32.19 359 ARG A N 1
ATOM 2650 C CA . ARG A 1 359 ? -33.5 13.539 13.945 1 32.19 359 ARG A CA 1
ATOM 2651 C C . ARG A 1 359 ? -34.875 12.891 13.781 1 32.19 359 ARG A C 1
ATOM 2653 O O . ARG A 1 359 ? -35.344 12.703 12.656 1 32.19 359 ARG A O 1
ATOM 2660 N N . ILE A 1 360 ? -35.219 11.93 14.562 1 30.72 360 ILE A N 1
ATOM 2661 C CA . ILE A 1 360 ? -36.625 11.695 14.789 1 30.72 360 ILE A CA 1
ATOM 2662 C C . ILE A 1 360 ? -37.375 13.023 14.922 1 30.72 360 ILE A C 1
ATOM 2664 O O . ILE A 1 360 ? -37.188 13.734 15.914 1 30.72 360 ILE A O 1
ATOM 2668 N N . LEU A 1 361 ? -37.562 13.742 13.914 1 28.58 361 LEU A N 1
ATOM 2669 C CA . LEU A 1 361 ? -38.656 14.703 13.891 1 28.58 361 LEU A CA 1
ATOM 2670 C C . LEU A 1 361 ? -39.938 14.055 14.398 1 28.58 361 LEU A C 1
ATOM 2672 O O . LEU A 1 361 ? -40.438 13.094 13.805 1 28.58 361 LEU A O 1
ATOM 2676 N N . THR A 1 362 ? -40.062 13.906 15.695 1 29.11 362 THR A N 1
ATOM 2677 C CA . THR A 1 362 ? -41.438 13.852 16.188 1 29.11 362 THR A CA 1
ATOM 2678 C C . THR A 1 362 ? -42.312 14.867 15.453 1 29.11 362 THR A C 1
ATOM 2680 O O . THR A 1 362 ? -41.969 16.047 15.359 1 29.11 362 THR A O 1
ATOM 2683 N N . PRO A 1 363 ? -43.344 14.25 14.875 1 30.31 363 PRO A N 1
ATOM 2684 C CA . PRO A 1 363 ? -44.344 15.25 14.555 1 30.31 363 PRO A CA 1
ATOM 2685 C C . PRO A 1 363 ? -44.812 16.047 15.773 1 30.31 363 PRO A C 1
ATOM 2687 O O . PRO A 1 363 ? -44.75 15.531 16.906 1 30.31 363 PRO A O 1
ATOM 2690 N N . ARG B 1 1 ? -25.328 4.461 -86.375 1 15.73 1 ARG B N 1
ATOM 2691 C CA . ARG B 1 1 ? -25.594 3.033 -86.562 1 15.73 1 ARG B CA 1
ATOM 2692 C C . ARG B 1 1 ? -25.594 2.332 -85.188 1 15.73 1 ARG B C 1
ATOM 2694 O O . ARG B 1 1 ? -25.266 2.941 -84.188 1 15.73 1 ARG B O 1
ATOM 2701 N N . ARG B 1 2 ? -24.625 1.375 -84.875 1 13.55 2 ARG B N 1
ATOM 2702 C CA . ARG B 1 2 ? -24.906 -0.043 -84.688 1 13.55 2 ARG B CA 1
ATOM 2703 C C . ARG B 1 2 ? -25.062 -0.367 -83.188 1 13.55 2 ARG B C 1
ATOM 2705 O O . ARG B 1 2 ? -25.906 -1.177 -82.812 1 13.55 2 ARG B O 1
ATOM 2712 N N . ALA B 1 3 ? -24 -0.131 -82.312 1 16.58 3 ALA B N 1
ATOM 2713 C CA . ALA B 1 3 ? -23.5 -1.358 -81.75 1 16.58 3 ALA B CA 1
ATOM 2714 C C . ALA B 1 3 ? -24.5 -1.918 -80.75 1 16.58 3 ALA B C 1
ATOM 2716 O O . ALA B 1 3 ? -25.078 -1.17 -79.938 1 16.58 3 ALA B O 1
ATOM 2717 N N . LEU B 1 4 ? -24.672 -3.197 -80.625 1 16.61 4 LEU B N 1
ATOM 2718 C CA . LEU B 1 4 ? -25.531 -4.363 -80.438 1 16.61 4 LEU B CA 1
ATOM 2719 C C . LEU B 1 4 ? -25.891 -4.562 -78.938 1 16.61 4 LEU B C 1
ATOM 2721 O O . LEU B 1 4 ? -27.062 -4.648 -78.625 1 16.61 4 LEU B O 1
ATOM 2725 N N . SER B 1 5 ? -25.078 -5.488 -78.25 1 17.48 5 SER B N 1
ATOM 2726 C CA . SER B 1 5 ? -25.625 -6.801 -77.875 1 17.48 5 SER B CA 1
ATOM 2727 C C . SER B 1 5 ? -26.297 -6.789 -76.562 1 17.48 5 SER B C 1
ATOM 2729 O O . SER B 1 5 ? -26.047 -5.902 -75.75 1 17.48 5 SER B O 1
ATOM 2731 N N . PRO B 1 6 ? -26.812 -8.039 -75.938 1 18.38 6 PRO B N 1
ATOM 2732 C CA . PRO B 1 6 ? -27.984 -8.773 -75.438 1 18.38 6 PRO B CA 1
ATOM 2733 C C . PRO B 1 6 ? -27.953 -9.031 -73.938 1 18.38 6 PRO B C 1
ATOM 2735 O O . PRO B 1 6 ? -26.906 -9.398 -73.438 1 18.38 6 PRO B O 1
ATOM 2738 N N . ARG B 1 7 ? -28.469 -8.273 -73 1 18.59 7 ARG B N 1
ATOM 2739 C CA . ARG B 1 7 ? -28.625 -8.305 -71.562 1 18.59 7 ARG B CA 1
ATOM 2740 C C . ARG B 1 7 ? -29.328 -9.578 -71.125 1 18.59 7 ARG B C 1
ATOM 2742 O O . ARG B 1 7 ? -30.547 -9.688 -71.188 1 18.59 7 ARG B O 1
ATOM 2749 N N . SER B 1 8 ? -28.656 -10.766 -71.5 1 16.12 8 SER B N 1
ATOM 2750 C CA . SER B 1 8 ? -29.219 -12.102 -71.312 1 16.12 8 SER B CA 1
ATOM 2751 C C . SER B 1 8 ? -29.75 -12.266 -69.875 1 16.12 8 SER B C 1
ATOM 2753 O O . SER B 1 8 ? -29.406 -11.492 -69 1 16.12 8 SER B O 1
ATOM 2755 N N . GLU B 1 9 ? -30.344 -13.5 -69.5 1 16.55 9 GLU B N 1
ATOM 2756 C CA . GLU B 1 9 ? -31.422 -14.375 -69 1 16.55 9 GLU B CA 1
ATOM 2757 C C . GLU B 1 9 ? -31.172 -14.844 -67.625 1 16.55 9 GLU B C 1
ATOM 2759 O O . GLU B 1 9 ? -30.219 -15.602 -67.375 1 16.55 9 GLU B O 1
ATOM 2764 N N . VAL B 1 10 ? -31.062 -13.898 -66.625 1 19.17 10 VAL B N 1
ATOM 2765 C CA . VAL B 1 10 ? -30.781 -14.312 -65.25 1 19.17 10 VAL B CA 1
ATOM 2766 C C . VAL B 1 10 ? -31.766 -15.391 -64.812 1 19.17 10 VAL B C 1
ATOM 2768 O O . VAL B 1 10 ? -32.969 -15.133 -64.688 1 19.17 10 VAL B O 1
ATOM 2771 N N . GLY B 1 11 ? -31.516 -16.703 -65.125 1 15.44 11 GLY B N 1
ATOM 2772 C CA . GLY B 1 11 ? -32.219 -17.969 -65 1 15.44 11 GLY B CA 1
ATOM 2773 C C . GLY B 1 11 ? -32.656 -18.266 -63.562 1 15.44 11 GLY B C 1
ATOM 2774 O O . GLY B 1 11 ? -32.25 -17.562 -62.625 1 15.44 11 GLY B O 1
ATOM 2775 N N . GLY B 1 12 ? -33.094 -19.609 -63.188 1 15.94 12 GLY B N 1
ATOM 2776 C CA . GLY B 1 12 ? -34.094 -20.562 -62.719 1 15.94 12 GLY B CA 1
ATOM 2777 C C . GLY B 1 12 ? -33.781 -21.156 -61.375 1 15.94 12 GLY B C 1
ATOM 2778 O O . GLY B 1 12 ? -34.094 -22.312 -61.125 1 15.94 12 GLY B O 1
ATOM 2779 N N . ALA B 1 13 ? -33.188 -20.469 -60.344 1 17.92 13 ALA B N 1
ATOM 2780 C CA . ALA B 1 13 ? -32.562 -21.344 -59.344 1 17.92 13 ALA B CA 1
ATOM 2781 C C . ALA B 1 13 ? -33.562 -22.312 -58.75 1 17.92 13 ALA B C 1
ATOM 2783 O O . ALA B 1 13 ? -34.562 -21.891 -58.156 1 17.92 13 ALA B O 1
ATOM 2784 N N . SER B 1 14 ? -33.625 -23.672 -59.094 1 15.36 14 SER B N 1
ATOM 2785 C CA . SER B 1 14 ? -34.5 -24.828 -58.938 1 15.36 14 SER B CA 1
ATOM 2786 C C . SER B 1 14 ? -34.562 -25.281 -57.5 1 15.36 14 SER B C 1
ATOM 2788 O O . SER B 1 14 ? -35.656 -25.422 -56.938 1 15.36 14 SER B O 1
ATOM 2790 N N . ASP B 1 15 ? -33.719 -26.328 -57 1 15.76 15 ASP B N 1
ATOM 2791 C CA . ASP B 1 15 ? -34.188 -27.703 -56.844 1 15.76 15 ASP B CA 1
ATOM 2792 C C . ASP B 1 15 ? -34.625 -27.969 -55.375 1 15.76 15 ASP B C 1
ATOM 2794 O O . ASP B 1 15 ? -34.281 -27.188 -54.5 1 15.76 15 ASP B O 1
ATOM 2798 N N . THR B 1 16 ? -34.312 -29.328 -54.75 1 16.28 16 THR B N 1
ATOM 2799 C CA . THR B 1 16 ? -35.062 -30.547 -54.438 1 16.28 16 THR B CA 1
ATOM 2800 C C . THR B 1 16 ? -35.031 -30.797 -52.938 1 16.28 16 THR B C 1
ATOM 2802 O O . THR B 1 16 ? -36.062 -31.203 -52.344 1 16.28 16 THR B O 1
ATOM 2805 N N . THR B 1 17 ? -33.844 -30.844 -52.062 1 17.3 17 THR B N 1
ATOM 2806 C CA . THR B 1 17 ? -33.781 -32.188 -51.5 1 17.3 17 THR B CA 1
ATOM 2807 C C . THR B 1 17 ? -34.719 -32.344 -50.281 1 17.3 17 THR B C 1
ATOM 2809 O O . THR B 1 17 ? -35.031 -31.344 -49.625 1 17.3 17 THR B O 1
ATOM 2812 N N . PRO B 1 18 ? -34.75 -33.688 -49.594 1 17.88 18 PRO B N 1
ATOM 2813 C CA . PRO B 1 18 ? -35.781 -34.625 -49.125 1 17.88 18 PRO B CA 1
ATOM 2814 C C . PRO B 1 18 ? -36.094 -34.438 -47.625 1 17.88 18 PRO B C 1
ATOM 2816 O O . PRO B 1 18 ? -35.344 -33.781 -46.906 1 17.88 18 PRO B O 1
ATOM 2819 N N . PRO B 1 19 ? -36.812 -35.344 -46.969 1 18.5 19 PRO B N 1
ATOM 2820 C CA . PRO B 1 19 ? -37.875 -35.5 -46 1 18.5 19 PRO B CA 1
ATOM 2821 C C . PRO B 1 19 ? -37.344 -35.875 -44.594 1 18.5 19 PRO B C 1
ATOM 2823 O O . PRO B 1 19 ? -38.094 -35.812 -43.625 1 18.5 19 PRO B O 1
ATOM 2826 N N . LEU B 1 20 ? -35.938 -36.062 -44.344 1 15.97 20 LEU B N 1
ATOM 2827 C CA . LEU B 1 20 ? -35.781 -37.25 -43.531 1 15.97 20 LEU B CA 1
ATOM 2828 C C . LEU B 1 20 ? -36.5 -37.094 -42.188 1 15.97 20 LEU B C 1
ATOM 2830 O O . LEU B 1 20 ? -36.719 -35.969 -41.719 1 15.97 20 LEU B O 1
ATOM 2834 N N . ALA B 1 21 ? -36.469 -38.344 -41.375 1 16.3 21 ALA B N 1
ATOM 2835 C CA . ALA B 1 21 ? -37.219 -39.25 -40.469 1 16.3 21 ALA B CA 1
ATOM 2836 C C . ALA B 1 21 ? -37.094 -38.781 -39.031 1 16.3 21 ALA B C 1
ATOM 2838 O O . ALA B 1 21 ? -36.156 -38.062 -38.656 1 16.3 21 ALA B O 1
ATOM 2839 N N . ALA B 1 22 ? -37.812 -39.469 -38.031 1 18.7 22 ALA B N 1
ATOM 2840 C CA . ALA B 1 22 ? -38.688 -39.5 -36.875 1 18.7 22 ALA B CA 1
ATOM 2841 C C . ALA B 1 22 ? -37.906 -39.781 -35.594 1 18.7 22 ALA B C 1
ATOM 2843 O O . ALA B 1 22 ? -38.5 -39.781 -34.5 1 18.7 22 ALA B O 1
ATOM 2844 N N . GLY B 1 23 ? -36.438 -39.906 -35.562 1 17.92 23 GLY B N 1
ATOM 2845 C CA . GLY B 1 23 ? -36.125 -40.938 -34.594 1 17.92 23 GLY B CA 1
ATOM 2846 C C . GLY B 1 23 ? -36.531 -40.562 -33.188 1 17.92 23 GLY B C 1
ATOM 2847 O O . GLY B 1 23 ? -36.688 -39.375 -32.875 1 17.92 23 GLY B O 1
ATOM 2848 N N . MET B 1 24 ? -36.844 -41.625 -32.25 1 18.75 24 MET B N 1
ATOM 2849 C CA . MET B 1 24 ? -37.562 -42.094 -31.031 1 18.75 24 MET B CA 1
ATOM 2850 C C . MET B 1 24 ? -36.781 -41.719 -29.781 1 18.75 24 MET B C 1
ATOM 2852 O O . MET B 1 24 ? -35.625 -42.188 -29.609 1 18.75 24 MET B O 1
ATOM 2856 N N . LEU B 1 25 ? -36.75 -40.531 -29.25 1 20.25 25 LEU B N 1
ATOM 2857 C CA . LEU B 1 25 ? -36.031 -40.062 -28.062 1 20.25 25 LEU B CA 1
ATOM 2858 C C . LEU B 1 25 ? -36.406 -40.938 -26.859 1 20.25 25 LEU B C 1
ATOM 2860 O O . LEU B 1 25 ? -37.562 -40.938 -26.406 1 20.25 25 LEU B O 1
ATOM 2864 N N . LEU B 1 26 ? -35.719 -42.156 -26.703 1 18.56 26 LEU B N 1
ATOM 2865 C CA . LEU B 1 26 ? -35.938 -43.125 -25.656 1 18.56 26 LEU B CA 1
ATOM 2866 C C . LEU B 1 26 ? -35.781 -42.5 -24.281 1 18.56 26 LEU B C 1
ATOM 2868 O O . LEU B 1 26 ? -34.875 -41.688 -24.062 1 18.56 26 LEU B O 1
ATOM 2872 N N . ALA B 1 27 ? -36.719 -42.719 -23.281 1 21.98 27 ALA B N 1
ATOM 2873 C CA . ALA B 1 27 ? -37.188 -42.344 -21.953 1 21.98 27 ALA B CA 1
ATOM 2874 C C . ALA B 1 27 ? -36.281 -42.906 -20.859 1 21.98 27 ALA B C 1
ATOM 2876 O O . ALA B 1 27 ? -36.625 -42.844 -19.672 1 21.98 27 ALA B O 1
ATOM 2877 N N . ARG B 1 28 ? -34.906 -43.094 -21.109 1 20.28 28 ARG B N 1
ATOM 2878 C CA . ARG B 1 28 ? -34.375 -44.094 -20.156 1 20.28 28 ARG B CA 1
ATOM 2879 C C . ARG B 1 28 ? -34.688 -43.688 -18.719 1 20.28 28 ARG B C 1
ATOM 2881 O O . ARG B 1 28 ? -34.781 -42.5 -18.422 1 20.28 28 ARG B O 1
ATOM 2888 N N . ALA B 1 29 ? -34.781 -44.75 -17.812 1 21.81 29 ALA B N 1
ATOM 2889 C CA . ALA B 1 29 ? -35.312 -45.188 -16.531 1 21.81 29 ALA B CA 1
ATOM 2890 C C . ALA B 1 29 ? -34.562 -44.531 -15.375 1 21.81 29 ALA B C 1
ATOM 2892 O O . ALA B 1 29 ? -33.406 -44.219 -15.5 1 21.81 29 ALA B O 1
ATOM 2893 N N . PRO B 1 30 ? -35.25 -44.188 -14.297 1 26.22 30 PRO B N 1
ATOM 2894 C CA . PRO B 1 30 ? -35.031 -43.406 -13.094 1 26.22 30 PRO B CA 1
ATOM 2895 C C . PRO B 1 30 ? -34.031 -44.031 -12.133 1 26.22 30 PRO B C 1
ATOM 2897 O O . PRO B 1 30 ? -34.219 -45.156 -11.695 1 26.22 30 PRO B O 1
ATOM 2900 N N . PRO B 1 31 ? -32.656 -44.094 -12.391 1 23.52 31 PRO B N 1
ATOM 2901 C CA . PRO B 1 31 ? -31.906 -45.094 -11.633 1 23.52 31 PRO B CA 1
ATOM 2902 C C . PRO B 1 31 ? -32.125 -45 -10.133 1 23.52 31 PRO B C 1
ATOM 2904 O O . PRO B 1 31 ? -32.531 -43.938 -9.625 1 23.52 31 PRO B O 1
ATOM 2907 N N . PRO B 1 32 ? -31.984 -46.188 -9.422 1 22.83 32 PRO B N 1
ATOM 2908 C CA . PRO B 1 32 ? -32.406 -46.625 -8.094 1 22.83 32 PRO B CA 1
ATOM 2909 C C . PRO B 1 32 ? -31.672 -45.906 -6.961 1 22.83 32 PRO B C 1
ATOM 2911 O O . PRO B 1 32 ? -30.609 -45.344 -7.18 1 22.83 32 PRO B O 1
ATOM 2914 N N . SER B 1 33 ? -32.25 -45.906 -5.75 1 24.89 33 SER B N 1
ATOM 2915 C CA . SER B 1 33 ? -32.219 -45.219 -4.465 1 24.89 33 SER B CA 1
ATOM 2916 C C . SER B 1 33 ? -31.031 -45.656 -3.623 1 24.89 33 SER B C 1
ATOM 2918 O O . SER B 1 33 ? -31.156 -46.531 -2.754 1 24.89 33 SER B O 1
ATOM 2920 N N . PRO B 1 34 ? -29.703 -45.469 -4.051 1 22.11 34 PRO B N 1
ATOM 2921 C CA . PRO B 1 34 ? -28.734 -46.344 -3.363 1 22.11 34 PRO B CA 1
ATOM 2922 C C . PRO B 1 34 ? -28.781 -46.188 -1.845 1 22.11 34 PRO B C 1
ATOM 2924 O O .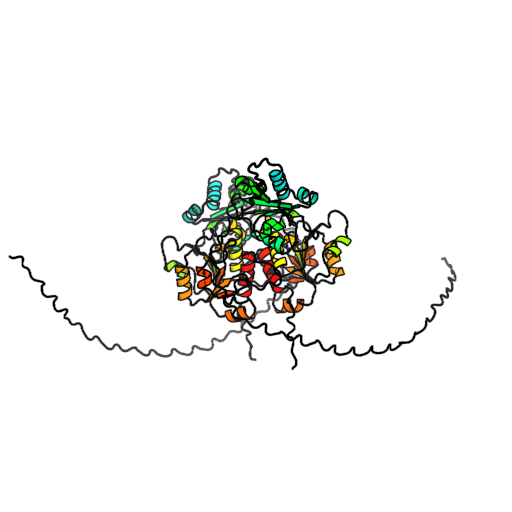 PRO B 1 34 ? -29.234 -45.156 -1.339 1 22.11 34 PRO B O 1
ATOM 2927 N N . SER B 1 35 ? -28.562 -47.312 -1.146 1 19.69 35 SER B N 1
ATOM 2928 C CA . SER B 1 35 ? -28.672 -47.812 0.214 1 19.69 35 SER B CA 1
ATOM 2929 C C . SER B 1 35 ? -27.75 -47.062 1.164 1 19.69 35 SER B C 1
ATOM 2931 O O . SER B 1 35 ? -26.734 -46.5 0.739 1 19.69 35 SER B O 1
ATOM 2933 N N . ALA B 1 36 ? -28.172 -47 2.502 1 24.61 36 ALA B N 1
ATOM 2934 C CA . ALA B 1 36 ? -27.891 -46.281 3.748 1 24.61 36 ALA B CA 1
ATOM 2935 C C . ALA B 1 36 ? -26.516 -46.688 4.293 1 24.61 36 ALA B C 1
ATOM 2937 O O . ALA B 1 36 ? -26.312 -47.812 4.715 1 24.61 36 ALA B O 1
ATOM 2938 N N . PHE B 1 37 ? -25.297 -46.438 3.537 1 20.03 37 PHE B N 1
ATOM 2939 C CA . PHE B 1 37 ? -24.047 -47 4.012 1 20.03 37 PHE B CA 1
ATOM 2940 C C . PHE B 1 37 ? -23.797 -46.656 5.469 1 20.03 37 PHE B C 1
ATOM 2942 O O . PHE B 1 37 ? -23.984 -45.5 5.871 1 20.03 37 PHE B O 1
ATOM 2949 N N . ASN B 1 38 ? -23.875 -47.688 6.32 1 21.41 38 ASN B N 1
ATOM 2950 C CA . ASN B 1 38 ? -23.703 -47.844 7.762 1 21.41 38 ASN B CA 1
ATOM 2951 C C . ASN B 1 38 ? -22.359 -47.281 8.227 1 21.41 38 ASN B C 1
ATOM 2953 O O . ASN B 1 38 ? -21.312 -47.688 7.719 1 21.41 38 ASN B O 1
ATOM 2957 N N . SER B 1 39 ? -22.297 -46 8.625 1 23.03 39 SER B N 1
ATOM 2958 C CA . SER B 1 39 ? -21.188 -45.156 9.078 1 23.03 39 SER B CA 1
ATOM 2959 C C . SER B 1 39 ? -20.453 -45.812 10.25 1 23.03 39 SER B C 1
ATOM 2961 O O . SER B 1 39 ? -21.031 -45.969 11.336 1 23.03 39 SER B O 1
ATOM 2963 N N . PRO B 1 40 ? -19.688 -46.938 9.914 1 23.56 40 PRO B N 1
ATOM 2964 C CA . PRO B 1 40 ? -19.125 -47.625 11.078 1 23.56 40 PRO B CA 1
ATOM 2965 C C . PRO B 1 40 ? -18.406 -46.688 12.031 1 23.56 40 PRO B C 1
ATOM 2967 O O . PRO B 1 40 ? -17.938 -45.625 11.625 1 23.56 40 PRO B O 1
ATOM 2970 N N . THR B 1 41 ? -18.781 -46.75 13.312 1 24.44 41 THR B N 1
ATOM 2971 C CA . THR B 1 41 ? -18.469 -46.062 14.562 1 24.44 41 THR B CA 1
ATOM 2972 C C . THR B 1 41 ? -17 -46.25 14.922 1 24.44 41 THR B C 1
ATOM 2974 O O . THR B 1 41 ? -16.562 -47.344 15.258 1 24.44 41 THR B O 1
ATOM 2977 N N . ILE B 1 42 ? -16.016 -45.781 14.039 1 21.84 42 ILE B N 1
ATOM 2978 C CA . ILE B 1 42 ? -14.625 -46.125 14.289 1 21.84 42 ILE B CA 1
ATOM 2979 C C . ILE B 1 42 ? -14.227 -45.625 15.68 1 21.84 42 ILE B C 1
ATOM 2981 O O . ILE B 1 42 ? -14.375 -44.438 16 1 21.84 42 ILE B O 1
ATOM 2985 N N . SER B 1 43 ? -14.273 -46.594 16.625 1 21.3 43 SER B N 1
ATOM 2986 C CA . SER B 1 43 ? -13.938 -46.531 18.031 1 21.3 43 SER B CA 1
ATOM 2987 C C . SER B 1 43 ? -12.531 -45.969 18.234 1 21.3 43 SER B C 1
ATOM 2989 O O . SER B 1 43 ? -11.562 -46.5 17.703 1 21.3 43 SER B O 1
ATOM 2991 N N . VAL B 1 44 ? -12.422 -44.656 18.312 1 22.08 44 VAL B N 1
ATOM 2992 C CA . VAL B 1 44 ? -11.219 -43.875 18.547 1 22.08 44 VAL B CA 1
ATOM 2993 C C . VAL B 1 44 ? -10.508 -44.406 19.797 1 22.08 44 VAL B C 1
ATOM 2995 O O . VAL B 1 44 ? -11.039 -44.281 20.906 1 22.08 44 VAL B O 1
ATOM 2998 N N . ARG B 1 45 ? -9.945 -45.656 19.594 1 20.92 45 ARG B N 1
ATOM 2999 C CA . ARG B 1 45 ? -9.234 -46.25 20.719 1 20.92 45 ARG B CA 1
ATOM 3000 C C . ARG B 1 45 ? -8.297 -45.25 21.375 1 20.92 45 ARG B C 1
ATOM 3002 O O . ARG B 1 45 ? -7.68 -44.438 20.688 1 20.92 45 ARG B O 1
ATOM 3009 N N . ALA B 1 46 ? -8.523 -45.062 22.656 1 22.58 46 ALA B N 1
ATOM 3010 C CA . ALA B 1 46 ? -7.988 -44.25 23.734 1 22.58 46 ALA B CA 1
ATOM 3011 C C . ALA B 1 46 ? -6.492 -44.5 23.938 1 22.58 46 ALA B C 1
ATOM 3013 O O . ALA B 1 46 ? -6.086 -45.594 24.359 1 22.58 46 ALA B O 1
ATOM 3014 N N . PHE B 1 47 ? -5.637 -44.188 22.844 1 20.59 47 PHE B N 1
ATOM 3015 C CA . PHE B 1 47 ? -4.223 -44.5 23 1 20.59 47 PHE B CA 1
ATOM 3016 C C . PHE B 1 47 ? -3.707 -44 24.344 1 20.59 47 PHE B C 1
ATOM 3018 O O . PHE B 1 47 ? -3.891 -42.844 24.703 1 20.59 47 PHE B O 1
ATOM 3025 N N . HIS B 1 48 ? -3.76 -44.938 25.266 1 20.5 48 HIS B N 1
ATOM 3026 C CA . HIS B 1 48 ? -3.266 -44.844 26.641 1 20.5 48 HIS B CA 1
ATOM 3027 C C . HIS B 1 48 ? -1.858 -44.281 26.672 1 20.5 48 HIS B C 1
ATOM 3029 O O . HIS B 1 48 ? -1.008 -44.625 25.859 1 20.5 48 HIS B O 1
ATOM 3035 N N . ARG B 1 49 ? -1.822 -43.094 27.266 1 21.67 49 ARG B N 1
ATOM 3036 C CA . ARG B 1 49 ? -0.691 -42.219 27.547 1 21.67 49 ARG B CA 1
ATOM 3037 C C . ARG B 1 49 ? 0.391 -42.969 28.328 1 21.67 49 ARG B C 1
ATOM 3039 O O . ARG B 1 49 ? 0.277 -43.125 29.547 1 21.67 49 ARG B O 1
ATOM 3046 N N . ARG B 1 50 ? 0.721 -44.219 27.844 1 20.47 50 ARG B N 1
ATOM 3047 C CA . ARG B 1 50 ? 1.671 -44.875 28.734 1 20.47 50 ARG B CA 1
ATOM 3048 C C . ARG B 1 50 ? 2.812 -43.938 29.109 1 20.47 50 ARG B C 1
ATOM 3050 O O . ARG B 1 50 ? 3.342 -43.219 28.266 1 20.47 50 ARG B O 1
ATOM 3057 N N . ARG B 1 51 ? 2.92 -43.75 30.406 1 22.91 51 ARG B N 1
ATOM 3058 C CA . ARG B 1 51 ? 3.838 -43.031 31.25 1 22.91 51 ARG B CA 1
ATOM 3059 C C . ARG B 1 51 ? 5.285 -43.438 31 1 22.91 51 ARG B C 1
ATOM 3061 O O . ARG B 1 51 ? 5.73 -44.469 31.469 1 22.91 51 ARG B O 1
ATOM 3068 N N . LEU B 1 52 ? 5.629 -43.594 29.641 1 21.23 52 LEU B N 1
ATOM 3069 C CA . LEU B 1 52 ? 6.949 -44.219 29.516 1 21.23 52 LEU B CA 1
ATOM 3070 C C . LEU B 1 52 ? 7.953 -43.531 30.438 1 21.23 52 LEU B C 1
ATOM 3072 O O . LEU B 1 52 ? 8.008 -42.281 30.5 1 21.23 52 LEU B O 1
ATOM 3076 N N . ALA B 1 53 ? 8.367 -44.375 31.438 1 22.66 53 ALA B N 1
ATOM 3077 C CA . ALA B 1 53 ? 9.391 -44.219 32.469 1 22.66 53 ALA B CA 1
ATOM 3078 C C . ALA B 1 53 ? 10.664 -43.625 31.906 1 22.66 53 ALA B C 1
ATOM 3080 O O . ALA B 1 53 ? 11.055 -43.906 30.766 1 22.66 53 ALA B O 1
ATOM 3081 N N . ALA B 1 54 ? 11.133 -42.562 32.625 1 23.08 54 ALA B N 1
ATOM 3082 C CA . ALA B 1 54 ? 12.273 -41.656 32.438 1 23.08 54 ALA B CA 1
ATOM 3083 C C . ALA B 1 54 ? 13.578 -42.469 32.281 1 23.08 54 ALA B C 1
ATOM 3085 O O . ALA B 1 54 ? 14.086 -42.969 33.281 1 23.08 54 ALA B O 1
ATOM 3086 N N . PRO B 1 55 ? 13.594 -43.5 31.312 1 24 55 PRO B N 1
ATOM 3087 C CA . PRO B 1 55 ? 14.836 -44.25 31.547 1 24 55 PRO B CA 1
ATOM 3088 C C . PRO B 1 55 ? 16.047 -43.344 31.688 1 24 55 PRO B C 1
ATOM 3090 O O . PRO B 1 55 ? 16.016 -42.188 31.234 1 24 55 PRO B O 1
ATOM 3093 N N . GLY B 1 56 ? 17.047 -43.875 32.562 1 21.73 56 GLY B N 1
ATOM 3094 C CA . GLY B 1 56 ? 18.312 -43.438 33.094 1 21.73 56 GLY B CA 1
ATOM 3095 C C . GLY B 1 56 ? 19.281 -42.938 32.031 1 21.73 56 GLY B C 1
ATOM 3096 O O . GLY B 1 56 ? 19.109 -43.25 30.844 1 21.73 56 GLY B O 1
ATOM 3097 N N . ALA B 1 57 ? 20.484 -42.281 32.562 1 25.42 57 ALA B N 1
ATOM 3098 C CA . ALA B 1 57 ? 21.531 -41.438 32.031 1 25.42 57 ALA B CA 1
ATOM 3099 C C . ALA B 1 57 ? 22.422 -42.156 31.031 1 25.42 57 ALA B C 1
ATOM 3101 O O . ALA B 1 57 ? 23.531 -42.562 31.359 1 25.42 57 ALA B O 1
ATOM 3102 N N . ALA B 1 58 ? 21.875 -43.312 30.391 1 21.64 58 ALA B N 1
ATOM 3103 C CA . ALA B 1 58 ? 23.078 -43.969 29.891 1 21.64 58 ALA B CA 1
ATOM 3104 C C . ALA B 1 58 ? 23.891 -43.031 29 1 21.64 58 ALA B C 1
ATOM 3106 O O . ALA B 1 58 ? 23.328 -42.219 28.25 1 21.64 58 ALA B O 1
ATOM 3107 N N . ALA B 1 59 ? 25.203 -42.969 29.234 1 27.03 59 ALA B N 1
ATOM 3108 C CA . ALA B 1 59 ? 26.391 -42.281 28.703 1 27.03 59 ALA B CA 1
ATOM 3109 C C . ALA B 1 59 ? 26.531 -42.562 27.203 1 27.03 59 ALA B C 1
ATOM 3111 O O . ALA B 1 59 ? 26.969 -43.625 26.797 1 27.03 59 ALA B O 1
ATOM 3112 N N . THR B 1 60 ? 25.422 -42.625 26.453 1 25.36 60 THR B N 1
ATOM 3113 C CA . THR B 1 60 ? 25.719 -43.188 25.141 1 25.36 60 THR B CA 1
ATOM 3114 C C . THR B 1 60 ? 26.875 -42.438 24.484 1 25.36 60 THR B C 1
ATOM 3116 O O . THR B 1 60 ? 26.922 -41.188 24.531 1 25.36 60 THR B O 1
ATOM 3119 N N . ALA B 1 61 ? 28.047 -43.125 24.422 1 24.02 61 ALA B N 1
ATOM 3120 C CA . ALA B 1 61 ? 29.234 -42.75 23.656 1 24.02 61 ALA B CA 1
ATOM 3121 C C . ALA B 1 61 ? 28.844 -42.156 22.312 1 24.02 61 ALA B C 1
ATOM 3123 O O . ALA B 1 61 ? 28.062 -42.75 21.562 1 24.02 61 ALA B O 1
ATOM 3124 N N . ALA B 1 62 ? 29 -40.938 22.234 1 30.55 62 ALA B N 1
ATOM 3125 C CA . ALA B 1 62 ? 28.828 -40.094 21.062 1 30.55 62 ALA B CA 1
ATOM 3126 C C . ALA B 1 62 ? 29.547 -40.688 19.844 1 30.55 62 ALA B C 1
ATOM 3128 O O . ALA B 1 62 ? 30.766 -40.656 19.766 1 30.55 62 ALA B O 1
ATOM 3129 N N . SER B 1 63 ? 29.141 -42 19.531 1 24.78 63 SER B N 1
ATOM 3130 C CA . SER B 1 63 ? 29.891 -42.375 18.344 1 24.78 63 SER B CA 1
ATOM 3131 C C . SER B 1 63 ? 29.797 -41.312 17.25 1 24.78 63 SER B C 1
ATOM 3133 O O . SER B 1 63 ? 28.734 -40.719 17.078 1 24.78 63 SER B O 1
ATOM 3135 N N . LYS B 1 64 ? 30.969 -40.75 16.891 1 30.83 64 LYS B N 1
ATOM 3136 C CA . LYS B 1 64 ? 31.234 -39.875 15.773 1 30.83 64 LYS B CA 1
ATOM 3137 C C . LYS B 1 64 ? 30.578 -40.344 14.484 1 30.83 64 LYS B C 1
ATOM 3139 O O . LYS B 1 64 ? 30.984 -41.375 13.93 1 30.83 64 LYS B O 1
ATOM 3144 N N . SER B 1 65 ? 29.25 -40.531 14.477 1 31.67 65 SER B N 1
ATOM 3145 C CA . SER B 1 65 ? 28.812 -40.875 13.125 1 31.67 65 SER B CA 1
ATOM 3146 C C . SER B 1 65 ? 29.562 -40.031 12.086 1 31.67 65 SER B C 1
ATOM 3148 O O . SER B 1 65 ? 29.734 -38.844 12.25 1 31.67 65 SER B O 1
ATOM 3150 N N . PRO B 1 66 ? 30.5 -40.656 11.453 1 30.72 66 PRO B N 1
ATOM 3151 C CA . PRO B 1 66 ? 31.141 -39.875 10.398 1 30.72 66 PRO B CA 1
ATOM 3152 C C . PRO B 1 66 ? 30.156 -39.031 9.594 1 30.72 66 PRO B C 1
ATOM 3154 O O . PRO B 1 66 ? 29.062 -39.5 9.242 1 30.72 66 PRO B O 1
ATOM 3157 N N . SER B 1 67 ? 29.922 -37.844 10.047 1 33.62 67 SER B N 1
ATOM 3158 C CA . SER B 1 67 ? 29.266 -36.906 9.141 1 33.62 67 SER B CA 1
ATOM 3159 C C . SER B 1 67 ? 29.625 -37.188 7.688 1 33.62 67 SER B C 1
ATOM 3161 O O . SER B 1 67 ? 30.797 -37.125 7.305 1 33.62 67 SER B O 1
ATOM 3163 N N . LEU B 1 68 ? 29.219 -38.344 7.172 1 31.58 68 LEU B N 1
ATOM 3164 C CA . LEU B 1 68 ? 29.328 -38.5 5.727 1 31.58 68 LEU B CA 1
ATOM 3165 C C . LEU B 1 68 ? 29.156 -37.156 5.027 1 31.58 68 LEU B C 1
ATOM 3167 O O . LEU B 1 68 ? 28.047 -36.625 4.918 1 31.58 68 LEU B O 1
ATOM 3171 N N . ARG B 1 69 ? 29.984 -36.188 5.344 1 34.59 69 ARG B N 1
ATOM 3172 C CA . ARG B 1 69 ? 30.312 -35.062 4.453 1 34.59 69 ARG B CA 1
ATOM 3173 C C . ARG B 1 69 ? 30.484 -35.531 3.016 1 34.59 69 ARG B C 1
ATOM 3175 O O . ARG B 1 69 ? 31.578 -35.969 2.611 1 34.59 69 ARG B O 1
ATOM 3182 N N . VAL B 1 70 ? 29.844 -36.562 2.568 1 34.22 70 VAL B N 1
ATOM 3183 C CA . VAL B 1 70 ? 29.969 -36.594 1.115 1 34.22 70 VAL B CA 1
ATOM 3184 C C . VAL B 1 70 ? 30.047 -35.188 0.577 1 34.22 70 VAL B C 1
ATOM 3186 O O . VAL B 1 70 ? 29.172 -34.344 0.853 1 34.22 70 VAL B O 1
ATOM 3189 N N . GLY B 1 71 ? 31.188 -34.562 0.498 1 38.56 71 GLY B N 1
ATOM 3190 C CA . GLY B 1 71 ? 31.656 -33.281 -0.041 1 38.56 71 GLY B CA 1
ATOM 3191 C C . GLY B 1 71 ? 30.812 -32.781 -1.188 1 38.56 71 GLY B C 1
ATOM 3192 O O . GLY B 1 71 ? 31.141 -33 -2.355 1 38.56 71 GLY B O 1
ATOM 3193 N N . GLN B 1 72 ? 29.625 -33.094 -1.307 1 43.34 72 GLN B N 1
ATOM 3194 C CA . GLN B 1 72 ? 28.938 -32.469 -2.438 1 43.34 72 GLN B CA 1
ATOM 3195 C C . GLN B 1 72 ? 29.391 -31.047 -2.662 1 43.34 72 GLN B C 1
ATOM 3197 O O . GLN B 1 72 ? 29.406 -30.234 -1.731 1 43.34 72 GLN B O 1
ATOM 3202 N N . LYS B 1 73 ? 30.359 -30.844 -3.49 1 49.47 73 LYS B N 1
ATOM 3203 C CA . LYS B 1 73 ? 31.016 -29.609 -3.934 1 49.47 73 LYS B CA 1
ATOM 3204 C C . LYS B 1 73 ? 30.031 -28.453 -3.945 1 49.47 73 LYS B C 1
ATOM 3206 O O . LYS B 1 73 ? 29.031 -28.484 -4.66 1 49.47 73 LYS B O 1
ATOM 3211 N N . ARG B 1 74 ? 29.984 -27.75 -2.865 1 66.38 74 ARG B N 1
ATOM 3212 C CA . ARG B 1 74 ? 29.234 -26.5 -2.713 1 66.38 74 ARG B CA 1
ATOM 3213 C C . ARG B 1 74 ? 29.562 -25.531 -3.834 1 66.38 74 ARG B C 1
ATOM 3215 O O . ARG B 1 74 ? 30.703 -25.094 -3.977 1 66.38 74 ARG B O 1
ATOM 3222 N N . LYS B 1 75 ? 28.766 -25.562 -4.902 1 76.62 75 LYS B N 1
ATOM 3223 C CA . LYS B 1 75 ? 28.953 -24.594 -5.984 1 76.62 75 LYS B CA 1
ATOM 3224 C C . LYS B 1 75 ? 28.922 -23.156 -5.453 1 76.62 75 LYS B C 1
ATOM 3226 O O . LYS B 1 75 ? 27.984 -22.766 -4.762 1 76.62 75 LYS B O 1
ATOM 3231 N N . GLN B 1 76 ? 30.141 -22.484 -5.477 1 82.12 76 GLN B N 1
ATOM 3232 C CA . GLN B 1 76 ? 30.266 -21.094 -5.016 1 82.12 76 GLN B CA 1
ATOM 3233 C C . GLN B 1 76 ? 30.5 -20.141 -6.184 1 82.12 76 GLN B C 1
ATOM 3235 O O . GLN B 1 76 ? 31.219 -20.469 -7.129 1 82.12 76 GLN B O 1
ATOM 3240 N N . VAL B 1 77 ? 29.828 -19.172 -6.258 1 81 77 VAL B N 1
ATOM 3241 C CA . VAL B 1 77 ? 30.016 -18.109 -7.246 1 81 77 VAL B CA 1
ATOM 3242 C C . VAL B 1 77 ? 30.297 -16.781 -6.543 1 81 77 VAL B C 1
ATOM 3244 O O . VAL B 1 77 ? 29.469 -16.281 -5.793 1 81 77 VAL B O 1
ATOM 3247 N N . ALA B 1 78 ? 31.516 -16.266 -6.77 1 76.56 78 ALA B N 1
ATOM 3248 C CA . ALA B 1 78 ? 31.906 -15.023 -6.121 1 76.56 78 ALA B CA 1
ATOM 3249 C C . ALA B 1 78 ? 32.031 -13.891 -7.133 1 76.56 78 ALA B C 1
ATOM 3251 O O . ALA B 1 78 ? 32.031 -12.711 -6.758 1 76.56 78 ALA B O 1
ATOM 3252 N N . SER B 1 79 ? 32.062 -14.352 -8.422 1 79.88 79 SER B N 1
ATOM 3253 C CA . SER B 1 79 ? 32.344 -13.336 -9.438 1 79.88 79 SER B CA 1
ATOM 3254 C C . SER B 1 79 ? 31.031 -12.859 -10.086 1 79.88 79 SER B C 1
ATOM 3256 O O . SER B 1 79 ? 30.188 -13.68 -10.477 1 79.88 79 SER B O 1
ATOM 3258 N N . VAL B 1 80 ? 30.922 -11.523 -10.336 1 83.62 80 VAL B N 1
ATOM 3259 C CA . VAL B 1 80 ? 29.766 -10.898 -10.977 1 83.62 80 VAL B CA 1
ATOM 3260 C C . VAL B 1 80 ? 29.781 -11.211 -12.469 1 83.62 80 VAL B C 1
ATOM 3262 O O . VAL B 1 80 ? 28.766 -11.062 -13.148 1 83.62 80 VAL B O 1
ATOM 3265 N N . ALA B 1 81 ? 30.891 -11.727 -12.945 1 83.5 81 ALA B N 1
ATOM 3266 C CA . ALA B 1 81 ? 31.016 -12.016 -14.375 1 83.5 81 ALA B CA 1
ATOM 3267 C C . ALA B 1 81 ? 30.562 -13.438 -14.695 1 83.5 81 ALA B C 1
ATOM 3269 O O . ALA B 1 81 ? 30.484 -13.82 -15.859 1 83.5 81 ALA B O 1
ATOM 3270 N N . ASN B 1 82 ? 30.219 -14.188 -13.711 1 88.94 82 ASN B N 1
ATOM 3271 C CA . ASN B 1 82 ? 29.75 -15.555 -13.883 1 88.94 82 ASN B CA 1
ATOM 3272 C C . ASN B 1 82 ? 28.5 -15.609 -14.75 1 88.94 82 ASN B C 1
ATOM 3274 O O . ASN B 1 82 ? 27.594 -14.773 -14.609 1 88.94 82 ASN B O 1
ATOM 3278 N N . PRO B 1 83 ? 28.453 -16.547 -15.672 1 92.25 83 PRO B N 1
ATOM 3279 C CA . PRO B 1 83 ? 27.297 -16.656 -16.578 1 92.25 83 PRO B CA 1
ATOM 3280 C C . PRO B 1 83 ? 25.969 -16.797 -15.836 1 92.25 83 PRO B C 1
ATOM 3282 O O . PRO B 1 83 ? 24.953 -16.297 -16.297 1 92.25 83 PRO B O 1
ATOM 3285 N N . LEU B 1 84 ? 26 -17.422 -14.773 1 93.12 84 LEU B N 1
ATOM 3286 C CA . LEU B 1 84 ? 24.797 -17.578 -13.977 1 93.12 84 LEU B CA 1
ATOM 3287 C C . LEU B 1 84 ? 24.312 -16.219 -13.461 1 93.12 84 LEU B C 1
ATOM 3289 O O . LEU B 1 84 ? 23.109 -15.93 -13.477 1 93.12 84 LEU B O 1
ATOM 3293 N N . VAL B 1 85 ? 25.266 -15.414 -13.039 1 94.88 85 VAL B N 1
ATOM 3294 C CA . VAL B 1 85 ? 24.938 -14.078 -12.547 1 94.88 85 VAL B CA 1
ATOM 3295 C C . VAL B 1 85 ? 24.344 -13.242 -13.672 1 94.88 85 VAL B C 1
ATOM 3297 O O . VAL B 1 85 ? 23.312 -12.578 -13.492 1 94.88 85 VAL B O 1
ATOM 3300 N N . LYS B 1 86 ? 24.938 -13.312 -14.82 1 95.19 86 LYS B N 1
ATOM 3301 C CA . LYS B 1 86 ? 24.438 -12.578 -15.977 1 95.19 86 LYS B CA 1
ATOM 3302 C C . LYS B 1 86 ? 23.047 -13.039 -16.359 1 95.19 86 LYS B C 1
ATOM 3304 O O . LYS B 1 86 ? 22.188 -12.219 -16.703 1 95.19 86 LYS B O 1
ATOM 3309 N N . HIS B 1 87 ? 22.938 -14.352 -16.312 1 95.88 87 HIS B N 1
ATOM 3310 C CA . HIS B 1 87 ? 21.641 -14.938 -16.594 1 95.88 87 HIS B CA 1
ATOM 3311 C C . HIS B 1 87 ? 20.562 -14.398 -15.641 1 95.88 87 HIS B C 1
ATOM 3313 O O . HIS B 1 87 ? 19.516 -13.93 -16.078 1 95.88 87 HIS B O 1
ATOM 3319 N N . CYS B 1 88 ? 20.844 -14.344 -14.391 1 96 88 CYS B N 1
ATOM 3320 C CA . CYS B 1 88 ? 19.891 -13.891 -13.375 1 96 88 CYS B CA 1
ATOM 3321 C C . CYS B 1 88 ? 19.594 -12.406 -13.539 1 96 88 CYS B C 1
ATOM 3323 O O . CYS B 1 88 ? 18.438 -11.992 -13.422 1 96 88 CYS B O 1
ATOM 3325 N N . VAL B 1 89 ? 20.547 -11.641 -13.797 1 96.12 89 VAL B N 1
ATOM 3326 C CA . VAL B 1 89 ? 20.375 -10.203 -13.977 1 96.12 89 VAL B CA 1
ATOM 3327 C C . VAL B 1 89 ? 19.516 -9.945 -15.211 1 96.12 89 VAL B C 1
ATOM 3329 O O . VAL B 1 89 ? 18.625 -9.078 -15.188 1 96.12 89 VAL B O 1
ATOM 3332 N N . LYS B 1 90 ? 19.75 -10.703 -16.25 1 95.94 90 LYS B N 1
ATOM 3333 C CA . LYS B 1 90 ? 18.969 -10.555 -17.469 1 95.94 90 LYS B CA 1
ATOM 3334 C C . LYS B 1 90 ? 17.5 -10.938 -17.219 1 95.94 90 LYS B C 1
ATOM 3336 O O . LYS B 1 90 ? 16.594 -10.289 -17.75 1 95.94 90 LYS B O 1
ATOM 3341 N N . LEU B 1 91 ? 17.297 -12 -16.453 1 95.75 91 LEU B N 1
ATOM 3342 C CA . LEU B 1 91 ? 15.945 -12.391 -16.078 1 95.75 91 LEU B CA 1
ATOM 3343 C C . LEU B 1 91 ? 15.25 -11.258 -15.32 1 95.75 91 LEU B C 1
ATOM 3345 O O . LEU B 1 91 ? 14.062 -11.016 -15.516 1 95.75 91 LEU B O 1
ATOM 3349 N N . ARG B 1 92 ? 15.945 -10.562 -14.5 1 94.25 92 ARG B N 1
ATOM 3350 C CA . ARG B 1 92 ? 15.391 -9.492 -13.68 1 94.25 92 ARG B CA 1
ATOM 3351 C C . ARG B 1 92 ? 15.07 -8.266 -14.531 1 94.25 92 ARG B C 1
ATOM 3353 O O . ARG B 1 92 ? 14 -7.668 -14.398 1 94.25 92 ARG B O 1
ATOM 3360 N N . ASP B 1 93 ? 15.859 -8 -15.555 1 93.62 93 ASP B N 1
ATOM 3361 C CA . ASP B 1 93 ? 15.82 -6.719 -16.25 1 93.62 93 ASP B CA 1
ATOM 3362 C C . ASP B 1 93 ? 14.961 -6.805 -17.516 1 93.62 93 ASP B C 1
ATOM 3364 O O . ASP B 1 93 ? 14.391 -5.801 -17.953 1 93.62 93 ASP B O 1
ATOM 3368 N N . SER B 1 94 ? 14.898 -8.023 -18.094 1 94.5 94 SER B N 1
ATOM 3369 C CA . SER B 1 94 ? 14.281 -8.125 -19.422 1 94.5 94 SER B CA 1
ATOM 3370 C C . SER B 1 94 ? 13.023 -8.992 -19.375 1 94.5 94 SER B C 1
ATOM 3372 O O . SER B 1 94 ? 13.109 -10.211 -19.188 1 94.5 94 SER B O 1
ATOM 3374 N N . ALA B 1 95 ? 11.992 -8.367 -19.688 1 91.12 95 ALA B N 1
ATOM 3375 C CA . ALA B 1 95 ? 10.727 -9.102 -19.766 1 91.12 95 ALA B CA 1
ATOM 3376 C C . ALA B 1 95 ? 10.75 -10.117 -20.906 1 91.12 95 ALA B C 1
ATOM 3378 O O . ALA B 1 95 ? 10.258 -11.242 -20.75 1 91.12 95 ALA B O 1
ATOM 3379 N N . ALA B 1 96 ? 11.242 -9.68 -21.969 1 91.06 96 ALA B N 1
ATOM 3380 C CA . ALA B 1 96 ? 11.328 -10.555 -23.141 1 91.06 96 ALA B CA 1
ATOM 3381 C C . ALA B 1 96 ? 12.141 -11.805 -22.828 1 91.06 96 ALA B C 1
ATOM 3383 O O . ALA B 1 96 ? 11.758 -12.914 -23.203 1 91.06 96 ALA B O 1
ATOM 3384 N N . TYR B 1 97 ? 13.242 -11.586 -22.188 1 94.62 97 TYR B N 1
ATOM 3385 C CA . TYR B 1 97 ? 14.102 -12.711 -21.828 1 94.62 97 TYR B CA 1
ATOM 3386 C C . TYR B 1 97 ? 13.391 -13.656 -20.875 1 94.62 97 TYR B C 1
ATOM 3388 O O . TYR B 1 97 ? 13.461 -14.883 -21.031 1 94.62 97 TYR B O 1
ATOM 3396 N N . ARG B 1 98 ? 12.656 -13.172 -19.906 1 93.75 98 ARG B N 1
ATOM 3397 C CA . ARG B 1 98 ? 11.867 -13.984 -18.984 1 93.75 98 ARG B CA 1
ATOM 3398 C C . ARG B 1 98 ? 10.852 -14.836 -19.734 1 93.75 98 ARG B C 1
ATOM 3400 O O . ARG B 1 98 ? 10.711 -16.031 -19.453 1 93.75 98 ARG B O 1
ATOM 3407 N N . ARG B 1 99 ? 10.227 -14.273 -20.609 1 88.44 99 ARG B N 1
ATOM 3408 C CA . ARG B 1 99 ? 9.195 -14.977 -21.359 1 88.44 99 ARG B CA 1
ATOM 3409 C C . ARG B 1 99 ? 9.812 -16.047 -22.266 1 88.44 99 ARG B C 1
ATOM 3411 O O . ARG B 1 99 ? 9.266 -17.141 -22.375 1 88.44 99 ARG B O 1
ATOM 3418 N N . SER B 1 100 ? 10.891 -15.664 -22.891 1 91.88 100 SER B N 1
ATOM 3419 C CA . SER B 1 100 ? 11.555 -16.609 -23.766 1 91.88 100 SER B CA 1
ATOM 3420 C C . SER B 1 100 ? 12.062 -17.828 -23 1 91.88 100 SER B C 1
ATOM 3422 O O . SER B 1 100 ? 11.93 -18.953 -23.469 1 91.88 100 SER B O 1
ATOM 3424 N N . CYS B 1 101 ? 12.609 -17.609 -21.781 1 92.31 101 CYS B N 1
ATOM 3425 C CA . CYS B 1 101 ? 13.164 -18.688 -20.969 1 92.31 101 CYS B CA 1
ATOM 3426 C C . CYS B 1 101 ? 12.078 -19.344 -20.125 1 92.31 101 CYS B C 1
ATOM 3428 O O . CYS B 1 101 ? 12.281 -20.422 -19.562 1 92.31 101 CYS B O 1
ATOM 3430 N N . ARG B 1 102 ? 10.961 -18.625 -19.953 1 90.88 102 ARG B N 1
ATOM 3431 C CA . ARG B 1 102 ? 9.891 -19.047 -19.047 1 90.88 102 ARG B CA 1
ATOM 3432 C C . ARG B 1 102 ? 10.406 -19.25 -17.641 1 90.88 102 ARG B C 1
ATOM 3434 O O . ARG B 1 102 ? 10.102 -20.266 -17 1 90.88 102 ARG B O 1
ATOM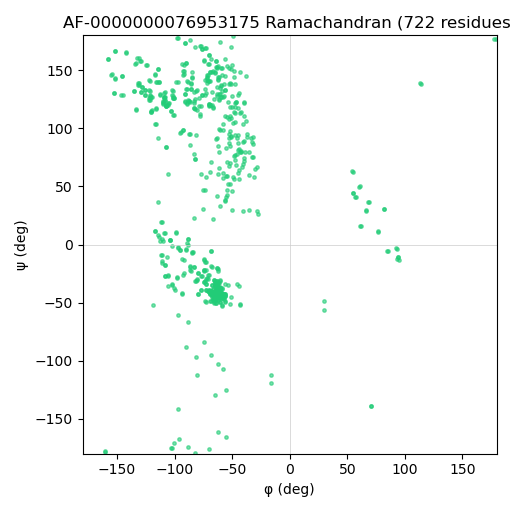 3441 N N . ARG B 1 103 ? 11.289 -18.281 -17.281 1 93.81 103 ARG B N 1
ATOM 3442 C CA . ARG B 1 103 ? 11.867 -18.281 -15.938 1 93.81 103 ARG B CA 1
ATOM 3443 C C . ARG B 1 103 ? 11.82 -16.891 -15.305 1 93.81 103 ARG B C 1
ATOM 3445 O O . ARG B 1 103 ? 11.695 -15.891 -16.016 1 93.81 103 ARG B O 1
ATOM 3452 N N . LEU B 1 104 ? 11.852 -16.891 -13.961 1 94.75 104 LEU B N 1
ATOM 3453 C CA . LEU B 1 104 ? 11.914 -15.625 -13.227 1 94.75 104 LEU B CA 1
ATOM 3454 C C . LEU B 1 104 ? 12.805 -15.758 -12 1 94.75 104 LEU B C 1
ATOM 3456 O O . LEU B 1 104 ? 13.195 -16.859 -11.625 1 94.75 104 LEU B O 1
ATOM 3460 N N . VAL B 1 105 ? 13.172 -14.617 -11.445 1 95.25 105 VAL B N 1
ATOM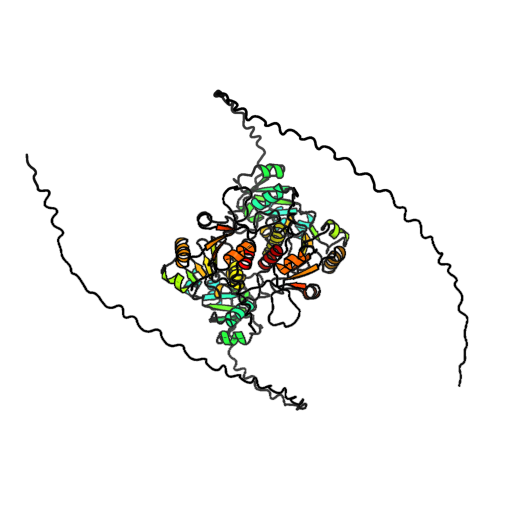 3461 C CA . VAL B 1 105 ? 13.992 -14.562 -10.234 1 95.25 105 VAL B CA 1
ATOM 3462 C C . VAL B 1 105 ? 13.133 -14.117 -9.055 1 95.25 105 VAL B C 1
ATOM 3464 O O . VAL B 1 105 ? 12.523 -13.047 -9.086 1 95.25 105 VAL B O 1
ATOM 3467 N N . LEU B 1 106 ? 13.023 -14.961 -8.062 1 94.12 106 LEU B N 1
ATOM 3468 C CA . LEU B 1 106 ? 12.32 -14.617 -6.832 1 94.12 106 LEU B CA 1
ATOM 3469 C C . LEU B 1 106 ? 13.305 -14.367 -5.695 1 94.12 106 LEU B C 1
ATOM 3471 O O . LEU B 1 106 ? 14.086 -15.25 -5.336 1 94.12 106 LEU B O 1
ATOM 3475 N N . VAL B 1 107 ? 13.188 -13.188 -5.18 1 92.75 107 VAL B N 1
ATOM 3476 C CA . VAL B 1 107 ? 14.133 -12.75 -4.156 1 92.75 107 VAL B CA 1
ATOM 3477 C C . VAL B 1 107 ? 13.484 -12.867 -2.777 1 92.75 107 VAL B C 1
ATOM 3479 O O . VAL B 1 107 ? 12.352 -12.43 -2.58 1 92.75 107 VAL B O 1
ATOM 3482 N N . GLY B 1 108 ? 14.195 -13.453 -1.828 1 89.75 108 GLY B N 1
ATOM 3483 C CA . GLY B 1 108 ? 13.766 -13.523 -0.443 1 89.75 108 GLY B CA 1
ATOM 3484 C C . GLY B 1 108 ? 13.461 -14.938 0.015 1 89.75 108 GLY B C 1
ATOM 3485 O O . GLY B 1 108 ? 12.82 -15.711 -0.703 1 89.75 108 GLY B O 1
ATOM 3486 N N . LEU B 1 109 ? 13.867 -15.242 1.212 1 87.75 109 LEU B N 1
ATOM 3487 C CA . LEU B 1 109 ? 13.703 -16.594 1.745 1 87.75 109 LEU B CA 1
ATOM 3488 C C . LEU B 1 109 ? 12.234 -16.875 2.033 1 87.75 109 LEU B C 1
ATOM 3490 O O . LEU B 1 109 ? 11.734 -17.953 1.69 1 87.75 109 LEU B O 1
ATOM 3494 N N . ALA B 1 110 ? 11.531 -15.953 2.545 1 83.56 110 ALA B N 1
ATOM 3495 C CA . ALA B 1 110 ? 10.148 -16.172 2.977 1 83.56 110 ALA B CA 1
ATOM 3496 C C . ALA B 1 110 ? 9.242 -16.469 1.785 1 83.56 110 ALA B C 1
ATOM 3498 O O . ALA B 1 110 ? 8.523 -17.469 1.773 1 83.56 110 ALA B O 1
ATOM 3499 N N . PRO B 1 111 ? 9.312 -15.656 0.776 1 88.38 111 PRO B N 1
ATOM 3500 C CA . PRO B 1 111 ? 8.453 -15.969 -0.368 1 88.38 111 PRO B CA 1
ATOM 3501 C C . PRO B 1 111 ? 8.836 -17.281 -1.051 1 88.38 111 PRO B C 1
ATOM 3503 O O . PRO B 1 111 ? 7.969 -18.016 -1.533 1 88.38 111 PRO B O 1
ATOM 3506 N N . ILE B 1 112 ? 10.102 -17.625 -1.098 1 90.5 112 ILE B N 1
ATOM 3507 C CA . ILE B 1 112 ? 10.547 -18.859 -1.718 1 90.5 112 ILE B CA 1
ATOM 3508 C C . ILE B 1 112 ? 9.992 -20.062 -0.948 1 90.5 112 ILE B C 1
ATOM 3510 O O . ILE B 1 112 ? 9.453 -21 -1.546 1 90.5 112 ILE B O 1
ATOM 3514 N N . LEU B 1 113 ? 10.086 -19.969 0.328 1 85.75 113 LEU B N 1
ATOM 3515 C CA . LEU B 1 113 ? 9.586 -21.047 1.172 1 85.75 113 LEU B CA 1
ATOM 3516 C C . LEU B 1 113 ? 8.078 -21.203 1.015 1 85.75 113 LEU B C 1
ATOM 3518 O O . LEU B 1 113 ? 7.578 -22.328 0.942 1 85.75 113 LEU B O 1
ATOM 3522 N N . GLU B 1 114 ? 7.457 -20.125 0.916 1 83.38 114 GLU B N 1
ATOM 3523 C CA . GLU B 1 114 ? 6.004 -20.156 0.784 1 83.38 114 GLU B CA 1
ATOM 3524 C C . GLU B 1 114 ? 5.582 -20.828 -0.523 1 83.38 114 GLU B C 1
ATOM 3526 O O . GLU B 1 114 ? 4.711 -21.688 -0.529 1 83.38 114 GLU B O 1
ATOM 3531 N N . ILE B 1 115 ? 6.184 -20.484 -1.534 1 86.19 115 ILE B N 1
ATOM 3532 C CA . ILE B 1 115 ? 5.848 -21.016 -2.848 1 86.19 115 ILE B CA 1
ATOM 3533 C C . ILE B 1 115 ? 6.184 -22.5 -2.9 1 86.19 115 ILE B C 1
ATOM 3535 O O . ILE B 1 115 ? 5.422 -23.297 -3.453 1 86.19 115 ILE B O 1
ATOM 3539 N N . CYS B 1 116 ? 7.242 -22.844 -2.293 1 84.06 116 CYS B N 1
ATOM 3540 C CA . CYS B 1 116 ? 7.664 -24.234 -2.283 1 84.06 116 CYS B CA 1
ATOM 3541 C C . CYS B 1 116 ? 6.723 -25.094 -1.441 1 84.06 116 CYS B C 1
ATOM 3543 O O . CYS B 1 116 ? 6.391 -26.219 -1.817 1 84.06 116 CYS B O 1
ATOM 3545 N N . ARG B 1 117 ? 6.359 -24.516 -0.392 1 80.19 117 ARG B N 1
ATOM 3546 C CA . ARG B 1 117 ? 5.449 -25.234 0.495 1 80.19 117 ARG B CA 1
ATOM 3547 C C . ARG B 1 117 ? 4.113 -25.5 -0.188 1 80.19 117 ARG B C 1
ATOM 3549 O O . ARG B 1 117 ? 3.475 -26.531 0.062 1 80.19 117 ARG B O 1
ATOM 3556 N N . LEU B 1 118 ? 3.758 -24.641 -1.022 1 81.69 118 LEU B N 1
ATOM 3557 C CA . LEU B 1 118 ? 2.492 -24.766 -1.733 1 81.69 118 LEU B CA 1
ATOM 3558 C C . LEU B 1 118 ? 2.656 -25.656 -2.969 1 81.69 118 LEU B C 1
ATOM 3560 O O . LEU B 1 118 ? 1.669 -26.016 -3.617 1 81.69 118 LEU B O 1
ATOM 3564 N N . GLY B 1 119 ? 3.85 -26.031 -3.297 1 79.31 119 GLY B N 1
ATOM 3565 C CA . GLY B 1 119 ? 4.105 -26.875 -4.449 1 79.31 119 GLY B CA 1
ATOM 3566 C C . GLY B 1 119 ? 3.777 -26.203 -5.77 1 79.31 119 GLY B C 1
ATOM 3567 O O . GLY B 1 119 ? 3.428 -26.875 -6.742 1 79.31 119 GLY B O 1
ATOM 3568 N N . LEU B 1 120 ? 3.887 -24.922 -5.828 1 76.44 120 LEU B N 1
ATOM 3569 C CA . LEU B 1 120 ? 3.371 -24.172 -6.969 1 76.44 120 LEU B CA 1
ATOM 3570 C C . LEU B 1 120 ? 4.457 -23.984 -8.023 1 76.44 120 LEU B C 1
ATOM 3572 O O . LEU B 1 120 ? 4.152 -23.734 -9.195 1 76.44 120 LEU B O 1
ATOM 3576 N N . ALA B 1 121 ? 5.676 -24 -7.613 1 71.94 121 ALA B N 1
ATOM 3577 C CA . ALA B 1 121 ? 6.727 -23.766 -8.594 1 71.94 121 ALA B CA 1
ATOM 3578 C C . ALA B 1 121 ? 7.977 -24.578 -8.281 1 71.94 121 ALA B C 1
ATOM 3580 O O . ALA B 1 121 ? 8.32 -24.781 -7.109 1 71.94 121 ALA B O 1
ATOM 3581 N N . ALA B 1 122 ? 8.578 -24.969 -9.359 1 80.75 122 ALA B N 1
ATOM 3582 C CA . ALA B 1 122 ? 9.844 -25.688 -9.234 1 80.75 122 ALA B CA 1
ATOM 3583 C C . ALA B 1 122 ? 11.023 -24.719 -9.227 1 80.75 122 ALA B C 1
ATOM 3585 O O . ALA B 1 122 ? 11.016 -23.703 -9.93 1 80.75 122 ALA B O 1
ATOM 3586 N N . ILE B 1 123 ? 11.93 -25.078 -8.383 1 88.19 123 ILE B N 1
ATOM 3587 C CA . ILE B 1 123 ? 13.156 -24.281 -8.312 1 88.19 123 ILE B CA 1
ATOM 3588 C C . ILE B 1 123 ? 14.18 -24.844 -9.305 1 88.19 123 ILE B C 1
ATOM 3590 O O . ILE B 1 123 ? 14.5 -26.031 -9.273 1 88.19 123 ILE B O 1
ATOM 3594 N N . ASP B 1 124 ? 14.609 -24.031 -10.195 1 90.12 124 ASP B N 1
ATOM 3595 C CA . ASP B 1 124 ? 15.688 -24.406 -11.102 1 90.12 124 ASP B CA 1
ATOM 3596 C C . ASP B 1 124 ? 17.047 -24.281 -10.422 1 90.12 124 ASP B C 1
ATOM 3598 O O . ASP B 1 124 ? 17.922 -25.125 -10.609 1 90.12 124 ASP B O 1
ATOM 3602 N N . CYS B 1 125 ? 17.156 -23.188 -9.711 1 92.12 125 CYS B N 1
ATOM 3603 C CA . CYS B 1 125 ? 18.422 -22.891 -9.031 1 92.12 125 CYS B CA 1
ATOM 3604 C C . CYS B 1 125 ? 18.188 -22.031 -7.793 1 92.12 125 CYS B C 1
ATOM 3606 O O . CYS B 1 125 ? 17.375 -21.094 -7.828 1 92.12 125 CYS B O 1
ATOM 3608 N N . LEU B 1 126 ? 18.781 -22.484 -6.695 1 92.88 126 LEU B N 1
ATOM 3609 C CA . LEU B 1 126 ? 18.703 -21.734 -5.445 1 92.88 126 LEU B CA 1
ATOM 3610 C C . LEU B 1 126 ? 20.047 -21.078 -5.117 1 92.88 126 LEU B C 1
ATOM 3612 O O . LEU B 1 126 ? 21.062 -21.75 -5.023 1 92.88 126 LEU B O 1
ATOM 3616 N N . LEU B 1 127 ? 20.047 -19.797 -5.016 1 93.31 127 LEU B N 1
ATOM 3617 C CA . LEU B 1 127 ? 21.234 -19.031 -4.633 1 93.31 127 LEU B CA 1
ATOM 3618 C C . LEU B 1 127 ? 21.156 -18.609 -3.17 1 93.31 127 LEU B C 1
ATOM 3620 O O . LEU B 1 127 ? 20.188 -17.984 -2.75 1 93.31 127 LEU B O 1
ATOM 3624 N N . LEU B 1 128 ? 22.156 -18.938 -2.443 1 91.81 128 LEU B N 1
ATOM 3625 C CA . LEU B 1 128 ? 22.203 -18.609 -1.024 1 91.81 128 LEU B CA 1
ATOM 3626 C C . LEU B 1 128 ? 23.438 -17.766 -0.713 1 91.81 128 LEU B C 1
ATOM 3628 O O . LEU B 1 128 ? 24.5 -17.953 -1.311 1 91.81 128 LEU B O 1
ATOM 3632 N N . LEU B 1 129 ? 23.172 -16.828 0.174 1 90.25 129 LEU B N 1
ATOM 3633 C CA . LEU B 1 129 ? 24.328 -16.062 0.654 1 90.25 129 LEU B CA 1
ATOM 3634 C C . LEU B 1 129 ? 25.328 -16.984 1.353 1 90.25 129 LEU B C 1
ATOM 3636 O O . LEU B 1 129 ? 24.938 -17.859 2.123 1 90.25 129 LEU B O 1
ATOM 3640 N N . ASP B 1 130 ? 26.547 -16.625 1.125 1 87.06 130 ASP B N 1
ATOM 3641 C CA . ASP B 1 130 ? 27.609 -17.422 1.744 1 87.06 130 ASP B CA 1
ATOM 3642 C C . ASP B 1 130 ? 27.484 -17.422 3.266 1 87.06 130 ASP B C 1
ATOM 3644 O O . ASP B 1 130 ? 27.312 -16.375 3.881 1 87.06 130 ASP B O 1
ATOM 3648 N N . GLY B 1 131 ? 27.453 -18.594 3.848 1 82.5 131 GLY B N 1
ATOM 3649 C CA . GLY B 1 131 ? 27.328 -18.703 5.293 1 82.5 131 GLY B CA 1
ATOM 3650 C C . GLY B 1 131 ? 25.891 -18.891 5.758 1 82.5 131 GLY B C 1
ATOM 3651 O O . GLY B 1 131 ? 25.656 -19.203 6.926 1 82.5 131 GLY B O 1
ATOM 3652 N N . ALA B 1 132 ? 25.031 -18.656 4.84 1 82.5 132 ALA B N 1
ATOM 3653 C CA . ALA B 1 132 ? 23.625 -18.812 5.215 1 82.5 132 ALA B CA 1
ATOM 3654 C C . ALA B 1 132 ? 23.266 -20.297 5.348 1 82.5 132 ALA B C 1
ATOM 3656 O O . ALA B 1 132 ? 23.812 -21.141 4.648 1 82.5 132 ALA B O 1
ATOM 3657 N N . GLU B 1 133 ? 22.453 -20.578 6.324 1 79.06 133 GLU B N 1
ATOM 3658 C CA . GLU B 1 133 ? 21.938 -21.938 6.484 1 79.06 133 GLU B CA 1
ATOM 3659 C C . GLU B 1 133 ? 20.734 -22.188 5.594 1 79.06 133 GLU B C 1
ATOM 3661 O O . GLU B 1 133 ? 19.891 -21.297 5.418 1 79.06 133 GLU B O 1
ATOM 3666 N N . VAL B 1 134 ? 20.828 -23.266 4.926 1 72.5 134 VAL B N 1
ATOM 3667 C CA . VAL B 1 134 ? 19.703 -23.625 4.066 1 72.5 134 VAL B CA 1
ATOM 3668 C C . VAL B 1 134 ? 18.625 -24.344 4.891 1 72.5 134 VAL B C 1
ATOM 3670 O O . VAL B 1 134 ? 18.922 -25.375 5.52 1 72.5 134 VAL B O 1
ATOM 3673 N N . PRO B 1 135 ? 17.422 -23.75 4.871 1 75.38 135 PRO B N 1
ATOM 3674 C CA . PRO B 1 135 ? 16.375 -24.594 5.453 1 75.38 135 PRO B CA 1
ATOM 3675 C C . PRO B 1 135 ? 16.25 -25.953 4.742 1 75.38 135 PRO B C 1
ATOM 3677 O O . PRO B 1 135 ? 16.328 -26.016 3.514 1 75.38 135 PRO B O 1
ATOM 3680 N N . GLY B 1 136 ? 16.297 -27.062 5.461 1 75 136 GLY B N 1
ATOM 3681 C CA . GLY B 1 136 ? 16.25 -28.406 4.922 1 75 136 GLY B CA 1
ATOM 3682 C C . GLY B 1 136 ? 15.188 -28.578 3.842 1 75 136 GLY B C 1
ATOM 3683 O O . GLY B 1 136 ? 15.445 -29.203 2.809 1 75 136 GLY B O 1
ATOM 3684 N N . GLU B 1 137 ? 14.117 -27.922 4.016 1 78.44 137 GLU B N 1
ATOM 3685 C CA . GLU B 1 137 ? 13.008 -28.016 3.076 1 78.44 137 GLU B CA 1
ATOM 3686 C C . GLU B 1 137 ? 13.398 -27.469 1.703 1 78.44 137 GLU B C 1
ATOM 3688 O O . GLU B 1 137 ? 13.008 -28.031 0.676 1 78.44 137 GLU B O 1
ATOM 3693 N N . LEU B 1 138 ? 14.227 -26.516 1.666 1 82.69 138 LEU B N 1
ATOM 3694 C CA . LEU B 1 138 ? 14.586 -25.859 0.409 1 82.69 138 LEU B CA 1
ATOM 3695 C C . LEU B 1 138 ? 15.633 -26.688 -0.341 1 82.69 138 LEU B C 1
ATOM 3697 O O . LEU B 1 138 ? 15.656 -26.688 -1.573 1 82.69 138 LEU B O 1
ATOM 3701 N N . HIS B 1 139 ? 16.406 -27.344 0.445 1 78.12 139 HIS B N 1
ATOM 3702 C CA . HIS B 1 139 ? 17.422 -28.188 -0.183 1 78.12 139 HIS B CA 1
ATOM 3703 C C . HIS B 1 139 ? 16.781 -29.297 -1.004 1 78.12 139 HIS B C 1
ATOM 3705 O O . HIS B 1 139 ? 17.188 -29.547 -2.143 1 78.12 139 HIS B O 1
ATOM 3711 N N . GLU B 1 140 ? 15.82 -29.844 -0.494 1 77.81 140 GLU B N 1
ATOM 3712 C CA . GLU B 1 140 ? 15.125 -30.922 -1.17 1 77.81 140 GLU B CA 1
ATOM 3713 C C . GLU B 1 140 ? 14.352 -30.422 -2.383 1 77.81 140 GLU B C 1
ATOM 3715 O O . GLU B 1 140 ? 14.367 -31.047 -3.443 1 77.81 140 GLU B O 1
ATOM 3720 N N . LEU B 1 141 ? 13.773 -29.281 -2.215 1 80 141 LEU B N 1
ATOM 3721 C CA . LEU B 1 141 ? 12.906 -28.75 -3.254 1 80 141 LEU B CA 1
ATOM 3722 C C . LEU B 1 141 ? 13.719 -28.234 -4.434 1 80 141 LEU B C 1
ATOM 3724 O O . LEU B 1 141 ? 13.227 -28.188 -5.562 1 80 141 LEU B O 1
ATOM 3728 N N . SER B 1 142 ? 14.938 -27.906 -4.203 1 81 142 SER B N 1
ATOM 3729 C CA . SER B 1 142 ? 15.797 -27.391 -5.266 1 81 142 SER B CA 1
ATOM 3730 C C . SER B 1 142 ? 16.5 -28.531 -5.996 1 81 142 SER B C 1
ATOM 3732 O O . SER B 1 142 ? 17.281 -28.281 -6.922 1 81 142 SER B O 1
ATOM 3734 N N . GLY B 1 143 ? 16.234 -29.75 -5.559 1 77.94 143 GLY B N 1
ATOM 3735 C CA . GLY B 1 143 ? 16.906 -30.875 -6.164 1 77.94 143 GLY B CA 1
ATOM 3736 C C . GLY B 1 143 ? 18.422 -30.844 -5.996 1 77.94 143 GLY B C 1
ATOM 3737 O O . GLY B 1 143 ? 19.156 -31.344 -6.844 1 77.94 143 GLY B O 1
ATOM 3738 N N . GLY B 1 144 ? 18.812 -30.078 -5.137 1 78.38 144 GLY B N 1
ATOM 3739 C CA . GLY B 1 144 ? 20.25 -30.016 -4.859 1 78.38 144 GLY B CA 1
ATOM 3740 C C . GLY B 1 144 ? 20.969 -28.953 -5.656 1 78.38 144 GLY B C 1
ATOM 3741 O O . GLY B 1 144 ? 22.172 -28.75 -5.496 1 78.38 144 GLY B O 1
ATOM 3742 N N . ASN B 1 145 ? 20.281 -28.297 -6.488 1 87.62 145 ASN B N 1
ATOM 3743 C CA . ASN B 1 145 ? 20.922 -27.234 -7.266 1 87.62 145 ASN B CA 1
ATOM 3744 C C . ASN B 1 145 ? 21 -25.938 -6.477 1 87.62 145 ASN B C 1
ATOM 3746 O O . ASN B 1 145 ? 20.281 -24.984 -6.758 1 87.62 145 ASN B O 1
ATOM 3750 N N . VAL B 1 146 ? 21.922 -25.969 -5.523 1 90.38 146 VAL B N 1
ATOM 3751 C CA . VAL B 1 146 ? 22.141 -24.844 -4.629 1 90.38 146 VAL B CA 1
ATOM 3752 C C . VAL B 1 146 ? 23.516 -24.219 -4.898 1 90.38 146 VAL B C 1
ATOM 3754 O O . VAL B 1 146 ? 24.516 -24.938 -4.988 1 90.38 146 VAL B O 1
ATOM 3757 N N . VAL B 1 147 ? 23.547 -22.953 -5.082 1 92.06 147 VAL B N 1
ATOM 3758 C CA . VAL B 1 147 ? 24.781 -22.203 -5.32 1 92.06 147 VAL B CA 1
ATOM 3759 C C . VAL B 1 147 ? 24.969 -21.156 -4.227 1 92.06 147 VAL B C 1
ATOM 3761 O O . VAL B 1 147 ? 24.062 -20.375 -3.941 1 92.06 147 VAL B O 1
ATOM 3764 N N . TYR B 1 148 ? 26.078 -21.141 -3.604 1 91.69 148 TYR B N 1
ATOM 3765 C CA . TYR B 1 148 ? 26.406 -20.125 -2.611 1 91.69 148 TYR B CA 1
ATOM 3766 C C . TYR B 1 148 ? 27.094 -18.938 -3.26 1 91.69 148 TYR B C 1
ATOM 3768 O O . TYR B 1 148 ? 28.016 -19.109 -4.074 1 91.69 148 TYR B O 1
ATOM 3776 N N . VAL B 1 149 ? 26.625 -17.781 -2.877 1 92.81 149 VAL B N 1
ATOM 3777 C CA . VAL B 1 149 ? 27.125 -16.594 -3.562 1 92.81 149 VAL B CA 1
ATOM 3778 C C . VAL B 1 149 ? 27.594 -15.555 -2.537 1 92.81 149 VAL B C 1
ATOM 3780 O O . VAL B 1 149 ? 27.156 -15.57 -1.385 1 92.81 149 VAL B O 1
ATOM 3783 N N . SER B 1 150 ? 28.484 -14.641 -3 1 90.31 150 SER B N 1
ATOM 3784 C CA . SER B 1 150 ? 28.969 -13.555 -2.154 1 90.31 150 SER B CA 1
ATOM 3785 C C . SER B 1 150 ? 27.922 -12.461 -1.997 1 90.31 150 SER B C 1
ATOM 3787 O O . SER B 1 150 ? 26.938 -12.422 -2.74 1 90.31 150 SER B O 1
ATOM 3789 N N . ALA B 1 151 ? 28.203 -11.594 -1.082 1 88.62 151 ALA B N 1
ATOM 3790 C CA . ALA B 1 151 ? 27.297 -10.461 -0.844 1 88.62 151 ALA B CA 1
ATOM 3791 C C . ALA B 1 151 ? 27.234 -9.547 -2.066 1 88.62 151 ALA B C 1
ATOM 3793 O O . ALA B 1 151 ? 26.172 -9.008 -2.387 1 88.62 151 ALA B O 1
ATOM 3794 N N . THR B 1 152 ? 28.328 -9.453 -2.705 1 89.88 152 THR B N 1
ATOM 3795 C CA . THR B 1 152 ? 28.406 -8.602 -3.893 1 89.88 152 THR B CA 1
ATOM 3796 C C . THR B 1 152 ? 27.547 -9.18 -5.016 1 89.88 152 THR B C 1
ATOM 3798 O O . THR B 1 152 ? 26.812 -8.445 -5.684 1 89.88 152 THR B O 1
ATOM 3801 N N . VAL B 1 153 ? 27.656 -10.477 -5.152 1 92.25 153 VAL B N 1
ATOM 3802 C CA . VAL B 1 153 ? 26.875 -11.148 -6.184 1 92.25 153 VAL B CA 1
ATOM 3803 C C . VAL B 1 153 ? 25.391 -11.094 -5.832 1 92.25 153 VAL B C 1
ATOM 3805 O O . VAL B 1 153 ? 24.547 -10.828 -6.695 1 92.25 153 VAL B O 1
ATOM 3808 N N . MET B 1 154 ? 25.094 -11.273 -4.621 1 92.12 154 MET B N 1
ATOM 3809 C CA . MET B 1 154 ? 23.719 -11.219 -4.148 1 92.12 154 MET B CA 1
ATOM 3810 C C . MET B 1 154 ? 23.094 -9.852 -4.434 1 92.12 154 MET B C 1
ATOM 3812 O O . MET B 1 154 ? 21.969 -9.773 -4.906 1 92.12 154 MET B O 1
ATOM 3816 N N . LYS B 1 155 ? 23.797 -8.867 -4.172 1 91.06 155 LYS B N 1
ATOM 3817 C CA . LYS B 1 155 ? 23.344 -7.504 -4.41 1 91.06 155 LYS B CA 1
ATOM 3818 C C . LYS B 1 155 ? 23.094 -7.258 -5.898 1 91.06 155 LYS B C 1
ATOM 3820 O O . LYS B 1 155 ? 22.078 -6.676 -6.273 1 91.06 155 LYS B O 1
ATOM 3825 N N . LYS B 1 156 ? 23.953 -7.691 -6.68 1 91.75 156 LYS B N 1
ATOM 3826 C CA . LYS B 1 156 ? 23.844 -7.508 -8.125 1 91.75 156 LYS B CA 1
ATOM 3827 C C . LYS B 1 156 ? 22.594 -8.211 -8.672 1 91.75 156 LYS B C 1
ATOM 3829 O O . LYS B 1 156 ? 21.844 -7.633 -9.461 1 91.75 156 LYS B O 1
ATOM 3834 N N . ILE B 1 157 ? 22.406 -9.43 -8.203 1 93.56 157 ILE B N 1
ATOM 3835 C CA . ILE B 1 157 ? 21.312 -10.234 -8.734 1 93.56 157 ILE B CA 1
ATOM 3836 C C . ILE B 1 157 ? 19.984 -9.688 -8.211 1 93.56 157 ILE B C 1
ATOM 3838 O O . ILE B 1 157 ? 19 -9.602 -8.953 1 93.56 157 ILE B O 1
ATOM 3842 N N . SER B 1 158 ? 19.922 -9.281 -6.992 1 91.88 158 SER B N 1
ATOM 3843 C CA . SER B 1 158 ? 18.688 -8.828 -6.383 1 91.88 158 SER B CA 1
ATOM 3844 C C . SER B 1 158 ? 18.281 -7.445 -6.891 1 91.88 158 SER B C 1
ATOM 3846 O O . SER B 1 158 ? 17.109 -7.102 -6.91 1 91.88 158 SER B O 1
ATOM 3848 N N . GLY B 1 159 ? 19.234 -6.641 -7.203 1 87 159 GLY B N 1
ATOM 3849 C CA . GLY B 1 159 ? 18.969 -5.27 -7.605 1 87 159 GLY B CA 1
ATOM 3850 C C . GLY B 1 159 ? 18.625 -4.359 -6.441 1 87 159 GLY B C 1
ATOM 3851 O O . GLY B 1 159 ? 18.172 -3.229 -6.641 1 87 159 GLY B O 1
ATOM 3852 N N . MET B 1 160 ? 18.812 -4.766 -5.273 1 82.75 160 MET B N 1
ATOM 3853 C CA . MET B 1 160 ? 18.469 -3.988 -4.086 1 82.75 160 MET B CA 1
ATOM 3854 C C . MET B 1 160 ? 19.672 -3.182 -3.607 1 82.75 160 MET B C 1
ATOM 3856 O O . MET B 1 160 ? 20.812 -3.535 -3.896 1 82.75 160 MET B O 1
ATOM 3860 N N . GLN B 1 161 ? 19.312 -2.105 -2.912 1 73.81 161 GLN B N 1
ATOM 3861 C CA . GLN B 1 161 ? 20.375 -1.268 -2.381 1 73.81 161 GLN B CA 1
ATOM 3862 C C . GLN B 1 161 ? 21 -1.895 -1.138 1 73.81 161 GLN B C 1
ATOM 3864 O O . GLN B 1 161 ? 22.219 -1.784 -0.919 1 73.81 161 GLN B O 1
ATOM 3869 N N . SER B 1 162 ? 20.156 -2.469 -0.359 1 69.81 162 SER B N 1
ATOM 3870 C CA . SER B 1 162 ? 20.641 -3.18 0.823 1 69.81 162 SER B CA 1
ATOM 3871 C C . SER B 1 162 ? 20.203 -4.645 0.8 1 69.81 162 SER B C 1
ATOM 3873 O O . SER B 1 162 ? 19.094 -4.965 0.359 1 69.81 162 SER B O 1
ATOM 3875 N N . VAL B 1 163 ? 21.219 -5.5 1.081 1 62.91 163 VAL B N 1
ATOM 3876 C CA . VAL B 1 163 ? 20.922 -6.926 1.021 1 62.91 163 VAL B CA 1
ATOM 3877 C C . VAL B 1 163 ? 20.969 -7.523 2.424 1 62.91 163 VAL B C 1
ATOM 3879 O O . VAL B 1 163 ? 21.062 -8.742 2.584 1 62.91 163 VAL B O 1
ATOM 3882 N N . ASP B 1 164 ? 20.859 -6.695 3.406 1 61.31 164 ASP B N 1
ATOM 3883 C CA . ASP B 1 164 ? 21.031 -7.199 4.77 1 61.31 164 ASP B CA 1
ATOM 3884 C C . ASP B 1 164 ? 19.953 -8.234 5.102 1 61.31 164 ASP B C 1
ATOM 3886 O O . ASP B 1 164 ? 20.219 -9.188 5.84 1 61.31 164 ASP B O 1
ATOM 3890 N N . SER B 1 165 ? 18.906 -8.125 4.34 1 66 165 SER B N 1
ATOM 3891 C CA . SER B 1 165 ? 17.828 -9.039 4.711 1 66 165 SER B CA 1
ATOM 3892 C C . SER B 1 165 ? 17.578 -10.062 3.611 1 66 165 SER B C 1
ATOM 3894 O O . SER B 1 165 ? 16.594 -10.812 3.676 1 66 165 SER B O 1
ATOM 3896 N N . THR B 1 166 ? 18.531 -10.016 2.615 1 74.56 166 THR B N 1
ATOM 3897 C CA . THR B 1 166 ? 18.328 -10.953 1.516 1 74.56 166 THR B CA 1
ATOM 3898 C C . THR B 1 166 ? 19.25 -12.164 1.665 1 74.56 166 THR B C 1
ATOM 3900 O O . THR B 1 166 ? 20.453 -12.062 1.455 1 74.56 166 THR B O 1
ATOM 3903 N N . GLU B 1 167 ? 18.625 -13.336 1.956 1 82.06 167 GLU B N 1
ATOM 3904 C CA . GLU B 1 167 ? 19.406 -14.539 2.227 1 82.06 167 GLU B CA 1
ATOM 3905 C C . GLU B 1 167 ? 19.297 -15.531 1.075 1 82.06 167 GLU B C 1
ATOM 3907 O O . GLU B 1 167 ? 20.141 -16.422 0.934 1 82.06 167 GLU B O 1
ATOM 3912 N N . ALA B 1 168 ? 18.344 -15.352 0.283 1 91.44 168 ALA B N 1
ATOM 3913 C CA . ALA B 1 168 ? 18.125 -16.375 -0.731 1 91.44 168 ALA B CA 1
ATOM 3914 C C . ALA B 1 168 ? 17.469 -15.781 -1.977 1 91.44 168 ALA B C 1
ATOM 3916 O O . ALA B 1 168 ? 16.656 -14.859 -1.88 1 91.44 168 ALA B O 1
ATOM 3917 N N . ILE B 1 169 ? 17.891 -16.297 -3.098 1 94.19 169 ILE B N 1
ATOM 3918 C CA . ILE B 1 169 ? 17.281 -16 -4.387 1 94.19 169 ILE B CA 1
ATOM 3919 C C . ILE B 1 169 ? 17.016 -17.312 -5.145 1 94.19 169 ILE B C 1
ATOM 3921 O O . ILE B 1 169 ? 17.859 -18.203 -5.148 1 94.19 169 ILE B O 1
ATOM 3925 N N . ALA B 1 170 ? 15.898 -17.422 -5.789 1 94.31 170 ALA B N 1
ATOM 3926 C CA . ALA B 1 170 ? 15.562 -18.625 -6.543 1 94.31 170 ALA B CA 1
ATOM 3927 C C . ALA B 1 170 ? 15.211 -18.297 -7.988 1 94.31 170 ALA B C 1
ATOM 3929 O O . ALA B 1 170 ? 14.523 -17.297 -8.25 1 94.31 170 ALA B O 1
ATOM 3930 N N . VAL B 1 171 ? 15.781 -19.031 -8.828 1 94.69 171 VAL B N 1
ATOM 3931 C CA . VAL B 1 171 ? 15.297 -19.031 -10.211 1 94.69 171 VAL B CA 1
ATOM 3932 C C . VAL B 1 171 ? 14.188 -20.078 -10.359 1 94.69 171 VAL B C 1
ATOM 3934 O O . VAL B 1 171 ? 14.391 -21.25 -10.078 1 94.69 171 VAL B O 1
ATOM 3937 N N . MET B 1 172 ? 13.07 -19.578 -10.828 1 93 172 MET B N 1
ATOM 3938 C CA . MET B 1 172 ? 11.898 -20.438 -10.875 1 93 172 MET B CA 1
ATOM 3939 C C . MET B 1 172 ? 11.227 -20.375 -12.242 1 93 172 MET B C 1
ATOM 3941 O O . MET B 1 172 ? 11.461 -19.438 -13.008 1 93 172 MET B O 1
ATOM 3945 N N . HIS B 1 173 ? 10.414 -21.453 -12.453 1 90.12 173 HIS B N 1
ATOM 3946 C CA . HIS B 1 173 ? 9.594 -21.438 -13.656 1 90.12 173 HIS B CA 1
ATOM 3947 C C . HIS B 1 173 ? 8.469 -20.422 -13.547 1 90.12 173 HIS B C 1
ATOM 3949 O O . HIS B 1 173 ? 7.871 -20.266 -12.484 1 90.12 173 HIS B O 1
ATOM 3955 N N . MET B 1 174 ? 8.211 -19.781 -14.617 1 88.31 174 MET B N 1
ATOM 3956 C CA . MET B 1 174 ? 7.031 -18.922 -14.664 1 88.31 174 MET B CA 1
ATOM 3957 C C . MET B 1 174 ? 5.754 -19.734 -14.547 1 88.31 174 MET B C 1
ATOM 3959 O O . MET B 1 174 ? 5.699 -20.875 -15.016 1 88.31 174 MET B O 1
ATOM 3963 N N . PRO B 1 175 ? 4.805 -19.094 -13.945 1 83.44 175 PRO B N 1
ATOM 3964 C CA . PRO B 1 175 ? 3.57 -19.875 -13.781 1 83.44 175 PRO B CA 1
ATOM 3965 C C . PRO B 1 175 ? 2.889 -20.188 -15.109 1 83.44 175 PRO B C 1
ATOM 3967 O O . PRO B 1 175 ? 2.971 -19.391 -16.047 1 83.44 175 PRO B O 1
ATOM 3970 N N . LYS B 1 176 ? 2.191 -21.359 -15.148 1 72.88 176 LYS B N 1
ATOM 3971 C CA . LYS B 1 176 ? 1.476 -21.797 -16.344 1 72.88 176 LYS B CA 1
ATOM 3972 C C . LYS B 1 176 ? 0.241 -20.938 -16.594 1 72.88 176 LYS B C 1
ATOM 3974 O O . LYS B 1 176 ? -0.18 -20.766 -17.734 1 72.88 176 LYS B O 1
ATOM 3979 N N . HIS B 1 177 ? -0.219 -20.422 -15.523 1 67.44 177 HIS B N 1
ATOM 3980 C CA . HIS B 1 177 ? -1.503 -19.734 -15.602 1 67.44 177 HIS B CA 1
ATOM 3981 C C . HIS B 1 177 ? -1.32 -18.266 -15.969 1 67.44 177 HIS B C 1
ATOM 3983 O O . HIS B 1 177 ? -2.271 -17.484 -15.906 1 67.44 177 HIS B O 1
ATOM 3989 N N . PHE B 1 178 ? -0.153 -17.891 -16.234 1 71 178 PHE B N 1
ATOM 3990 C CA . PHE B 1 178 ? 0.016 -16.578 -16.828 1 71 178 PHE B CA 1
ATOM 3991 C C . PHE B 1 178 ? -0.261 -16.609 -18.328 1 71 178 PHE B C 1
ATOM 3993 O O . PHE B 1 178 ? 0.353 -17.391 -19.062 1 71 178 PHE B O 1
ATOM 4000 N N . CYS B 1 179 ? -1.354 -15.852 -18.688 1 70.88 179 CYS B N 1
ATOM 4001 C CA . CYS B 1 179 ? -1.735 -15.836 -20.094 1 70.88 179 CYS B CA 1
ATOM 4002 C C . CYS B 1 179 ? -1.69 -14.422 -20.656 1 70.88 179 CYS B C 1
ATOM 4004 O O . CYS B 1 179 ? -2.27 -13.5 -20.078 1 70.88 179 CYS B O 1
ATOM 4006 N N . ASP B 1 180 ? -0.828 -14.156 -21.562 1 70.38 180 ASP B N 1
ATOM 4007 C CA . ASP B 1 180 ? -0.805 -12.906 -22.312 1 70.38 180 ASP B CA 1
ATOM 4008 C C . ASP B 1 180 ? -1.591 -13.031 -23.609 1 70.38 180 ASP B C 1
ATOM 4010 O O . ASP B 1 180 ? -1.119 -13.648 -24.578 1 70.38 180 ASP B O 1
ATOM 4014 N N . LEU B 1 181 ? -2.807 -12.578 -23.625 1 65.94 181 LEU B N 1
ATOM 4015 C CA . LEU B 1 181 ? -3.713 -12.75 -24.75 1 65.94 181 LEU B CA 1
ATOM 4016 C C . LEU B 1 181 ? -3.318 -11.836 -25.906 1 65.94 181 LEU B C 1
ATOM 4018 O O . LEU B 1 181 ? -3.82 -11.992 -27.016 1 65.94 181 LEU B O 1
ATOM 4022 N N . GLY B 1 182 ? -2.717 -10.609 -25.609 1 58.44 182 GLY B N 1
ATOM 4023 C CA . GLY B 1 182 ? -2.324 -9.75 -26.719 1 58.44 182 GLY B CA 1
ATOM 4024 C C . GLY B 1 182 ? -1.486 -10.461 -27.766 1 58.44 182 GLY B C 1
ATOM 4025 O O . GLY B 1 182 ? -1.374 -9.992 -28.906 1 58.44 182 GLY B O 1
ATOM 4026 N N . ASP B 1 183 ? -0.5 -11.234 -27.359 1 54.06 183 ASP B N 1
ATOM 4027 C CA . ASP B 1 183 ? 0.266 -11.883 -28.422 1 54.06 183 ASP B CA 1
ATOM 4028 C C . ASP B 1 183 ? -0.603 -12.867 -29.203 1 54.06 183 ASP B C 1
ATOM 4030 O O . ASP B 1 183 ? -0.917 -12.633 -30.375 1 54.06 183 ASP B O 1
ATOM 4034 N N . ASP B 1 184 ? -0.319 -14.25 -29.516 1 43.69 184 ASP B N 1
ATOM 4035 C CA . ASP B 1 184 ? -0.925 -15.086 -30.547 1 43.69 184 ASP B CA 1
ATOM 4036 C C . ASP B 1 184 ? -2.342 -15.5 -30.156 1 43.69 184 ASP B C 1
ATOM 4038 O O . ASP B 1 184 ? -3.252 -15.477 -30.984 1 43.69 184 ASP B O 1
ATOM 4042 N N . GLU B 1 185 ? -2.512 -16.656 -29.281 1 43 185 GLU B N 1
ATOM 4043 C CA . GLU B 1 185 ? -3.609 -17.609 -29.344 1 43 185 GLU B CA 1
ATOM 4044 C C . GLU B 1 185 ? -4.805 -17.141 -28.516 1 43 185 GLU B C 1
ATOM 4046 O O . GLU B 1 185 ? -4.707 -16.984 -27.297 1 43 185 GLU B O 1
ATOM 4051 N N . GLY B 1 186 ? -5.688 -16.344 -29.031 1 44.06 186 GLY B N 1
ATOM 4052 C CA . GLY B 1 186 ? -6.922 -15.688 -28.641 1 44.06 186 GLY B CA 1
ATOM 4053 C C . GLY B 1 186 ? -7.547 -16.297 -27.391 1 44.06 186 GLY B C 1
ATOM 4054 O O . GLY B 1 186 ? -7.133 -15.984 -26.266 1 44.06 186 GLY B O 1
ATOM 4055 N N . GLY B 1 187 ? -8.922 -16.875 -27.609 1 46.66 187 GLY B N 1
ATOM 4056 C CA . GLY B 1 187 ? -10.086 -17.344 -26.875 1 46.66 187 GLY B CA 1
ATOM 4057 C C . GLY B 1 187 ? -9.789 -18.484 -25.922 1 46.66 187 GLY B C 1
ATOM 4058 O O . GLY B 1 187 ? -10.336 -18.547 -24.828 1 46.66 187 GLY B O 1
ATOM 4059 N N . ALA B 1 188 ? -9.078 -19.344 -26.297 1 46.81 188 ALA B N 1
ATOM 4060 C CA . ALA B 1 188 ? -8.906 -20.625 -25.625 1 46.81 188 ALA B CA 1
ATOM 4061 C C . ALA B 1 188 ? -8.094 -20.469 -24.344 1 46.81 188 ALA B C 1
ATOM 4063 O O . ALA B 1 188 ? -8.297 -21.203 -23.375 1 46.81 188 ALA B O 1
ATOM 4064 N N . GLY B 1 189 ? -7.34 -19.422 -24.266 1 54.88 189 GLY B N 1
ATOM 4065 C CA . GLY B 1 189 ? -6.426 -19.234 -23.141 1 54.88 189 GLY B CA 1
ATOM 4066 C C . GLY B 1 189 ? -7.121 -18.781 -21.875 1 54.88 189 GLY B C 1
ATOM 4067 O O . GLY B 1 189 ? -6.707 -19.141 -20.766 1 54.88 189 GLY B O 1
ATOM 4068 N N . LEU B 1 190 ? -8.234 -18.109 -22.062 1 58.53 190 LEU B N 1
ATOM 4069 C CA . LEU B 1 190 ? -8.961 -17.609 -20.891 1 58.53 190 LEU B CA 1
ATOM 4070 C C . LEU B 1 190 ? -9.578 -18.75 -20.109 1 58.53 190 LEU B C 1
ATOM 4072 O O . LEU B 1 190 ? -9.586 -18.734 -18.875 1 58.53 190 LEU B O 1
ATOM 4076 N N . ASP B 1 191 ? -10.125 -19.688 -20.891 1 57.53 191 ASP B N 1
ATOM 4077 C CA . ASP B 1 191 ? -10.797 -20.812 -20.234 1 57.53 191 ASP B CA 1
ATOM 4078 C C . ASP B 1 191 ? -9.82 -21.625 -19.391 1 57.53 191 ASP B C 1
ATOM 4080 O O . ASP B 1 191 ? -10.195 -22.156 -18.344 1 57.53 191 ASP B O 1
ATOM 4084 N N . ALA B 1 192 ? -8.742 -21.641 -19.906 1 58.53 192 ALA B N 1
ATOM 4085 C CA . ALA B 1 192 ? -7.746 -22.422 -19.188 1 58.53 192 ALA B CA 1
ATOM 4086 C C . ALA B 1 192 ? -7.297 -21.703 -17.922 1 58.53 192 ALA B C 1
ATOM 4088 O O . ALA B 1 192 ? -6.879 -22.328 -16.953 1 58.53 192 ALA B O 1
ATOM 4089 N N . SER B 1 193 ? -7.641 -20.438 -17.906 1 64.69 193 SER B N 1
ATOM 4090 C CA . SER B 1 193 ? -7.066 -19.672 -16.812 1 64.69 193 SER B CA 1
ATOM 4091 C C . SER B 1 193 ? -8.078 -19.469 -15.68 1 64.69 193 SER B C 1
ATOM 4093 O O . SER B 1 193 ? -7.715 -19.516 -14.5 1 64.69 193 SER B O 1
ATOM 4095 N N . PHE B 1 194 ? -9.289 -19.281 -16.141 1 70 194 PHE B N 1
ATOM 4096 C CA . PHE B 1 194 ? -10.312 -19.031 -15.117 1 70 194 PHE B CA 1
ATOM 4097 C C . PHE B 1 194 ? -11.367 -20.141 -15.133 1 70 194 PHE B C 1
ATOM 4099 O O . PHE B 1 194 ? -12.039 -20.344 -16.141 1 70 194 PHE B O 1
ATOM 4106 N N . GLN B 1 195 ? -11.336 -21.062 -14.195 1 71.5 195 GLN B N 1
ATOM 4107 C CA . GLN B 1 195 ? -12.398 -22.047 -14.086 1 71.5 195 GLN B CA 1
ATOM 4108 C C . GLN B 1 195 ? -13.555 -21.531 -13.227 1 71.5 195 GLN B C 1
ATOM 4110 O O . GLN B 1 195 ? -13.531 -21.672 -12.008 1 71.5 195 GLN B O 1
ATOM 4115 N N . SER B 1 196 ? -14.609 -20.953 -13.82 1 76.56 196 SER B N 1
ATOM 4116 C CA . SER B 1 196 ? -15.812 -20.422 -13.188 1 76.56 196 SER B CA 1
ATOM 4117 C C . SER B 1 196 ? -15.469 -19.422 -12.102 1 76.56 196 SER B C 1
ATOM 4119 O O . SER B 1 196 ? -15.781 -19.625 -10.93 1 76.56 196 SER B O 1
ATOM 4121 N N . PRO B 1 197 ? -14.859 -18.375 -12.562 1 88.31 197 PRO B N 1
ATOM 4122 C CA . PRO B 1 197 ? -14.406 -17.406 -11.555 1 88.31 197 PRO B CA 1
ATOM 4123 C C . PRO B 1 197 ? -15.562 -16.656 -10.891 1 88.31 197 PRO B C 1
ATOM 4125 O O . PRO B 1 197 ? -16.547 -16.328 -11.555 1 88.31 197 PRO B O 1
ATOM 4128 N N . LYS B 1 198 ? -15.414 -16.453 -9.594 1 92.56 198 LYS B N 1
ATOM 4129 C CA . LYS B 1 198 ? -16.391 -15.695 -8.82 1 92.56 198 LYS B CA 1
ATOM 4130 C C . LYS B 1 198 ? -15.906 -14.281 -8.539 1 92.56 198 LYS B C 1
ATOM 4132 O O . LYS B 1 198 ? -16.703 -13.344 -8.5 1 92.56 198 LYS B O 1
ATOM 4137 N N . ARG B 1 199 ? -14.641 -14.133 -8.359 1 96.88 199 ARG B N 1
ATOM 4138 C CA . ARG B 1 199 ? -14.047 -12.844 -8.023 1 96.88 199 ARG B CA 1
ATOM 4139 C C . ARG B 1 199 ? -12.812 -12.57 -8.883 1 96.88 199 ARG B C 1
ATOM 4141 O O . ARG B 1 199 ? -11.789 -13.242 -8.734 1 96.88 199 ARG B O 1
ATOM 4148 N N . ILE B 1 200 ? -12.875 -11.562 -9.688 1 97.19 200 ILE B N 1
ATOM 4149 C CA . ILE B 1 200 ? -11.742 -11.211 -10.539 1 97.19 200 ILE B CA 1
ATOM 4150 C C . ILE B 1 200 ? -11.367 -9.742 -10.32 1 97.19 200 ILE B C 1
ATOM 4152 O O . ILE B 1 200 ? -12.227 -8.859 -10.367 1 97.19 200 ILE B O 1
ATOM 4156 N N . LEU B 1 201 ? -10.125 -9.484 -10.07 1 98.25 201 LEU B N 1
ATOM 4157 C CA . LEU B 1 201 ? -9.594 -8.133 -10 1 98.25 201 LEU B CA 1
ATOM 4158 C C . LEU B 1 201 ? -9.086 -7.672 -11.359 1 98.25 201 LEU B C 1
ATOM 4160 O O . LEU B 1 201 ? -8.25 -8.344 -11.969 1 98.25 201 LEU B O 1
ATOM 4164 N N . VAL B 1 202 ? -9.594 -6.617 -11.828 1 98.38 202 VAL B N 1
ATOM 4165 C CA . VAL B 1 202 ? -9.172 -6.047 -13.102 1 98.38 202 VAL B CA 1
ATOM 4166 C C . VAL B 1 202 ? -8.391 -4.758 -12.859 1 98.38 202 VAL B C 1
ATOM 4168 O O . VAL B 1 202 ? -8.859 -3.867 -12.141 1 98.38 202 VAL B O 1
ATOM 4171 N N . LEU B 1 203 ? -7.234 -4.68 -13.414 1 98.19 203 LEU B N 1
ATOM 4172 C CA . LEU B 1 203 ? -6.406 -3.488 -13.273 1 98.19 203 LEU B CA 1
ATOM 4173 C C . LEU B 1 203 ? -6.34 -2.709 -14.578 1 98.19 203 LEU B C 1
ATOM 4175 O O . LEU B 1 203 ? -5.973 -3.262 -15.617 1 98.19 203 LEU B O 1
ATOM 4179 N N . ASP B 1 204 ? -6.715 -1.475 -14.508 1 97.38 204 ASP B N 1
ATOM 4180 C CA . ASP B 1 204 ? -6.816 -0.592 -15.672 1 97.38 204 ASP B CA 1
ATOM 4181 C C . ASP B 1 204 ? -5.684 0.435 -15.68 1 97.38 204 ASP B C 1
ATOM 4183 O O . ASP B 1 204 ? -5.871 1.572 -15.242 1 97.38 204 ASP B O 1
ATOM 4187 N N . GLY B 1 205 ? -4.555 -0.017 -16.219 1 95.5 205 GLY B N 1
ATOM 4188 C CA . GLY B 1 205 ? -3.461 0.909 -16.453 1 95.5 205 GLY B CA 1
ATOM 4189 C C . GLY B 1 205 ? -2.617 1.168 -15.219 1 95.5 205 GLY B C 1
ATOM 4190 O O . GLY B 1 205 ? -2.137 2.285 -15.016 1 95.5 205 GLY B O 1
ATOM 4191 N N . ILE B 1 206 ? -2.479 0.213 -14.312 1 96.25 206 ILE B N 1
ATOM 4192 C CA . ILE B 1 206 ? -1.594 0.37 -13.164 1 96.25 206 ILE B CA 1
ATOM 4193 C C . ILE B 1 206 ? -0.139 0.338 -13.625 1 96.25 206 ILE B C 1
ATOM 4195 O O . ILE B 1 206 ? 0.333 -0.677 -14.148 1 96.25 206 ILE B O 1
ATOM 4199 N N . GLN B 1 207 ? 0.593 1.378 -13.367 1 92.62 207 GLN B N 1
ATOM 4200 C CA . GLN B 1 207 ? 1.926 1.51 -13.938 1 92.62 207 GLN B CA 1
ATOM 4201 C C . GLN B 1 207 ? 3.006 1.312 -12.883 1 92.62 207 GLN B C 1
ATOM 4203 O O . GLN B 1 207 ? 4.145 0.964 -13.203 1 92.62 207 GLN B O 1
ATOM 4208 N N . ASP B 1 208 ? 2.707 1.583 -11.672 1 93.38 208 ASP B N 1
ATOM 4209 C CA . ASP B 1 208 ? 3.688 1.408 -10.602 1 93.38 208 ASP B CA 1
ATOM 4210 C C . ASP B 1 208 ? 3.809 -0.061 -10.203 1 93.38 208 ASP B C 1
ATOM 4212 O O . ASP B 1 208 ? 2.844 -0.663 -9.727 1 93.38 208 ASP B O 1
ATOM 4216 N N . PRO B 1 209 ? 4.953 -0.674 -10.328 1 95.19 209 PRO B N 1
ATOM 4217 C CA . PRO B 1 209 ? 5.113 -2.098 -10.023 1 95.19 209 PRO B CA 1
ATOM 4218 C C . PRO B 1 209 ? 4.84 -2.424 -8.555 1 95.19 209 PRO B C 1
ATOM 4220 O O . PRO B 1 209 ? 4.344 -3.508 -8.242 1 95.19 209 PRO B O 1
ATOM 4223 N N . GLY B 1 210 ? 5.188 -1.513 -7.664 1 95.62 210 GLY B N 1
ATOM 4224 C CA . GLY B 1 210 ? 4.875 -1.73 -6.262 1 95.62 210 GLY B CA 1
ATOM 4225 C C . GLY B 1 210 ? 3.387 -1.862 -5.996 1 95.62 210 GLY B C 1
ATOM 4226 O O . GLY B 1 210 ? 2.955 -2.768 -5.281 1 95.62 210 GLY B O 1
ATOM 4227 N N . ASN B 1 211 ? 2.65 -0.95 -6.594 1 96.94 211 ASN B N 1
ATOM 4228 C CA . ASN B 1 211 ? 1.198 -1.015 -6.465 1 96.94 211 ASN B CA 1
ATOM 4229 C C . ASN B 1 211 ? 0.636 -2.295 -7.078 1 96.94 211 ASN B C 1
ATOM 4231 O O . ASN B 1 211 ? -0.212 -2.955 -6.477 1 96.94 211 ASN B O 1
ATOM 4235 N N . LEU B 1 212 ? 1.107 -2.619 -8.25 1 97.5 212 LEU B N 1
ATOM 4236 C CA . LEU B 1 212 ? 0.627 -3.818 -8.922 1 97.5 212 LEU B CA 1
ATOM 4237 C C . LEU B 1 212 ? 0.883 -5.059 -8.078 1 97.5 212 LEU B C 1
ATOM 4239 O O . LEU B 1 212 ? -0.03 -5.855 -7.84 1 97.5 212 LEU B O 1
ATOM 4243 N N . GLY B 1 213 ? 2.121 -5.219 -7.656 1 97.31 213 GLY B N 1
ATOM 4244 C CA . GLY B 1 213 ? 2.455 -6.355 -6.812 1 97.31 213 GLY B CA 1
ATOM 4245 C C . GLY B 1 213 ? 1.631 -6.418 -5.539 1 97.31 213 GLY B C 1
ATOM 4246 O O . GLY B 1 213 ? 1.17 -7.488 -5.141 1 97.31 213 GLY B O 1
ATOM 4247 N N . THR B 1 214 ? 1.439 -5.285 -4.906 1 97.38 214 THR B N 1
ATOM 4248 C CA . THR B 1 214 ? 0.671 -5.203 -3.668 1 97.38 214 THR B CA 1
ATOM 4249 C C . THR B 1 214 ? -0.781 -5.605 -3.906 1 97.38 214 THR B C 1
ATOM 4251 O O . THR B 1 214 ? -1.381 -6.301 -3.084 1 97.38 214 THR B O 1
ATOM 4254 N N . LEU B 1 215 ? -1.304 -5.188 -5 1 98.44 215 LEU B N 1
ATOM 4255 C CA . LEU B 1 215 ? -2.68 -5.535 -5.348 1 98.44 215 LEU B CA 1
ATOM 4256 C C . LEU B 1 215 ? -2.818 -7.031 -5.594 1 98.44 215 LEU B C 1
ATOM 4258 O O . LEU B 1 215 ? -3.787 -7.652 -5.148 1 98.44 215 LEU B O 1
ATOM 4262 N N . ILE B 1 216 ? -1.882 -7.637 -6.273 1 97.12 216 ILE B N 1
ATOM 4263 C CA . ILE B 1 216 ? -1.885 -9.078 -6.512 1 97.12 216 ILE B CA 1
ATOM 4264 C C . ILE B 1 216 ? -1.796 -9.82 -5.18 1 97.12 216 ILE B C 1
ATOM 4266 O O . ILE B 1 216 ? -2.518 -10.789 -4.957 1 97.12 216 ILE B O 1
ATOM 4270 N N . ARG B 1 217 ? -0.928 -9.297 -4.32 1 96.44 217 ARG B N 1
ATOM 4271 C CA . ARG B 1 217 ? -0.778 -9.875 -2.986 1 96.44 217 ARG B CA 1
ATOM 4272 C C . ARG B 1 217 ? -2.1 -9.852 -2.227 1 96.44 217 ARG B C 1
ATOM 4274 O O . ARG B 1 217 ? -2.494 -10.844 -1.621 1 96.44 217 ARG B O 1
ATOM 4281 N N . SER B 1 218 ? -2.754 -8.734 -2.283 1 98 218 SER B N 1
ATOM 4282 C CA . SER B 1 218 ? -4.039 -8.602 -1.607 1 98 218 SER B CA 1
ATOM 4283 C C . SER B 1 218 ? -5.086 -9.523 -2.213 1 98 218 SER B C 1
ATOM 4285 O O . SER B 1 218 ? -5.879 -10.133 -1.49 1 98 218 SER B O 1
ATOM 4287 N N . ALA B 1 219 ? -5.129 -9.625 -3.521 1 97.5 219 ALA B N 1
ATOM 4288 C CA . ALA B 1 219 ? -6.074 -10.516 -4.191 1 97.5 219 ALA B CA 1
ATOM 4289 C C . ALA B 1 219 ? -5.879 -11.961 -3.74 1 97.5 219 ALA B C 1
ATOM 4291 O O . ALA B 1 219 ? -6.855 -12.68 -3.496 1 97.5 219 ALA B O 1
ATOM 4292 N N . CYS B 1 220 ? -4.652 -12.352 -3.637 1 94.81 220 CYS B N 1
ATOM 4293 C CA . CYS B 1 220 ? -4.336 -13.695 -3.168 1 94.81 220 CYS B CA 1
ATOM 4294 C C . CYS B 1 220 ? -4.762 -13.883 -1.718 1 94.81 220 CYS B C 1
ATOM 4296 O O . CYS B 1 220 ? -5.406 -14.875 -1.381 1 94.81 220 CYS B O 1
ATOM 4298 N N . ALA B 1 221 ? -4.445 -12.945 -0.907 1 94.75 221 ALA B N 1
ATOM 4299 C CA . ALA B 1 221 ? -4.73 -13.016 0.524 1 94.75 221 ALA B CA 1
ATOM 4300 C C . ALA B 1 221 ? -6.23 -13.125 0.78 1 94.75 221 ALA B C 1
ATOM 4302 O O . ALA B 1 221 ? -6.66 -13.812 1.709 1 94.75 221 ALA B O 1
ATOM 4303 N N . PHE B 1 222 ? -6.996 -12.445 -0.014 1 96.44 222 PHE B N 1
ATOM 4304 C CA . PHE B 1 222 ? -8.438 -12.406 0.215 1 96.44 222 PHE B CA 1
ATOM 4305 C C . PHE B 1 222 ? -9.156 -13.398 -0.688 1 96.44 222 PHE B C 1
ATOM 4307 O O . PHE B 1 222 ? -10.367 -13.312 -0.875 1 96.44 222 PHE B O 1
ATOM 4314 N N . LYS B 1 223 ? -8.453 -14.266 -1.371 1 95.06 223 LYS B N 1
ATOM 4315 C CA . LYS B 1 223 ? -8.914 -15.43 -2.109 1 95.06 223 LYS B CA 1
ATOM 4316 C C . LYS B 1 223 ? -9.719 -15.023 -3.342 1 95.06 223 LYS B C 1
ATOM 4318 O O . LYS B 1 223 ? -10.773 -15.602 -3.623 1 95.06 223 LYS B O 1
ATOM 4323 N N . TRP B 1 224 ? -9.305 -14.023 -3.902 1 96.12 224 TRP B N 1
ATOM 4324 C CA . TRP B 1 224 ? -9.82 -13.734 -5.234 1 96.12 224 TRP B CA 1
ATOM 4325 C C . TRP B 1 224 ? -9.273 -14.727 -6.258 1 96.12 224 TRP B C 1
ATOM 4327 O O . TRP B 1 224 ? -8.203 -15.305 -6.062 1 96.12 224 TRP B O 1
ATOM 4337 N N . ASP B 1 225 ? -10 -14.914 -7.336 1 94.44 225 ASP B N 1
ATOM 4338 C CA . ASP B 1 225 ? -9.742 -16.062 -8.203 1 94.44 225 ASP B CA 1
ATOM 4339 C C . ASP B 1 225 ? -8.656 -15.734 -9.227 1 94.44 225 ASP B C 1
ATOM 4341 O O . ASP B 1 225 ? -8.055 -16.641 -9.812 1 94.44 225 ASP B O 1
ATOM 4345 N N . GLY B 1 226 ? -8.477 -14.469 -9.461 1 94.5 226 GLY B N 1
ATOM 4346 C CA . GLY B 1 226 ? -7.473 -14.094 -10.445 1 94.5 226 GLY B CA 1
ATOM 4347 C C . GLY B 1 226 ? -7.395 -12.594 -10.672 1 94.5 226 GLY B C 1
ATOM 4348 O O . GLY B 1 226 ? -8.172 -11.828 -10.094 1 94.5 226 GLY B O 1
ATOM 4349 N N . VAL B 1 227 ? -6.414 -12.258 -11.539 1 96.69 227 VAL B N 1
ATOM 4350 C CA . VAL B 1 227 ? -6.184 -10.859 -11.883 1 96.69 227 VAL B CA 1
ATOM 4351 C C . VAL B 1 227 ? -6.141 -10.695 -13.398 1 96.69 227 VAL B C 1
ATOM 4353 O O . VAL B 1 227 ? -5.5 -11.484 -14.094 1 96.69 227 VAL B O 1
ATOM 4356 N N . PHE B 1 228 ? -6.859 -9.766 -13.867 1 96.56 228 PHE B N 1
ATOM 4357 C CA . PHE B 1 228 ? -6.871 -9.414 -15.289 1 96.56 228 PHE B CA 1
ATOM 4358 C C . PHE B 1 228 ? -6.203 -8.062 -15.516 1 96.56 228 PHE B C 1
ATOM 4360 O O . PHE B 1 228 ? -6.625 -7.055 -14.945 1 96.56 228 PHE B O 1
ATOM 4367 N N . LEU B 1 229 ? -5.195 -8.055 -16.344 1 96.31 229 LEU B N 1
ATOM 4368 C CA . LEU B 1 229 ? -4.445 -6.836 -16.625 1 96.31 229 LEU B CA 1
ATOM 4369 C C . LEU B 1 229 ? -4.844 -6.258 -17.984 1 96.31 229 LEU B C 1
ATOM 4371 O O . LEU B 1 229 ? -4.613 -6.883 -19.016 1 96.31 229 LEU B O 1
ATOM 4375 N N . LEU B 1 230 ? -5.422 -5.125 -17.922 1 95.88 230 LEU B N 1
ATOM 4376 C CA . LEU B 1 230 ? -5.695 -4.398 -19.156 1 95.88 230 LEU B CA 1
ATOM 4377 C C . LEU B 1 230 ? -4.434 -3.727 -19.688 1 95.88 230 LEU B C 1
ATOM 4379 O O . LEU B 1 230 ? -3.418 -3.67 -19 1 95.88 230 LEU B O 1
ATOM 4383 N N . PRO B 1 231 ? -4.473 -3.195 -20.859 1 91.88 231 PRO B N 1
ATOM 4384 C CA . PRO B 1 231 ? -3.277 -2.605 -21.469 1 91.88 231 PRO B CA 1
ATOM 4385 C C . PRO B 1 231 ? -2.693 -1.469 -20.625 1 91.88 231 PRO B C 1
ATOM 4387 O O . PRO B 1 231 ? -3.428 -0.791 -19.906 1 91.88 231 PRO B O 1
ATOM 4390 N N . ALA B 1 232 ? -1.419 -1.268 -20.734 1 91.81 232 ALA B N 1
ATOM 4391 C CA . ALA B 1 232 ? -0.661 -0.181 -20.125 1 91.81 232 ALA B CA 1
ATOM 4392 C C . ALA B 1 232 ? -0.262 -0.531 -18.688 1 91.81 232 ALA B C 1
ATOM 4394 O O . ALA B 1 232 ? 0.48 0.215 -18.047 1 91.81 232 ALA B O 1
ATOM 4395 N N . CYS B 1 233 ? -0.744 -1.674 -18.203 1 94.38 233 CYS B N 1
ATOM 4396 C CA . CYS B 1 233 ? -0.247 -2.125 -16.906 1 94.38 233 CYS B CA 1
ATOM 4397 C C . CYS B 1 233 ? 1.21 -2.561 -17.016 1 94.38 233 CYS B C 1
ATOM 4399 O O . CYS B 1 233 ? 1.65 -3.045 -18.047 1 94.38 233 CYS B O 1
ATOM 4401 N N . CYS B 1 234 ? 1.9 -2.381 -16 1 93.56 234 CYS B N 1
ATOM 4402 C CA . CYS B 1 234 ? 3.287 -2.83 -15.984 1 93.56 234 CYS B CA 1
ATOM 4403 C C . CYS B 1 234 ? 3.369 -4.348 -15.883 1 93.56 234 CYS B C 1
ATOM 4405 O O . CYS B 1 234 ? 2.363 -5.012 -15.625 1 93.56 234 CYS B O 1
ATOM 4407 N N . ASP B 1 235 ? 4.574 -4.895 -16.094 1 92.94 235 ASP B N 1
ATOM 4408 C CA . ASP B 1 235 ? 4.836 -6.332 -16.062 1 92.94 235 ASP B CA 1
ATOM 4409 C C . ASP B 1 235 ? 4.703 -6.883 -14.648 1 92.94 235 ASP B C 1
ATOM 4411 O O . ASP B 1 235 ? 5.434 -6.469 -13.742 1 92.94 235 ASP B O 1
ATOM 4415 N N . PRO B 1 236 ? 3.766 -7.855 -14.445 1 93.94 236 PRO B N 1
ATOM 4416 C CA . PRO B 1 236 ? 3.561 -8.391 -13.102 1 93.94 236 PRO B CA 1
ATOM 4417 C C . PRO B 1 236 ? 4.75 -9.203 -12.602 1 93.94 236 PRO B C 1
ATOM 4419 O O . PRO B 1 236 ? 4.82 -9.531 -11.414 1 93.94 236 PRO B O 1
ATOM 4422 N N . PHE B 1 237 ? 5.73 -9.422 -13.43 1 93.38 237 PHE B N 1
ATOM 4423 C CA . PHE B 1 237 ? 6.879 -10.234 -13.047 1 93.38 237 PHE B CA 1
ATOM 4424 C C . PHE B 1 237 ? 8.156 -9.406 -13.055 1 93.38 237 PHE B C 1
ATOM 4426 O O . PHE B 1 237 ? 9.258 -9.953 -12.977 1 93.38 237 PHE B O 1
ATOM 4433 N N . ASN B 1 238 ? 7.93 -8.164 -13.164 1 92.25 238 ASN B N 1
ATOM 4434 C CA . ASN B 1 238 ? 9.094 -7.316 -12.93 1 92.25 238 ASN B CA 1
ATOM 4435 C C . ASN B 1 238 ? 9.602 -7.445 -11.492 1 92.25 238 ASN B C 1
ATOM 4437 O O . ASN B 1 238 ? 8.852 -7.84 -10.602 1 92.25 238 ASN B O 1
ATOM 4441 N N . GLU B 1 239 ? 10.828 -7.113 -11.305 1 91.38 239 GLU B N 1
ATOM 4442 C CA . GLU B 1 239 ? 11.484 -7.379 -10.031 1 91.38 239 GLU B CA 1
ATOM 4443 C C . GLU B 1 239 ? 10.773 -6.664 -8.883 1 91.38 239 GLU B C 1
ATOM 4445 O O . GLU B 1 239 ? 10.594 -7.234 -7.809 1 91.38 239 GLU B O 1
ATOM 4450 N N . LYS B 1 240 ? 10.367 -5.434 -9.117 1 92 240 LYS B N 1
ATOM 4451 C CA . LYS B 1 240 ? 9.719 -4.664 -8.062 1 92 240 LYS B CA 1
ATOM 4452 C C . LYS B 1 240 ? 8.32 -5.207 -7.77 1 92 240 LYS B C 1
ATOM 4454 O O . LYS B 1 240 ? 7.906 -5.273 -6.613 1 92 240 LYS B O 1
ATOM 4459 N N . ALA B 1 241 ? 7.629 -5.578 -8.828 1 95.56 241 ALA B N 1
ATOM 4460 C CA . ALA B 1 241 ? 6.293 -6.148 -8.672 1 95.56 241 ALA B CA 1
ATOM 4461 C C . ALA B 1 241 ? 6.352 -7.484 -7.938 1 95.56 241 ALA B C 1
ATOM 4463 O O . ALA B 1 241 ? 5.551 -7.746 -7.039 1 95.56 241 ALA B O 1
ATOM 4464 N N . LEU B 1 242 ? 7.289 -8.297 -8.258 1 93.62 242 LEU B N 1
ATOM 4465 C CA . LEU B 1 242 ? 7.453 -9.602 -7.621 1 93.62 242 LEU B CA 1
ATOM 4466 C C . LEU B 1 242 ? 7.766 -9.445 -6.137 1 93.62 242 LEU B C 1
ATOM 4468 O O . LEU B 1 242 ? 7.223 -10.172 -5.305 1 93.62 242 LEU B O 1
ATOM 4472 N N . ARG B 1 243 ? 8.562 -8.547 -5.848 1 91.19 243 ARG B N 1
ATOM 4473 C CA . ARG B 1 243 ? 8.906 -8.305 -4.453 1 91.19 243 ARG B CA 1
ATOM 4474 C C . ARG B 1 243 ? 7.691 -7.824 -3.662 1 91.19 243 ARG B C 1
ATOM 4476 O O . ARG B 1 243 ? 7.445 -8.297 -2.551 1 91.19 243 ARG B O 1
ATOM 4483 N N . ALA B 1 244 ? 6.984 -6.906 -4.262 1 94.06 244 ALA B N 1
ATOM 4484 C CA . ALA B 1 244 ? 5.793 -6.375 -3.604 1 94.06 244 ALA B CA 1
ATOM 4485 C C . ALA B 1 244 ? 4.719 -7.449 -3.461 1 94.06 244 ALA B C 1
ATOM 4487 O O . ALA B 1 244 ? 3.967 -7.461 -2.484 1 94.06 244 ALA B O 1
ATOM 4488 N N . ALA B 1 245 ? 4.688 -8.367 -4.375 1 95.12 245 ALA B N 1
ATOM 4489 C CA . ALA B 1 245 ? 3.676 -9.422 -4.379 1 95.12 245 ALA B CA 1
ATOM 4490 C C . ALA B 1 245 ? 4.035 -10.531 -3.389 1 95.12 245 ALA B C 1
ATOM 4492 O O . ALA B 1 245 ? 3.17 -11.312 -2.986 1 95.12 245 ALA B O 1
ATOM 4493 N N . ARG B 1 246 ? 5.332 -10.633 -3.109 1 90.44 246 ARG B N 1
ATOM 4494 C CA . ARG B 1 246 ? 5.848 -11.633 -2.184 1 90.44 246 ARG B CA 1
ATOM 4495 C C . ARG B 1 246 ? 5.406 -13.039 -2.59 1 90.44 246 ARG B C 1
ATOM 4497 O O . ARG B 1 246 ? 4.918 -13.805 -1.759 1 90.44 246 ARG B O 1
ATOM 4504 N N . GLY B 1 247 ? 5.484 -13.359 -3.846 1 88.69 247 GLY B N 1
ATOM 4505 C CA . GLY B 1 247 ? 5.203 -14.703 -4.328 1 88.69 247 GLY B CA 1
ATOM 4506 C C . GLY B 1 247 ? 3.77 -14.891 -4.785 1 88.69 247 GLY B C 1
ATOM 4507 O O . GLY B 1 247 ? 3.443 -15.883 -5.434 1 88.69 247 GLY B O 1
ATOM 4508 N N . ALA B 1 248 ? 2.885 -13.945 -4.516 1 92.38 248 ALA B N 1
ATOM 4509 C CA . ALA B 1 248 ? 1.474 -14.055 -4.871 1 92.38 248 ALA B CA 1
ATOM 4510 C C . ALA B 1 248 ? 1.298 -14.195 -6.383 1 92.38 248 ALA B C 1
ATOM 4512 O O . ALA B 1 248 ? 0.366 -14.852 -6.848 1 92.38 248 ALA B O 1
ATOM 4513 N N . SER B 1 249 ? 2.168 -13.633 -7.121 1 91.81 249 SER B N 1
ATOM 4514 C CA . SER B 1 249 ? 2.102 -13.68 -8.578 1 91.81 249 SER B CA 1
ATOM 4515 C C . SER B 1 249 ? 2.227 -15.109 -9.094 1 91.81 249 SER B C 1
ATOM 4517 O O . SER B 1 249 ? 1.862 -15.398 -10.234 1 91.81 249 SER B O 1
ATOM 4519 N N . LEU B 1 250 ? 2.756 -15.969 -8.305 1 90.06 250 LEU B N 1
ATOM 4520 C CA . LEU B 1 250 ? 2.932 -17.359 -8.695 1 90.06 250 LEU B CA 1
ATOM 4521 C C . LEU B 1 250 ? 1.774 -18.219 -8.195 1 90.06 250 LEU B C 1
ATOM 4523 O O . LEU B 1 250 ? 1.668 -19.391 -8.547 1 90.06 250 LEU B O 1
ATOM 4527 N N . GLN B 1 251 ? 0.9 -17.656 -7.457 1 88.31 251 GLN B N 1
ATOM 4528 C CA . GLN B 1 251 ? -0.174 -18.406 -6.82 1 88.31 251 GLN B CA 1
ATOM 4529 C C . GLN B 1 251 ? -1.509 -18.156 -7.52 1 88.31 251 GLN B C 1
ATOM 4531 O O . GLN B 1 251 ? -2.408 -19 -7.469 1 88.31 251 GLN B O 1
ATOM 4536 N N . LEU B 1 252 ? -1.612 -17.016 -8.117 1 88.94 252 LEU B N 1
ATOM 4537 C CA . LEU B 1 252 ? -2.879 -16.578 -8.695 1 88.94 252 LEU B CA 1
ATOM 4538 C C . LEU B 1 252 ? -2.785 -16.5 -10.211 1 88.94 252 LEU B C 1
ATOM 4540 O O . LEU B 1 252 ? -1.779 -16.031 -10.75 1 88.94 252 LEU B O 1
ATOM 4544 N N . PRO B 1 253 ? -3.893 -16.953 -10.891 1 91.62 253 PRO B N 1
ATOM 4545 C CA . PRO B 1 253 ? -3.914 -16.719 -12.336 1 91.62 253 PRO B CA 1
ATOM 4546 C C . PRO B 1 253 ? -3.871 -15.242 -12.703 1 91.62 253 PRO B C 1
ATOM 4548 O O . PRO B 1 253 ? -4.621 -14.445 -12.141 1 91.62 253 PRO B O 1
ATOM 4551 N N . ILE B 1 254 ? -2.979 -14.914 -13.57 1 93.38 254 ILE B N 1
ATOM 4552 C CA . ILE B 1 254 ? -2.857 -13.562 -14.102 1 93.38 254 ILE B CA 1
ATOM 4553 C C . ILE B 1 254 ? -3.006 -13.586 -15.617 1 93.38 254 ILE B C 1
ATOM 4555 O O . ILE B 1 254 ? -2.285 -14.305 -16.312 1 93.38 254 ILE B O 1
ATOM 4559 N N . VAL B 1 255 ? -3.922 -12.828 -16.094 1 92.19 255 VAL B N 1
ATOM 4560 C CA . VAL B 1 255 ? -4.18 -12.773 -17.531 1 92.19 255 VAL B CA 1
ATOM 4561 C C . VAL B 1 255 ? -4.008 -11.336 -18.031 1 92.19 255 VAL B C 1
ATOM 4563 O O . VAL B 1 255 ? -4.527 -10.398 -17.422 1 92.19 255 VAL B O 1
ATOM 4566 N N . SER B 1 256 ? -3.24 -11.195 -19 1 92.38 256 SER B N 1
ATOM 4567 C CA . SER B 1 256 ? -3.154 -9.914 -19.703 1 92.38 256 SER B CA 1
ATOM 4568 C C . SER B 1 256 ? -3.971 -9.93 -21 1 92.38 256 SER B C 1
ATOM 4570 O O . SER B 1 256 ? -3.84 -10.852 -21.812 1 92.38 256 SER B O 1
ATOM 4572 N N . GLY B 1 257 ? -4.852 -8.953 -21.125 1 91.88 257 GLY B N 1
ATOM 4573 C CA . GLY B 1 257 ? -5.691 -8.852 -22.297 1 91.88 257 GLY B CA 1
ATOM 4574 C C . GLY B 1 257 ? -6.281 -7.465 -22.5 1 91.88 257 GLY B C 1
ATOM 4575 O O . GLY B 1 257 ? -5.941 -6.535 -21.766 1 91.88 257 GLY B O 1
ATOM 4576 N N . ASN B 1 258 ? -7.082 -7.371 -23.531 1 92.94 258 ASN B N 1
ATOM 4577 C CA . ASN B 1 258 ? -7.738 -6.098 -23.812 1 92.94 258 ASN B CA 1
ATOM 4578 C C . ASN B 1 258 ? -9.203 -6.117 -23.375 1 92.94 258 ASN B C 1
ATOM 4580 O O . ASN B 1 258 ? -9.664 -7.09 -22.766 1 92.94 258 ASN B O 1
ATOM 4584 N N . TRP B 1 259 ? -9.891 -5.07 -23.672 1 93.19 259 TRP B N 1
ATOM 4585 C CA . TRP B 1 259 ? -11.281 -4.918 -23.25 1 93.19 259 TRP B CA 1
ATOM 4586 C C . TRP B 1 259 ? -12.172 -5.961 -23.906 1 93.19 259 TRP B C 1
ATOM 4588 O O . TRP B 1 259 ? -13.141 -6.434 -23.312 1 93.19 259 TRP B O 1
ATOM 4598 N N . CYS B 1 260 ? -11.875 -6.297 -25.109 1 92.38 260 CYS B N 1
ATOM 4599 C CA . CYS B 1 260 ? -12.648 -7.328 -25.797 1 92.38 260 CYS B CA 1
ATOM 4600 C C . CYS B 1 260 ? -12.555 -8.664 -25.062 1 92.38 260 CYS B C 1
ATOM 4602 O O . CYS B 1 260 ? -13.562 -9.352 -24.875 1 92.38 260 CYS B O 1
ATOM 4604 N N . ASP B 1 261 ? -11.359 -8.977 -24.672 1 91.88 261 ASP B N 1
ATOM 4605 C CA . ASP B 1 261 ? -11.141 -10.203 -23.906 1 91.88 261 ASP B CA 1
ATOM 4606 C C . ASP B 1 261 ? -11.898 -10.172 -22.594 1 91.88 261 ASP B C 1
ATOM 4608 O O . ASP B 1 261 ? -12.5 -11.172 -22.188 1 91.88 261 ASP B O 1
ATOM 4612 N N . LEU B 1 262 ? -11.859 -9.047 -21.953 1 93.44 262 LEU B N 1
ATOM 4613 C CA . LEU B 1 262 ? -12.531 -8.891 -20.656 1 93.44 262 LEU B CA 1
ATOM 4614 C C . LEU B 1 262 ? -14.039 -9.016 -20.828 1 93.44 262 LEU B C 1
ATOM 4616 O O . LEU B 1 262 ? -14.703 -9.688 -20.031 1 93.44 262 LEU B O 1
ATOM 4620 N N . HIS B 1 263 ? -14.562 -8.406 -21.844 1 93.44 263 HIS B N 1
ATOM 4621 C CA . HIS B 1 263 ? -15.992 -8.484 -22.094 1 93.44 263 HIS B CA 1
ATOM 4622 C C . HIS B 1 263 ? -16.422 -9.922 -22.359 1 93.44 263 HIS B C 1
ATOM 4624 O O . HIS B 1 263 ? -17.5 -10.344 -21.922 1 93.44 263 HIS B O 1
ATOM 4630 N N . ASP B 1 264 ? -15.617 -10.633 -23.078 1 91.19 264 ASP B N 1
ATOM 4631 C CA . ASP B 1 264 ? -15.906 -12.039 -23.328 1 91.19 264 ASP B CA 1
ATOM 4632 C C . ASP B 1 264 ? -15.992 -12.82 -22.031 1 91.19 264 ASP B C 1
ATOM 4634 O O . ASP B 1 264 ? -16.906 -13.641 -21.844 1 91.19 264 ASP B O 1
ATOM 4638 N N . LEU B 1 265 ? -15.086 -12.547 -21.188 1 90.75 265 LEU B N 1
ATOM 4639 C CA . LEU B 1 265 ? -15.062 -13.203 -19.891 1 90.75 265 LEU B CA 1
ATOM 4640 C C . LEU B 1 265 ? -16.312 -12.867 -19.078 1 90.75 265 LEU B C 1
ATOM 4642 O O . LEU B 1 265 ? -16.953 -13.758 -18.516 1 90.75 265 LEU B O 1
ATOM 4646 N N . VAL B 1 266 ? -16.656 -11.656 -19.031 1 93.94 266 VAL B N 1
ATOM 4647 C CA . VAL B 1 266 ? -17.797 -11.148 -18.266 1 93.94 266 VAL B CA 1
ATOM 4648 C C . VAL B 1 266 ? -19.094 -11.758 -18.797 1 93.94 266 VAL B C 1
ATOM 4650 O O . VAL B 1 266 ? -19.953 -12.164 -18.016 1 93.94 266 VAL B O 1
ATOM 4653 N N . THR B 1 267 ? -19.188 -11.773 -20.062 1 93.25 267 THR B N 1
ATOM 4654 C CA . THR B 1 267 ? -20.375 -12.297 -20.719 1 93.25 267 THR B CA 1
ATOM 4655 C C . THR B 1 267 ? -20.484 -13.805 -20.5 1 93.25 267 THR B C 1
ATOM 4657 O O . THR B 1 267 ? -21.562 -14.32 -20.172 1 93.25 267 THR B O 1
ATOM 4660 N N . ARG B 1 268 ? -19.453 -14.461 -20.656 1 90.88 268 ARG B N 1
ATOM 4661 C CA . ARG B 1 268 ? -19.422 -15.914 -20.562 1 90.88 268 ARG B CA 1
ATOM 4662 C C . ARG B 1 268 ? -19.859 -16.375 -19.172 1 90.88 268 ARG B C 1
ATOM 4664 O O . ARG B 1 268 ? -20.578 -17.375 -19.031 1 90.88 268 ARG B O 1
ATOM 4671 N N . TYR B 1 269 ? -19.469 -15.656 -18.156 1 91.75 269 TYR B N 1
ATOM 4672 C CA . TYR B 1 269 ? -19.703 -16.125 -16.797 1 91.75 269 TYR B CA 1
ATOM 4673 C C . TYR B 1 269 ? -20.766 -15.281 -16.094 1 91.75 269 TYR B C 1
ATOM 4675 O O . TYR B 1 269 ? -21.031 -15.469 -14.914 1 91.75 269 TYR B O 1
ATOM 4683 N N . GLY B 1 270 ? -21.312 -14.359 -16.812 1 93.75 270 GLY B N 1
ATOM 4684 C CA . GLY B 1 270 ? -22.359 -13.531 -16.25 1 93.75 270 GLY B CA 1
ATOM 4685 C C . GLY B 1 270 ? -21.891 -12.727 -15.047 1 93.75 270 GLY B C 1
ATOM 4686 O O . GLY B 1 270 ? -22.562 -12.695 -14.008 1 93.75 270 GLY B O 1
ATOM 4687 N N . MET B 1 271 ? -20.797 -12.039 -15.195 1 95.75 271 MET B N 1
ATOM 4688 C CA . MET B 1 271 ? -20.203 -11.328 -14.07 1 95.75 271 MET B CA 1
ATOM 4689 C C . MET B 1 271 ? -20.688 -9.891 -14.016 1 95.75 271 MET B C 1
ATOM 4691 O O . MET B 1 271 ? -20.906 -9.258 -15.055 1 95.75 271 MET B O 1
ATOM 4695 N N . LYS B 1 272 ? -20.828 -9.391 -12.773 1 96.88 272 LYS B N 1
ATOM 4696 C CA . LYS B 1 272 ? -21.094 -7.973 -12.562 1 96.88 272 LYS B CA 1
ATOM 4697 C C . LYS B 1 272 ? -19.797 -7.168 -12.539 1 96.88 272 LYS B C 1
ATOM 4699 O O . LYS B 1 272 ? -18.797 -7.594 -11.93 1 96.88 272 LYS B O 1
ATOM 4704 N N . MET B 1 273 ? -19.859 -6.016 -13.188 1 97.5 273 MET B N 1
ATOM 4705 C CA . MET B 1 273 ? -18.656 -5.188 -13.25 1 97.5 273 MET B CA 1
ATOM 4706 C C . MET B 1 273 ? -18.781 -3.982 -12.32 1 97.5 273 MET B C 1
ATOM 4708 O O . MET B 1 273 ? -19.688 -3.162 -12.477 1 97.5 273 MET B O 1
ATOM 4712 N N . LEU B 1 274 ? -17.875 -3.893 -11.367 1 97.69 274 LEU B N 1
ATOM 4713 C CA . LEU B 1 274 ? -17.75 -2.748 -10.477 1 97.69 274 LEU B CA 1
ATOM 4714 C C . LEU B 1 274 ? -16.422 -2.025 -10.711 1 97.69 274 LEU B C 1
ATOM 4716 O O . LEU B 1 274 ? -15.445 -2.639 -11.141 1 97.69 274 LEU B O 1
ATOM 4720 N N . ALA B 1 275 ? -16.406 -0.765 -10.461 1 97.62 275 ALA B N 1
ATOM 4721 C CA . ALA B 1 275 ? -15.172 0.009 -10.539 1 97.62 275 ALA B CA 1
ATOM 4722 C C . ALA B 1 275 ? -15.031 0.936 -9.336 1 97.62 275 ALA B C 1
ATOM 4724 O O . ALA B 1 275 ? -16 1.588 -8.93 1 97.62 275 ALA B O 1
ATOM 4725 N N . GLY B 1 276 ? -13.844 0.913 -8.734 1 95.25 276 GLY B N 1
ATOM 4726 C CA . GLY B 1 276 ? -13.586 1.854 -7.656 1 95.25 276 GLY B CA 1
ATOM 4727 C C . GLY B 1 276 ? -13.391 3.277 -8.141 1 95.25 276 GLY B C 1
ATOM 4728 O O . GLY B 1 276 ? -12.531 3.535 -8.992 1 95.25 276 GLY B O 1
ATOM 4729 N N . HIS B 1 277 ? -14.086 4.176 -7.535 1 89.69 277 HIS B N 1
ATOM 4730 C CA . HIS B 1 277 ? -14.016 5.578 -7.926 1 89.69 277 HIS B CA 1
ATOM 4731 C C . HIS B 1 277 ? -14.18 6.496 -6.719 1 89.69 277 HIS B C 1
ATOM 4733 O O . HIS B 1 277 ? -15.109 6.32 -5.926 1 89.69 277 HIS B O 1
ATOM 4739 N N . PRO B 1 278 ? -13.148 7.473 -6.617 1 82.94 278 PRO B N 1
ATOM 4740 C CA . PRO B 1 278 ? -13.344 8.398 -5.5 1 82.94 278 PRO B CA 1
ATOM 4741 C C . PRO B 1 278 ? -14.625 9.219 -5.629 1 82.94 278 PRO B C 1
ATOM 4743 O O . PRO B 1 278 ? -15.086 9.477 -6.742 1 82.94 278 PRO B O 1
ATOM 4746 N N . GLU B 1 279 ? -15.336 9.469 -4.492 1 68.81 279 GLU B N 1
ATOM 4747 C CA . GLU B 1 279 ? -16.562 10.258 -4.52 1 68.81 279 GLU B CA 1
ATOM 4748 C C . GLU B 1 279 ? -16.297 11.688 -4.977 1 68.81 279 GLU B C 1
ATOM 4750 O O . GLU B 1 279 ? -15.328 12.312 -4.535 1 68.81 279 GLU B O 1
ATOM 4755 N N . SER B 1 280 ? -16.375 12 -6.191 1 55.72 280 SER B N 1
ATOM 4756 C CA . SER B 1 280 ? -16.188 13.383 -6.598 1 55.72 280 SER B CA 1
ATOM 4757 C C . SER B 1 280 ? -17.422 14.219 -6.328 1 55.72 280 SER B C 1
ATOM 4759 O O . SER B 1 280 ? -18.547 13.758 -6.543 1 55.72 280 SER B O 1
ATOM 4761 N N . SER B 1 281 ? -17.344 15.195 -5.297 1 48.22 281 SER B N 1
ATOM 4762 C CA . SER B 1 281 ? -18.422 16.156 -5.121 1 48.22 281 SER B CA 1
ATOM 4763 C C . SER B 1 281 ? -18.906 16.703 -6.461 1 48.22 281 SER B C 1
ATOM 4765 O O . SER B 1 281 ? -20.062 17.125 -6.586 1 48.22 281 SER B O 1
ATOM 4767 N N . SER B 1 282 ? -17.938 17.156 -7.234 1 43.12 282 SER B N 1
ATOM 4768 C CA . SER B 1 282 ? -18.312 18.078 -8.305 1 43.12 282 SER B CA 1
ATOM 4769 C C . SER B 1 282 ? -19.219 17.391 -9.32 1 43.12 282 SER B C 1
ATOM 4771 O O . SER B 1 282 ? -19.812 18.047 -10.188 1 43.12 282 SER B O 1
ATOM 4773 N N . ASP B 1 283 ? -18.75 16.266 -9.742 1 44.72 283 ASP B N 1
ATOM 4774 C CA . ASP B 1 283 ? -19.406 15.969 -11 1 44.72 283 ASP B CA 1
ATOM 4775 C C . ASP B 1 283 ? -20.844 15.492 -10.766 1 44.72 283 ASP B C 1
ATOM 4777 O O . ASP B 1 283 ? -21.062 14.328 -10.406 1 44.72 283 ASP B O 1
ATOM 4781 N N . GLY B 1 284 ? -21.625 16.141 -9.945 1 41.94 284 GLY B N 1
ATOM 4782 C CA . GLY B 1 284 ? -23.078 16.031 -9.922 1 41.94 284 GLY B CA 1
ATOM 4783 C C . GLY B 1 284 ? -23.594 14.68 -10.375 1 41.94 284 GLY B C 1
ATOM 4784 O O . GLY B 1 284 ? -24.797 14.422 -10.344 1 41.94 284 GLY B O 1
ATOM 4785 N N . SER B 1 285 ? -23.188 14.266 -11.641 1 46.59 285 SER B N 1
ATOM 4786 C CA . SER B 1 285 ? -23.953 13.32 -12.445 1 46.59 285 SER B CA 1
ATOM 4787 C C . SER B 1 285 ? -24.156 12 -11.703 1 46.59 285 SER B C 1
ATOM 4789 O O . SER B 1 285 ? -25.297 11.547 -11.547 1 46.59 285 SER B O 1
ATOM 4791 N N . GLU B 1 286 ? -23.359 10.828 -12.203 1 54.5 286 GLU B N 1
ATOM 4792 C CA . GLU B 1 286 ? -23.656 9.398 -12.234 1 54.5 286 GLU B CA 1
ATOM 4793 C C . GLU B 1 286 ? -23.438 8.758 -10.867 1 54.5 286 GLU B C 1
ATOM 4795 O O . GLU B 1 286 ? -22.562 9.18 -10.109 1 54.5 286 GLU B O 1
ATOM 4800 N N . ARG B 1 287 ? -24.547 8.016 -10.312 1 66.38 287 ARG B N 1
ATOM 4801 C CA . ARG B 1 287 ? -24.875 7.332 -9.062 1 66.38 287 ARG B CA 1
ATOM 4802 C C . ARG B 1 287 ? -23.734 6.426 -8.609 1 66.38 287 ARG B C 1
ATOM 4804 O O . ARG B 1 287 ? -23.5 5.379 -9.211 1 66.38 287 ARG B O 1
ATOM 4811 N N . THR B 1 288 ? -22.641 6.949 -8.023 1 87.12 288 THR B N 1
ATOM 4812 C CA . THR B 1 288 ? -21.641 6.121 -7.363 1 87.12 288 THR B CA 1
ATOM 4813 C C . THR B 1 288 ? -22.188 5.523 -6.07 1 87.12 288 THR B C 1
ATOM 4815 O O . THR B 1 288 ? -22.75 6.242 -5.242 1 87.12 288 THR B O 1
ATOM 4818 N N . HIS B 1 289 ? -22.188 4.18 -6.082 1 92.25 289 HIS B N 1
ATOM 4819 C CA . HIS B 1 289 ? -22.578 3.504 -4.852 1 92.25 289 HIS B CA 1
ATOM 4820 C C . HIS B 1 289 ? -21.5 3.65 -3.779 1 92.25 289 HIS B C 1
ATOM 4822 O O . HIS B 1 289 ? -20.312 3.73 -4.094 1 92.25 289 HIS B O 1
ATOM 4828 N N . THR B 1 290 ? -21.984 3.734 -2.576 1 93.81 290 THR B N 1
ATOM 4829 C CA . THR B 1 290 ? -21.047 3.77 -1.46 1 93.81 290 THR B CA 1
ATOM 4830 C C . THR B 1 290 ? -20.766 2.359 -0.951 1 93.81 290 THR B C 1
ATOM 4832 O O . THR B 1 290 ? -21.688 1.576 -0.719 1 93.81 290 THR B O 1
ATOM 4835 N N . LEU B 1 291 ? -19.484 2.074 -0.842 1 95.56 291 LEU B N 1
ATOM 4836 C CA . LEU B 1 291 ? -19.109 0.783 -0.285 1 95.56 291 LEU B CA 1
ATOM 4837 C C . LEU B 1 291 ? -19.609 0.636 1.146 1 95.56 291 LEU B C 1
ATOM 4839 O O . LEU B 1 291 ? -19.391 1.522 1.978 1 95.56 291 LEU B O 1
ATOM 4843 N N . SER B 1 292 ? -20.344 -0.415 1.402 1 94.31 292 SER B N 1
ATOM 4844 C CA . SER B 1 292 ? -20.938 -0.697 2.705 1 94.31 292 SER B CA 1
ATOM 4845 C C . SER B 1 292 ? -21.125 -2.195 2.918 1 94.31 292 SER B C 1
ATOM 4847 O O . SER B 1 292 ? -20.969 -2.982 1.979 1 94.31 292 SER B O 1
ATOM 4849 N N . ASN B 1 293 ? -21.375 -2.492 4.145 1 92.5 293 ASN B N 1
ATOM 4850 C CA . ASN B 1 293 ? -21.672 -3.893 4.438 1 92.5 293 ASN B CA 1
ATOM 4851 C C . ASN B 1 293 ? -22.906 -4.379 3.691 1 92.5 293 ASN B C 1
ATOM 4853 O O . ASN B 1 293 ? -22.953 -5.531 3.254 1 92.5 293 ASN B O 1
ATOM 4857 N N . GLU B 1 294 ? -23.812 -3.502 3.611 1 93.75 294 GLU B N 1
ATOM 4858 C CA . GLU B 1 294 ? -25.047 -3.842 2.898 1 93.75 294 GLU B CA 1
ATOM 4859 C C . GLU B 1 294 ? -24.766 -4.137 1.428 1 93.75 294 GLU B C 1
ATOM 4861 O O . GLU B 1 294 ? -25.266 -5.113 0.877 1 93.75 294 GLU B O 1
ATOM 4866 N N . LEU B 1 295 ? -23.984 -3.334 0.871 1 95.12 295 LEU B N 1
ATOM 4867 C CA . LEU B 1 295 ? -23.625 -3.561 -0.525 1 95.12 295 LEU B CA 1
ATOM 4868 C C . LEU B 1 295 ? -22.844 -4.859 -0.682 1 95.12 295 LEU B C 1
ATOM 4870 O O . LEU B 1 295 ? -23.125 -5.652 -1.585 1 95.12 295 LEU B O 1
ATOM 4874 N N . ALA B 1 296 ? -21.891 -5.051 0.129 1 95.19 296 ALA B N 1
ATOM 4875 C CA . ALA B 1 296 ? -21.094 -6.266 0.084 1 95.19 296 ALA B CA 1
ATOM 4876 C C . ALA B 1 296 ? -21.953 -7.512 0.208 1 95.19 296 ALA B C 1
ATOM 4878 O O . ALA B 1 296 ? -21.781 -8.477 -0.535 1 95.19 296 ALA B O 1
ATOM 4879 N N . ASP B 1 297 ? -22.875 -7.449 1.121 1 93.94 297 ASP B N 1
ATOM 4880 C CA . ASP B 1 297 ? -23.781 -8.578 1.34 1 93.94 297 ASP B CA 1
ATOM 4881 C C . ASP B 1 297 ? -24.641 -8.844 0.105 1 93.94 297 ASP B C 1
ATOM 4883 O O . ASP B 1 297 ? -24.891 -9.992 -0.249 1 93.94 297 ASP B O 1
ATOM 4887 N N . SER B 1 298 ? -25.031 -7.836 -0.483 1 94.88 298 SER B N 1
ATOM 4888 C CA . SER B 1 298 ? -25.875 -7.969 -1.664 1 94.88 298 SER B CA 1
ATOM 4889 C C . SER B 1 298 ? -25.109 -8.586 -2.828 1 94.88 298 SER B C 1
ATOM 4891 O O . SER B 1 298 ? -25.719 -9.148 -3.748 1 94.88 298 SER B O 1
ATOM 4893 N N . LEU B 1 299 ? -23.812 -8.539 -2.758 1 95.56 299 LEU B N 1
ATOM 4894 C CA . LEU B 1 299 ? -22.984 -9.008 -3.863 1 95.56 299 LEU B CA 1
ATOM 4895 C C . LEU B 1 299 ? -22.375 -10.367 -3.541 1 95.56 299 LEU B C 1
ATOM 4897 O O . LEU B 1 299 ? -21.625 -10.93 -4.352 1 95.56 299 LEU B O 1
ATOM 4901 N N . MET B 1 300 ? -22.688 -10.93 -2.463 1 92.81 300 MET B N 1
ATOM 4902 C CA . MET B 1 300 ? -22.031 -12.133 -1.956 1 92.81 300 MET B CA 1
ATOM 4903 C C . MET B 1 300 ? -22.25 -13.312 -2.908 1 92.81 300 MET B C 1
ATOM 4905 O O . MET B 1 300 ? -21.344 -14.125 -3.107 1 92.81 300 MET B O 1
ATOM 4909 N N . SER B 1 301 ? -23.391 -13.391 -3.537 1 91.44 301 SER B N 1
ATOM 4910 C CA . SER B 1 301 ? -23.719 -14.539 -4.375 1 91.44 301 SER B CA 1
ATOM 4911 C C . SER B 1 301 ? -23.422 -14.25 -5.844 1 91.44 301 SER B C 1
ATOM 4913 O O . SER B 1 301 ? -23.547 -15.141 -6.691 1 91.44 301 SER B O 1
ATOM 4915 N N . GLU B 1 302 ? -23.016 -13.094 -6.086 1 93.94 302 GLU B N 1
ATOM 4916 C CA . GLU B 1 302 ? -22.766 -12.711 -7.469 1 93.94 302 GLU B CA 1
ATOM 4917 C C . GLU B 1 302 ? -21.312 -12.977 -7.859 1 93.94 302 GLU B C 1
ATOM 4919 O O . GLU B 1 302 ? -20.422 -13.016 -7 1 93.94 302 GLU B O 1
ATOM 4924 N N . SER B 1 303 ? -21.172 -13.273 -9.148 1 95.5 303 SER B N 1
ATOM 4925 C CA . SER B 1 303 ? -19.828 -13.211 -9.703 1 95.5 303 SER B CA 1
ATOM 4926 C C . SER B 1 303 ? -19.438 -11.781 -10.047 1 95.5 303 SER B C 1
ATOM 4928 O O . SER B 1 303 ? -20.219 -11.039 -10.641 1 95.5 303 SER B O 1
ATOM 4930 N N . LEU B 1 304 ? -18.203 -11.406 -9.602 1 96.62 304 LEU B N 1
ATOM 4931 C CA . LEU B 1 304 ? -17.875 -9.984 -9.641 1 96.62 304 LEU B CA 1
ATOM 4932 C C . LEU B 1 304 ? -16.516 -9.75 -10.281 1 96.62 304 LEU B C 1
ATOM 4934 O O . LEU B 1 304 ? -15.562 -10.5 -10.016 1 96.62 304 LEU B O 1
ATOM 4938 N N . CYS B 1 305 ? -16.469 -8.727 -11.141 1 97.06 305 CYS B N 1
ATOM 4939 C CA . CYS B 1 305 ? -15.219 -8.094 -11.562 1 97.06 305 CYS B CA 1
ATOM 4940 C C . CYS B 1 305 ? -15.078 -6.703 -10.953 1 97.06 305 CYS B C 1
ATOM 4942 O O . CYS B 1 305 ? -16 -5.887 -11.039 1 97.06 305 CYS B O 1
ATOM 4944 N N . LEU B 1 306 ? -13.984 -6.496 -10.32 1 98.31 306 LEU B N 1
ATOM 4945 C CA . LEU B 1 306 ? -13.695 -5.176 -9.773 1 98.31 306 LEU B CA 1
ATOM 4946 C C . LEU B 1 306 ? -12.555 -4.508 -10.539 1 98.31 306 LEU B C 1
ATOM 4948 O O . LEU B 1 306 ? -11.438 -5.035 -10.586 1 98.31 306 LEU B O 1
ATOM 4952 N N . VAL B 1 307 ? -12.852 -3.385 -11.086 1 98.44 307 VAL B N 1
ATOM 4953 C CA . VAL B 1 307 ? -11.859 -2.66 -11.867 1 98.44 307 VAL B CA 1
ATOM 4954 C C . VAL B 1 307 ? -11.281 -1.517 -11.039 1 98.44 307 VAL B C 1
ATOM 4956 O O . VAL B 1 307 ? -12.023 -0.729 -10.453 1 98.44 307 VAL B O 1
ATOM 4959 N N . LEU B 1 308 ? -9.969 -1.441 -10.953 1 97.88 308 LEU B N 1
ATOM 4960 C CA . LEU B 1 308 ? -9.258 -0.333 -10.328 1 97.88 308 LEU B CA 1
ATOM 4961 C C . LEU B 1 308 ? -8.414 0.419 -11.359 1 97.88 308 LEU B C 1
ATOM 4963 O O . LEU B 1 308 ? -7.738 -0.198 -12.18 1 97.88 308 LEU B O 1
ATOM 4967 N N . GLY B 1 309 ? -8.422 1.71 -11.234 1 95 309 GLY B N 1
ATOM 4968 C CA . GLY B 1 309 ? -7.77 2.547 -12.227 1 95 309 GLY B CA 1
ATOM 4969 C C . GLY B 1 309 ? -6.371 2.977 -11.82 1 95 309 GLY B C 1
ATOM 4970 O O . GLY B 1 309 ? -5.941 2.723 -10.695 1 95 309 GLY B O 1
ATOM 4971 N N . SER B 1 310 ? -5.773 3.695 -12.742 1 88.81 310 SER B N 1
ATOM 4972 C CA . SER B 1 310 ? -4.375 4.086 -12.609 1 88.81 310 SER B CA 1
ATOM 4973 C C . SER B 1 310 ? -4.207 5.199 -11.578 1 88.81 310 SER B C 1
ATOM 4975 O O . SER B 1 310 ? -5.168 5.91 -11.258 1 88.81 310 SER B O 1
ATOM 4977 N N . GLU B 1 311 ? -3.006 5.43 -10.961 1 77.25 311 GLU B N 1
ATOM 4978 C CA . GLU B 1 311 ? -2.637 6.391 -9.93 1 77.25 311 GLU B CA 1
ATOM 4979 C C . GLU B 1 311 ? -2.773 7.824 -10.438 1 77.25 311 GLU B C 1
ATOM 4981 O O . GLU B 1 311 ? -3.166 8.719 -9.68 1 77.25 311 GLU B O 1
ATOM 4986 N N . GLY B 1 312 ? -2.488 8.078 -11.703 1 73.5 312 GLY B N 1
ATOM 4987 C CA . GLY B 1 312 ? -2.484 9.422 -12.25 1 73.5 312 GLY B CA 1
ATOM 4988 C C . GLY B 1 312 ? -3.805 9.812 -12.891 1 73.5 312 GLY B C 1
ATOM 4989 O O . GLY B 1 312 ? -4.395 10.836 -12.539 1 73.5 312 GLY B O 1
ATOM 4990 N N . ASN B 1 313 ? -4.379 8.922 -13.625 1 77.19 313 ASN B N 1
ATOM 4991 C CA . ASN B 1 313 ? -5.516 9.273 -14.469 1 77.19 313 ASN B CA 1
ATOM 4992 C C . ASN B 1 313 ? -6.809 8.641 -13.961 1 77.19 313 ASN B C 1
ATOM 4994 O O . ASN B 1 313 ? -7.898 9.023 -14.391 1 77.19 313 ASN B O 1
ATOM 4998 N N . GLY B 1 314 ? -6.66 7.812 -13.047 1 85.69 314 GLY B N 1
ATOM 4999 C CA . GLY B 1 314 ? -7.848 7.113 -12.578 1 85.69 314 GLY B CA 1
ATOM 5000 C C . GLY B 1 314 ? -8.383 6.117 -13.586 1 85.69 314 GLY B C 1
ATOM 5001 O O . GLY B 1 314 ? -7.621 5.367 -14.195 1 85.69 314 GLY B O 1
ATOM 5002 N N . LEU B 1 315 ? -9.656 6.066 -13.734 1 88.88 315 LEU B N 1
ATOM 5003 C CA . LEU B 1 315 ? -10.328 5.105 -14.609 1 88.88 315 LEU B CA 1
ATOM 5004 C C . LEU B 1 315 ? -10.375 5.609 -16.047 1 88.88 315 LEU B C 1
ATOM 5006 O O . LEU B 1 315 ? -10.57 6.805 -16.281 1 88.88 315 LEU B O 1
ATOM 5010 N N . SER B 1 316 ? -10.227 4.641 -16.891 1 90.12 316 SER B N 1
ATOM 5011 C CA . SER B 1 316 ? -10.453 4.992 -18.297 1 90.12 316 SER B CA 1
ATOM 5012 C C . SER B 1 316 ? -11.93 5.277 -18.562 1 90.12 316 SER B C 1
ATOM 5014 O O . SER B 1 316 ? -12.797 4.871 -17.781 1 90.12 316 SER B O 1
ATOM 5016 N N . GLU B 1 317 ? -12.188 5.906 -19.641 1 90.5 317 GLU B N 1
ATOM 5017 C CA . GLU B 1 317 ? -13.562 6.188 -20.031 1 90.5 317 GLU B CA 1
ATOM 5018 C C . GLU B 1 317 ? -14.344 4.898 -20.281 1 90.5 317 GLU B C 1
ATOM 5020 O O . GLU B 1 317 ? -15.523 4.805 -19.922 1 90.5 317 GLU B O 1
ATOM 5025 N N . GLU B 1 318 ? -13.68 3.965 -20.875 1 91.62 318 GLU B N 1
ATOM 5026 C CA . GLU B 1 318 ? -14.305 2.668 -21.125 1 91.62 318 GLU B CA 1
ATOM 5027 C C . GLU B 1 318 ? -14.75 2.01 -19.812 1 91.62 318 GLU B C 1
ATOM 5029 O O . GLU B 1 318 ? -15.844 1.441 -19.75 1 91.62 318 GLU B O 1
ATOM 5034 N N . THR B 1 319 ? -13.945 2.115 -18.844 1 92.5 319 THR B N 1
ATOM 5035 C CA . THR B 1 319 ? -14.266 1.541 -17.547 1 92.5 319 THR B CA 1
ATOM 5036 C C . THR B 1 319 ? -15.477 2.242 -16.922 1 92.5 319 THR B C 1
ATOM 5038 O O . THR B 1 319 ? -16.391 1.587 -16.406 1 92.5 319 THR B O 1
ATOM 5041 N N . VAL B 1 320 ? -15.492 3.547 -16.969 1 91.25 320 VAL B N 1
ATOM 5042 C CA . VAL B 1 320 ? -16.562 4.34 -16.359 1 91.25 320 VAL B CA 1
ATOM 5043 C C . VAL B 1 320 ? -17.891 4 -17.031 1 91.25 320 VAL B C 1
ATOM 5045 O O . VAL B 1 320 ? -18.922 3.914 -16.359 1 91.25 320 VAL B O 1
ATOM 5048 N N . GLN B 1 321 ? -17.875 3.691 -18.234 1 91.31 321 GLN B N 1
ATOM 5049 C CA . GLN B 1 321 ? -19.094 3.4 -19 1 91.31 321 GLN B CA 1
ATOM 5050 C C . GLN B 1 321 ? -19.562 1.965 -18.766 1 91.31 321 GLN B C 1
ATOM 5052 O O . GLN B 1 321 ? -20.766 1.691 -18.719 1 91.31 321 GLN B O 1
ATOM 5057 N N . ALA B 1 322 ? -18.672 1.069 -18.531 1 93.19 322 ALA B N 1
ATOM 5058 C CA . ALA B 1 322 ? -18.969 -0.36 -18.516 1 93.19 322 ALA B CA 1
ATOM 5059 C C . ALA B 1 322 ? -19.297 -0.833 -17.094 1 93.19 322 ALA B C 1
ATOM 5061 O O . ALA B 1 322 ? -19.875 -1.908 -16.906 1 93.19 322 ALA B O 1
ATOM 5062 N N . CYS B 1 323 ? -19.016 0.013 -16.094 1 95.88 323 CYS B N 1
ATOM 5063 C CA . CYS B 1 323 ? -19.078 -0.51 -14.727 1 95.88 323 CYS B CA 1
ATOM 5064 C C . CYS B 1 323 ? -20.016 0.313 -13.859 1 95.88 323 CYS B C 1
ATOM 5066 O O . CYS B 1 323 ? -20.266 1.484 -14.148 1 95.88 323 CYS B O 1
ATOM 5068 N N . ASP B 1 324 ? -20.547 -0.369 -12.812 1 95.19 324 ASP B N 1
ATOM 5069 C CA . ASP B 1 324 ? -21.125 0.376 -11.703 1 95.19 324 ASP B CA 1
ATOM 5070 C C . ASP B 1 324 ? -20.031 0.954 -10.805 1 95.19 324 ASP B C 1
ATOM 5072 O O . ASP B 1 324 ? -19.141 0.227 -10.344 1 95.19 324 ASP B O 1
ATOM 5076 N N . LEU B 1 325 ? -20.141 2.217 -10.555 1 95.25 325 LEU B N 1
ATOM 5077 C CA . LEU B 1 325 ? -19.109 2.887 -9.781 1 95.25 325 LEU B CA 1
ATOM 5078 C C . LEU B 1 325 ? -19.375 2.758 -8.281 1 95.25 325 LEU B C 1
ATOM 5080 O O . LEU B 1 325 ? -20.531 2.863 -7.848 1 95.25 325 LEU B O 1
ATOM 5084 N N . VAL B 1 326 ? -18.328 2.416 -7.527 1 95.62 326 VAL B N 1
ATOM 5085 C CA . VAL B 1 326 ? -18.422 2.275 -6.078 1 95.62 326 VAL B CA 1
ATOM 5086 C C . VAL B 1 326 ? -17.312 3.098 -5.414 1 95.62 326 VAL B C 1
ATOM 5088 O O . VAL B 1 326 ? -16.156 3.076 -5.855 1 95.62 326 VAL B O 1
ATOM 5091 N N . SER B 1 327 ? -17.656 3.824 -4.363 1 94.62 327 SER B N 1
ATOM 5092 C CA . SER B 1 327 ? -16.688 4.652 -3.654 1 94.62 327 SER B CA 1
ATOM 5093 C C . SER B 1 327 ? -16.5 4.18 -2.217 1 94.62 327 SER B C 1
ATOM 5095 O O . SER B 1 327 ? -17.422 3.617 -1.619 1 94.62 327 SER B O 1
ATOM 5097 N N . ILE B 1 328 ? -15.312 4.312 -1.719 1 95.25 328 ILE B N 1
ATOM 5098 C CA . ILE B 1 328 ? -15.016 4.07 -0.311 1 95.25 328 ILE B CA 1
ATOM 5099 C C . ILE B 1 328 ? -15.352 5.312 0.509 1 95.25 328 ILE B C 1
ATOM 5101 O O . ILE B 1 328 ? -14.805 6.391 0.271 1 95.25 328 ILE B O 1
ATOM 5105 N N . PRO B 1 329 ? -16.266 5.176 1.388 1 93.06 329 PRO B N 1
ATOM 5106 C CA . PRO B 1 329 ? -16.578 6.359 2.188 1 93.06 329 PRO B CA 1
ATOM 5107 C C . PRO B 1 329 ? -15.406 6.832 3.039 1 93.06 329 PRO B C 1
ATOM 5109 O O . PRO B 1 329 ? -14.805 6.035 3.762 1 93.06 329 PRO B O 1
ATOM 5112 N N . MET B 1 330 ? -15.094 8.039 2.963 1 91.31 330 MET B N 1
ATOM 5113 C CA . MET B 1 330 ? -14.016 8.688 3.709 1 91.31 330 MET B CA 1
ATOM 5114 C C . MET B 1 330 ? -14.555 9.844 4.543 1 91.31 330 MET B C 1
ATOM 5116 O O . MET B 1 330 ? -15.125 10.789 4 1 91.31 330 MET B O 1
ATOM 5120 N N . GLU B 1 331 ? -14.297 9.852 5.781 1 86.38 331 GLU B N 1
ATOM 5121 C CA . GLU B 1 331 ? -14.797 10.906 6.656 1 86.38 331 GLU B CA 1
ATOM 5122 C C . GLU B 1 331 ? -13.898 12.141 6.613 1 86.38 331 GLU B C 1
ATOM 5124 O O . GLU B 1 331 ? -14.305 13.227 7.02 1 86.38 331 GLU B O 1
ATOM 5129 N N . GLY B 1 332 ? -12.695 11.938 6.156 1 81.44 332 GLY B N 1
ATOM 5130 C CA . GLY B 1 332 ? -11.758 13.047 6.059 1 81.44 332 GLY B CA 1
ATOM 5131 C C . GLY B 1 332 ? -11.797 13.75 4.715 1 81.44 332 GLY B C 1
ATOM 5132 O O . GLY B 1 332 ? -12.516 13.32 3.809 1 81.44 332 GLY B O 1
ATOM 5133 N N . ILE B 1 333 ? -11.062 14.836 4.656 1 72.88 333 ILE B N 1
ATOM 5134 C CA . ILE B 1 333 ? -10.984 15.625 3.43 1 72.88 333 ILE B CA 1
ATOM 5135 C C . ILE B 1 333 ? -9.766 15.188 2.615 1 72.88 333 ILE B C 1
ATOM 5137 O O . ILE B 1 333 ? -8.648 15.641 2.867 1 72.88 333 ILE B O 1
ATOM 5141 N N . PHE B 1 334 ? -10.055 14.344 1.705 1 78.19 334 PHE B N 1
ATOM 5142 C CA . PHE B 1 334 ? -8.984 13.883 0.831 1 78.19 334 PHE B CA 1
ATOM 5143 C C . PHE B 1 334 ? -9.539 13.406 -0.504 1 78.19 334 PHE B C 1
ATOM 5145 O O . PHE B 1 334 ? -10.641 12.852 -0.562 1 78.19 334 PHE B O 1
ATOM 5152 N N . GLU B 1 335 ? -8.773 13.633 -1.494 1 75.19 335 GLU B N 1
ATOM 5153 C CA . GLU B 1 335 ? -9.266 13.375 -2.846 1 75.19 335 GLU B CA 1
ATOM 5154 C C . GLU B 1 335 ? -9.336 11.875 -3.127 1 75.19 335 GLU B C 1
ATOM 5156 O O . GLU B 1 335 ? -10.312 11.398 -3.717 1 75.19 335 GLU B O 1
ATOM 5161 N N . SER B 1 336 ? -8.25 11.211 -2.818 1 87.69 336 SER B N 1
ATOM 5162 C CA . SER B 1 336 ? -8.25 9.781 -3.135 1 87.69 336 SER B CA 1
ATOM 5163 C C . SER B 1 336 ? -7.238 9.031 -2.283 1 87.69 336 SER B C 1
ATOM 5165 O O . SER B 1 336 ? -6.348 9.633 -1.68 1 87.69 336 SER B O 1
ATOM 5167 N N . LEU B 1 337 ? -7.48 7.754 -2.209 1 93.81 337 LEU B N 1
ATOM 5168 C CA . LEU B 1 337 ? -6.551 6.848 -1.542 1 93.81 337 LEU B CA 1
ATOM 5169 C C . LEU B 1 337 ? -5.52 6.309 -2.525 1 93.81 337 LEU B C 1
ATOM 5171 O O . LEU B 1 337 ? -5.699 6.41 -3.742 1 93.81 337 LEU B O 1
ATOM 5175 N N . ASN B 1 338 ? -4.363 5.895 -2.004 1 94.75 338 ASN B N 1
ATOM 5176 C CA . ASN B 1 338 ? -3.475 5.066 -2.814 1 94.75 338 ASN B CA 1
ATOM 5177 C C . ASN B 1 338 ? -4.207 3.859 -3.395 1 94.75 338 ASN B C 1
ATOM 5179 O O . ASN B 1 338 ? -4.977 3.199 -2.695 1 94.75 338 ASN B O 1
ATOM 5183 N N . VAL B 1 339 ? -3.947 3.541 -4.598 1 96.75 339 VAL B N 1
ATOM 5184 C CA . VAL B 1 339 ? -4.738 2.541 -5.305 1 96.75 339 VAL B CA 1
ATOM 5185 C C . VAL B 1 339 ? -4.602 1.188 -4.613 1 96.75 339 VAL B C 1
ATOM 5187 O O . VAL B 1 339 ? -5.551 0.401 -4.582 1 96.75 339 VAL B O 1
ATOM 5190 N N . SER B 1 340 ? -3.424 0.835 -4.09 1 97.62 340 SER B N 1
ATOM 5191 C CA . SER B 1 340 ? -3.26 -0.45 -3.418 1 97.62 340 SER B CA 1
ATOM 5192 C C . SER B 1 340 ? -4.055 -0.5 -2.117 1 97.62 340 SER B C 1
ATOM 5194 O O . SER B 1 340 ? -4.574 -1.553 -1.741 1 97.62 340 SER B O 1
ATOM 5196 N N . VAL B 1 341 ? -4.129 0.671 -1.438 1 98.06 341 VAL B N 1
ATOM 5197 C CA . VAL B 1 341 ? -4.922 0.749 -0.217 1 98.06 341 VAL B CA 1
ATOM 5198 C C . VAL B 1 341 ? -6.406 0.618 -0.557 1 98.06 341 VAL B C 1
ATOM 5200 O O . VAL B 1 341 ? -7.121 -0.175 0.058 1 98.06 341 VAL B O 1
ATOM 5203 N N . ALA B 1 342 ? -6.844 1.388 -1.541 1 97.62 342 ALA B N 1
ATOM 5204 C CA . ALA B 1 342 ? -8.234 1.288 -1.986 1 97.62 342 ALA B CA 1
ATOM 5205 C C . ALA B 1 342 ? -8.57 -0.14 -2.402 1 97.62 342 ALA B C 1
ATOM 5207 O O . ALA B 1 342 ? -9.602 -0.683 -1.994 1 97.62 342 ALA B O 1
ATOM 5208 N N . GLY B 1 343 ? -7.684 -0.68 -3.23 1 98.38 343 GLY B N 1
ATOM 5209 C CA . GLY B 1 343 ? -7.879 -2.062 -3.643 1 98.38 343 GLY B CA 1
ATOM 5210 C C . GLY B 1 343 ? -7.969 -3.025 -2.475 1 98.38 343 GLY B C 1
ATOM 5211 O O . GLY B 1 343 ? -8.82 -3.912 -2.459 1 98.38 343 GLY B O 1
ATOM 5212 N N . GLY B 1 344 ? -7.074 -2.881 -1.484 1 98.38 344 GLY B N 1
ATOM 5213 C CA . GLY B 1 344 ? -7.117 -3.721 -0.299 1 98.38 344 GLY B CA 1
ATOM 5214 C C . GLY B 1 344 ? -8.453 -3.664 0.424 1 98.38 344 GLY B C 1
ATOM 5215 O O . GLY B 1 344 ? -8.977 -4.695 0.849 1 98.38 344 GLY B O 1
ATOM 5216 N N . ILE B 1 345 ? -9.023 -2.475 0.563 1 98.25 345 ILE B N 1
ATOM 5217 C CA . ILE B 1 345 ? -10.297 -2.283 1.24 1 98.25 345 ILE B CA 1
ATOM 5218 C C . ILE B 1 345 ? -11.414 -2.961 0.444 1 98.25 345 ILE B C 1
ATOM 5220 O O . ILE B 1 345 ? -12.227 -3.697 1.007 1 98.25 345 ILE B O 1
ATOM 5224 N N . PHE B 1 346 ? -11.445 -2.76 -0.855 1 98.31 346 PHE B N 1
ATOM 5225 C CA . PHE B 1 346 ? -12.461 -3.367 -1.713 1 98.31 346 PHE B CA 1
ATOM 5226 C C . PHE B 1 346 ? -12.383 -4.887 -1.646 1 98.31 346 PHE B C 1
ATOM 5228 O O . PHE B 1 346 ? -13.398 -5.559 -1.455 1 98.31 346 PHE B O 1
ATOM 5235 N N . LEU B 1 347 ? -11.148 -5.383 -1.825 1 98.19 347 LEU B N 1
ATOM 5236 C CA . LEU B 1 347 ? -10.961 -6.828 -1.869 1 98.19 347 LEU B CA 1
ATOM 5237 C C . LEU B 1 347 ? -11.336 -7.469 -0.537 1 98.19 347 LEU B C 1
ATOM 5239 O O . LEU B 1 347 ? -11.906 -8.562 -0.509 1 98.19 347 LEU B O 1
ATOM 5243 N N . PHE B 1 348 ? -11.078 -6.805 0.555 1 97.81 348 PHE B N 1
ATOM 5244 C CA . PHE B 1 348 ? -11.422 -7.277 1.893 1 97.81 348 PHE B CA 1
ATOM 5245 C C . PHE B 1 348 ? -12.93 -7.332 2.08 1 97.81 348 PHE B C 1
ATOM 5247 O O . PHE B 1 348 ? -13.469 -8.352 2.514 1 97.81 348 PHE B O 1
ATOM 5254 N N . MET B 1 349 ? -13.586 -6.266 1.701 1 97.12 349 MET B N 1
ATOM 5255 C CA . MET B 1 349 ? -15.023 -6.145 1.926 1 97.12 349 MET B CA 1
ATOM 5256 C C . MET B 1 349 ? -15.797 -7.086 1.007 1 97.12 349 MET B C 1
ATOM 5258 O O . MET B 1 349 ? -16.859 -7.582 1.378 1 97.12 349 MET B O 1
ATOM 5262 N N . LEU B 1 350 ? -15.273 -7.379 -0.159 1 97.06 350 LEU B N 1
ATOM 5263 C CA . LEU B 1 350 ? -16.016 -8.125 -1.174 1 97.06 350 LEU B CA 1
ATOM 5264 C C . LEU B 1 350 ? -15.469 -9.539 -1.318 1 97.06 350 LEU B C 1
ATOM 5266 O O . LEU B 1 350 ? -15.773 -10.227 -2.293 1 97.06 350 LEU B O 1
ATOM 5270 N N . GLN B 1 351 ? -14.57 -9.922 -0.382 1 94.88 351 GLN B N 1
ATOM 5271 C CA . GLN B 1 351 ? -14.016 -11.273 -0.487 1 94.88 351 GLN B CA 1
ATOM 5272 C C . GLN B 1 351 ? -15.109 -12.328 -0.345 1 94.88 351 GLN B C 1
ATOM 5274 O O . GLN B 1 351 ? -16.141 -12.078 0.286 1 94.88 351 GLN B O 1
ATOM 5279 N N . PRO B 1 352 ? -14.883 -13.508 -0.939 1 89.69 352 PRO B N 1
ATOM 5280 C CA . PRO B 1 352 ? -15.883 -14.562 -0.812 1 89.69 352 PRO B CA 1
ATOM 5281 C C . PRO B 1 352 ? -16.016 -15.086 0.616 1 89.69 352 PRO B C 1
ATOM 5283 O O . PRO B 1 352 ? -15.023 -15.133 1.353 1 89.69 352 PRO B O 1
ATOM 5286 N N . LYS B 1 353 ? -17.141 -14.969 1.244 1 78.44 353 LYS B N 1
ATOM 5287 C CA . LYS B 1 353 ? -17.328 -15.484 2.598 1 78.44 353 LYS B CA 1
ATOM 5288 C C . LYS B 1 353 ? -17.766 -16.953 2.576 1 78.44 353 LYS B C 1
ATOM 5290 O O . LYS B 1 353 ? -18.531 -17.359 1.698 1 78.44 353 LYS B O 1
ATOM 5295 N N . GLN B 1 354 ? -17.016 -17.828 3.244 1 61.19 354 GLN B N 1
ATOM 5296 C CA . GLN B 1 354 ? -17.438 -19.219 3.363 1 61.19 354 GLN B CA 1
ATOM 5297 C C . GLN B 1 354 ? -18.781 -19.328 4.105 1 61.19 354 GLN B C 1
ATOM 5299 O O . GLN B 1 354 ? -19.016 -18.594 5.07 1 61.19 354 GLN B O 1
ATOM 5304 N N . GLN B 1 355 ? -19.828 -19.469 3.494 1 48.94 355 GLN B N 1
ATOM 5305 C CA . GLN B 1 355 ? -21.109 -19.781 4.121 1 48.94 355 GLN B CA 1
ATOM 5306 C C . GLN B 1 355 ? -20.906 -20.656 5.352 1 48.94 355 GLN B C 1
ATOM 5308 O O . GLN B 1 355 ? -20.359 -21.766 5.258 1 48.94 355 GLN B O 1
ATOM 5313 N N . THR B 1 356 ? -20.469 -20.125 6.414 1 41.72 356 THR B N 1
ATOM 5314 C CA . THR B 1 356 ? -20.656 -21 7.562 1 41.72 356 THR B CA 1
ATOM 5315 C C . THR B 1 356 ? -22.047 -21.609 7.559 1 41.72 356 THR B C 1
ATOM 5317 O O . THR B 1 356 ? -23.047 -20.891 7.637 1 41.72 356 THR B O 1
ATOM 5320 N N . TYR B 1 357 ? -22.297 -22.625 6.828 1 34.16 357 TYR B N 1
ATOM 5321 C CA . TYR B 1 357 ? -23.469 -23.469 7.105 1 34.16 357 TYR B CA 1
ATOM 5322 C C . TYR B 1 357 ? -23.609 -23.719 8.602 1 34.16 357 TYR B C 1
ATOM 5324 O O . TYR B 1 357 ? -22.703 -24.281 9.234 1 34.16 357 TYR B O 1
ATOM 5332 N N . SER B 1 358 ? -24.094 -22.875 9.344 1 33.72 358 SER B N 1
ATOM 5333 C CA . SER B 1 358 ? -24.672 -23.359 10.594 1 33.72 358 SER B CA 1
ATOM 5334 C C . SER B 1 358 ? -25.406 -24.688 10.383 1 33.72 358 SER B C 1
ATOM 5336 O O . SER B 1 358 ? -26.422 -24.734 9.703 1 33.72 358 SER B O 1
ATOM 5338 N N . ARG B 1 359 ? -24.781 -25.891 10.305 1 29.64 359 ARG B N 1
ATOM 5339 C CA . ARG B 1 359 ? -25.438 -27.156 10.625 1 29.64 359 ARG B CA 1
ATOM 5340 C C . ARG B 1 359 ? -26.312 -27.016 11.859 1 29.64 359 ARG B C 1
ATOM 5342 O O . ARG B 1 359 ? -25.797 -26.922 12.984 1 29.64 359 ARG B O 1
ATOM 5349 N N . ILE B 1 360 ? -27.359 -26.281 11.852 1 30.56 360 ILE B N 1
ATOM 5350 C CA . ILE B 1 360 ? -28.438 -26.609 12.773 1 30.56 360 ILE B CA 1
ATOM 5351 C C . ILE B 1 360 ? -28.609 -28.125 12.852 1 30.56 360 ILE B C 1
ATOM 5353 O O . ILE B 1 360 ? -29.047 -28.766 11.883 1 30.56 360 ILE B O 1
ATOM 5357 N N . LEU B 1 361 ? -27.781 -28.844 13.477 1 27.36 361 LEU B N 1
ATOM 5358 C CA . LEU B 1 361 ? -28.109 -30.156 14.023 1 27.36 361 LEU B CA 1
ATOM 5359 C C . LEU B 1 361 ? -29.484 -30.141 14.68 1 27.36 361 LEU B C 1
ATOM 5361 O O . LEU B 1 361 ? -29.719 -29.391 15.633 1 27.36 361 LEU B O 1
ATOM 5365 N N . THR B 1 362 ? -30.547 -30.219 13.922 1 28.97 362 THR B N 1
ATOM 5366 C CA . THR B 1 362 ? -31.75 -30.75 14.539 1 28.97 362 THR B CA 1
ATOM 5367 C C . THR B 1 362 ? -31.422 -31.922 15.469 1 28.97 362 THR B C 1
ATOM 5369 O O . THR B 1 362 ? -30.719 -32.844 15.07 1 28.97 362 THR B O 1
ATOM 5372 N N . PRO B 1 363 ? -31.844 -31.641 16.672 1 30.28 363 PRO B N 1
ATOM 5373 C CA . PRO B 1 363 ? -31.891 -32.875 17.469 1 30.28 363 PRO B CA 1
ATOM 5374 C C . PRO B 1 363 ? -32.719 -33.969 16.812 1 30.28 363 PRO B C 1
ATOM 5376 O O . PRO B 1 363 ? -33.656 -33.656 16.062 1 30.28 363 PRO B O 1
#

Sequence (726 aa):
RRALSPRSEVGGASDTTPPLAAGMLLARAPPPSPSAFNSPTISVRAFHRRRLAAPGAAATAASKSPSLRVGQKRKQVASVANPLVKHCVKLRDSAAYRRSCRRLVLVGLAPILEICRLGLAAIDCLLLLDGAEVPGELHELSGGNVVYVSATVMKKISGMQSVDSTEAIAVMHMPKHFCDLGDDEGGAGLDASFQSPKRILVLDGIQDPGNLGTLIRSACAFKWDGVFLLPACCDPFNEKALRAARGASLQLPIVSGNWCDLHDLVTRYGMKMLAGHPESSSDGSERTHTLSNELADSLMSESLCLVLGSEGNGLSEETVQACDLVSIPMEGIFESLNVSVAGGIFLFMLQPKQQTYSRILTPRRALSPRSEVGGASDTTPPLAAGMLLARAPPPSPSAFNSPTISVRAFHRRRLAAPGAAATAASKSPSLRVGQKRKQVASVANPLVKHCVKLRDSAAYRRSCRRLVLVGLAPILEICRLGLAAIDCLLLLDGAEVPGELHELSGGNVVYVSATVMKKISGMQSVDSTEAIAVMHMPKHFCDLGDDEGGAGLDASFQSPKRILVLDGIQDPGNLGTLIRSACAFKWDGVFLLPACCDPFNEKALRAARGASLQLPIVSGNWCDLHDLVTRYGMKMLAGHPESSSDGSERTHTLSNELADSLMSESLCLVLGSEGNGLSEETVQACDLVSIPMEGIFESLNVSVAGGIFLFMLQPKQQTYSRILTP

Foldseek 3Di:
DDDDDDDDDDDDDDPCPDPDDPDDPPPPDDPDDPDPPPPPPPPPPPPPPPPPPPDPPPPPPPPPPPPCCVVPPAAEDEDCPDPVLVLLLCQQPDPVSCVVVQKHKFWADQLVVVCVVVVLWAFCAKEFEPPDDDDPSVCVRNVNRYHYYYPVSSCSNLVDPDCPRTTMMTMIGHGPLEAEQVPDDHDPSVCVNAPLFQAEEEEAQAADLLLQLLLLLLCVVLVGQAYEYEPNYDDCRHSNNSVSVSNSNSVHRYYYDHPVSVVVVCVVNVEAEEEEDAPDPPPPDDDAAEDDLVVLVVCQPGRYYYYWYYPPPTDDPVSVVRHRYYYYDDPDDDRDDDRSVVSSVVSNSNRHDDPPPPPPPDD/DDDDDDPDDPDDPDDDDDDDDDDDPDPDDDDDDDDDPDPPPPPPPPPPPPPPDPDDDPPPDPPPPPPCCVVPPAAEDEDCPDPVLVLLLCLQPDPVSCVVVQKHKFWADVLVVVCVVVVLWAFCAKEFEPPDDDDPSVCVRNVNRYHYYYPVSSCSNLVDPDCPRTTMMTMIGHGPLEAEQVPDDHDPSVCVNAPLFQAEEEEAQAADLLLQLLLLLLCVVLVGQAYEYEPNYDDCRHSNNSVNVSNSNSVHRYYYDHPVSVVVVCVVNVEAEEEEDAPDPPPPDDDAAEDDLVVLVVCQPGRYYYYWYYPPPTDDPVSVVRHRYYYYDDPDDDRDDDRSVVSSVVSNSNRHDDPPPPPPPDD

Radius of gyration: 35.47 Å; Cα contacts (8 Å, |Δi|>4): 1166; chains: 2; bounding box: 77×98×169 Å